Protein AF-0000000075537619 (afdb_homodimer)

Structure (mmCIF, N/CA/C/O backbone):
data_AF-0000000075537619-model_v1
#
loop_
_entity.id
_entity.type
_entity.pdbx_description
1 polymer 'E3 ubiquitin-protein ligase Midline-1 isoform X2'
#
loop_
_atom_site.group_PDB
_atom_site.id
_atom_site.type_symbol
_atom_site.label_atom_id
_atom_site.label_alt_id
_atom_site.label_comp_id
_atom_site.label_asym_id
_atom_site.label_entity_id
_atom_site.label_seq_id
_atom_site.pdbx_PDB_ins_code
_atom_site.Cartn_x
_atom_site.Cartn_y
_atom_site.Cartn_z
_atom_site.occupancy
_atom_site.B_iso_or_equiv
_atom_site.auth_seq_id
_atom_site.auth_comp_id
_atom_site.auth_asym_id
_atom_site.auth_atom_id
_atom_site.pdbx_PDB_model_num
ATOM 1 N N . MET A 1 1 ? -66.062 -15.859 58.875 1 20.42 1 MET A N 1
ATOM 2 C CA . MET A 1 1 ? -66.688 -14.586 59.188 1 20.42 1 MET A CA 1
ATOM 3 C C . MET A 1 1 ? -65.688 -13.547 59.594 1 20.42 1 MET A C 1
ATOM 5 O O . MET A 1 1 ? -66 -12.359 59.688 1 20.42 1 MET A O 1
ATOM 9 N N . ALA A 1 2 ? -64.562 -14.195 60.281 1 19.77 2 ALA A N 1
ATOM 10 C CA . ALA A 1 2 ? -63.969 -13.406 61.344 1 19.77 2 ALA A CA 1
ATOM 11 C C . ALA A 1 2 ? -63.312 -12.148 60.812 1 19.77 2 ALA A C 1
ATOM 13 O O . ALA A 1 2 ? -63.031 -12.062 59.594 1 19.77 2 ALA A O 1
ATOM 14 N N . GLU A 1 3 ? -62.625 -11.375 61.656 1 18.58 3 GLU A N 1
ATOM 15 C CA . GLU A 1 3 ? -62.469 -10.039 62.219 1 18.58 3 GLU A CA 1
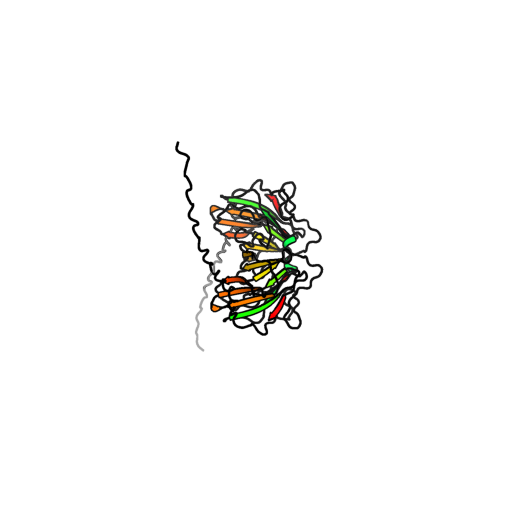ATOM 16 C C . GLU A 1 3 ? -61.281 -9.312 61.594 1 18.58 3 GLU A C 1
ATOM 18 O O . GLU A 1 3 ? -60.969 -8.18 61.969 1 18.58 3 GLU A O 1
ATOM 23 N N . ARG A 1 4 ? -60.344 -10.078 60.906 1 21.11 4 ARG A N 1
ATOM 24 C CA . ARG A 1 4 ? -59 -9.5 61.125 1 21.11 4 ARG A CA 1
ATOM 25 C C . ARG A 1 4 ? -58.969 -8.039 60.688 1 21.11 4 ARG A C 1
ATOM 27 O O . ARG A 1 4 ? -59.188 -7.723 59.531 1 21.11 4 ARG A O 1
ATOM 34 N N . ARG A 1 5 ? -59.125 -7.215 61.625 1 20.28 5 ARG A N 1
ATOM 35 C CA . ARG A 1 5 ? -59.344 -5.789 61.844 1 20.28 5 ARG A CA 1
ATOM 36 C C . ARG A 1 5 ? -58.281 -4.957 61.125 1 20.28 5 ARG A C 1
ATOM 38 O O . ARG A 1 5 ? -58.625 -3.988 60.438 1 20.28 5 ARG A O 1
ATOM 45 N N . GLY A 1 6 ? -56.969 -5.113 61.562 1 21.59 6 GLY A N 1
ATOM 46 C CA . GLY A 1 6 ? -56.312 -3.928 62.062 1 21.59 6 GLY A CA 1
ATOM 47 C C . GLY A 1 6 ? -55.875 -2.955 61 1 21.59 6 GLY A C 1
ATOM 48 O O . GLY A 1 6 ? -55.781 -3.322 59.812 1 21.59 6 GLY A O 1
ATOM 49 N N . GLY A 1 7 ? -55.844 -1.617 61.281 1 22.39 7 GLY A N 1
ATOM 50 C CA . GLY A 1 7 ? -55.781 -0.226 60.875 1 22.39 7 GLY A CA 1
ATOM 51 C C . GLY A 1 7 ? -54.438 0.154 60.312 1 22.39 7 GLY A C 1
ATOM 52 O O . GLY A 1 7 ? -53.562 0.669 61 1 22.39 7 GLY A O 1
ATOM 53 N N . GLY A 1 8 ? -53.75 -0.766 59.594 1 21.69 8 GLY A N 1
ATOM 54 C CA . GLY A 1 8 ? -52.312 -0.483 59.406 1 21.69 8 GLY A CA 1
ATOM 55 C C . GLY A 1 8 ? -52.062 0.848 58.719 1 21.69 8 GLY A C 1
ATOM 56 O O . GLY A 1 8 ? -52.531 1.083 57.625 1 21.69 8 GLY A O 1
ATOM 57 N N . ALA A 1 9 ? -52.188 1.938 59.625 1 23.61 9 ALA A N 1
ATOM 58 C CA . ALA A 1 9 ? -51.938 3.318 59.219 1 23.61 9 ALA A CA 1
ATOM 59 C C . ALA A 1 9 ? -50.625 3.428 58.406 1 23.61 9 ALA A C 1
ATOM 61 O O . ALA A 1 9 ? -49.594 2.977 58.875 1 23.61 9 ALA A O 1
ATOM 62 N N . ARG A 1 10 ? -50.688 3.416 57.156 1 23.12 10 ARG A N 1
ATOM 63 C CA . ARG A 1 10 ? -49.562 3.533 56.219 1 23.12 10 ARG A CA 1
ATOM 64 C C . ARG A 1 10 ? -48.844 4.859 56.375 1 23.12 10 ARG A C 1
ATOM 66 O O . ARG A 1 10 ? -49.438 5.926 56.312 1 23.12 10 ARG A O 1
ATOM 73 N N . PRO A 1 11 ? -47.875 4.883 57.406 1 22.59 11 PRO A N 1
ATOM 74 C CA . PRO A 1 11 ? -47.156 6.137 57.625 1 22.59 11 PRO A CA 1
ATOM 75 C C . PRO A 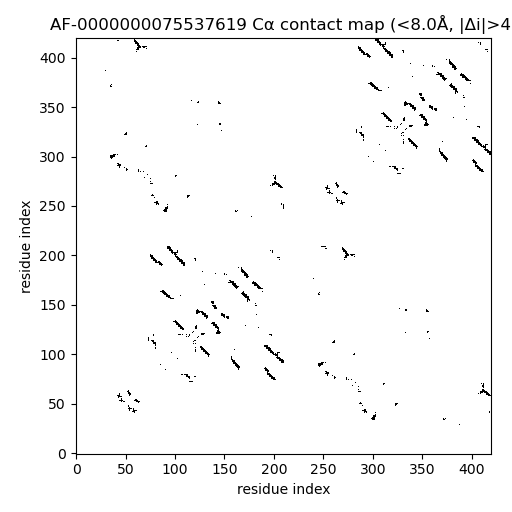1 11 ? -46.719 6.789 56.312 1 22.59 11 PRO A C 1
ATOM 77 O O . PRO A 1 11 ? -46.531 6.094 55.312 1 22.59 11 PRO A O 1
ATOM 80 N N . GLU A 1 12 ? -47.25 7.969 56 1 23.2 12 GLU A N 1
ATOM 81 C CA . GLU A 1 12 ? -47.031 8.898 54.906 1 23.2 12 GLU A CA 1
ATOM 82 C C . GLU A 1 12 ? -45.531 9.25 54.781 1 23.2 12 GLU A C 1
ATOM 84 O O . GLU A 1 12 ? -44.969 9.852 55.688 1 23.2 12 GLU A O 1
ATOM 89 N N . GLY A 1 13 ? -44.656 8.164 54.625 1 23.39 13 GLY A N 1
ATOM 90 C CA . GLY A 1 13 ? -43.25 8.5 54.5 1 23.39 13 GLY A CA 1
ATOM 91 C C . GLY A 1 13 ? -43 9.656 53.562 1 23.39 13 GLY A C 1
ATOM 92 O O . GLY A 1 13 ? -43.406 9.609 52.375 1 23.39 13 GLY A O 1
ATOM 93 N N . GLN A 1 14 ? -43.125 10.898 54.062 1 22.25 14 GLN A N 1
ATOM 94 C CA . GLN A 1 14 ? -42.75 12.125 53.344 1 22.25 14 GLN A CA 1
ATOM 95 C C . GLN A 1 14 ? -41.406 11.984 52.656 1 22.25 14 GLN A C 1
ATOM 97 O O . GLN A 1 14 ? -40.375 11.836 53.312 1 22.25 14 GLN A O 1
ATOM 102 N N . GLY A 1 15 ? -41.312 11.148 51.656 1 24.58 15 GLY A N 1
ATOM 103 C CA . GLY A 1 15 ? -40.094 11.078 50.875 1 24.58 15 GLY A CA 1
ATOM 104 C C . GLY A 1 15 ? -39.562 12.438 50.438 1 24.58 15 GLY A C 1
ATOM 105 O O . GLY A 1 15 ? -40.281 13.164 49.719 1 24.58 15 GLY A O 1
ATOM 106 N N . THR A 1 16 ? -38.938 13.227 51.406 1 26.14 16 THR A N 1
ATOM 107 C CA . THR A 1 16 ? -38.219 14.43 50.969 1 26.14 16 THR A CA 1
ATOM 108 C C . THR A 1 16 ? -37.438 14.188 49.688 1 26.14 16 THR A C 1
ATOM 110 O O . THR A 1 16 ? -36.75 13.172 49.562 1 26.14 16 THR A O 1
ATOM 113 N N . MET A 1 17 ? -38 14.57 48.562 1 23.16 17 MET A N 1
ATOM 114 C CA . MET A 1 17 ? -37.375 14.68 47.25 1 23.16 17 MET A CA 1
ATOM 115 C C . MET A 1 17 ? -36.125 15.531 47.344 1 23.16 17 MET A C 1
ATOM 117 O O . MET A 1 17 ? -36.188 16.734 47.562 1 23.16 17 MET A O 1
ATOM 121 N N . ALA A 1 18 ? -35.062 15.109 48 1 25.41 18 ALA A N 1
ATOM 122 C CA . ALA A 1 18 ? -33.844 15.867 47.844 1 25.41 18 ALA A CA 1
ATOM 123 C C . ALA A 1 18 ? -33.594 16.219 46.375 1 25.41 18 ALA A C 1
ATOM 125 O O . ALA A 1 18 ? -33.75 15.359 45.5 1 25.41 18 ALA A O 1
ATOM 126 N N . GLU A 1 19 ? -33.875 17.391 46.031 1 24.98 19 GLU A N 1
ATOM 127 C CA . GLU A 1 19 ? -33.438 17.969 44.75 1 24.98 19 GLU A CA 1
ATOM 128 C C . GLU A 1 19 ? -32 17.547 44.438 1 24.98 19 GLU A C 1
ATOM 130 O O . GLU A 1 19 ? -31.078 17.875 45.156 1 24.98 19 GLU A O 1
ATOM 135 N N . ARG A 1 20 ? -31.812 16.359 43.969 1 28.88 20 ARG A N 1
ATOM 136 C CA . ARG A 1 20 ? -30.5 16.109 43.375 1 28.88 20 ARG A CA 1
ATOM 137 C C . ARG A 1 20 ? -30.016 17.297 42.562 1 28.88 20 ARG A C 1
ATOM 139 O O . ARG A 1 20 ? -30.609 17.641 41.531 1 28.88 20 ARG A O 1
ATOM 146 N N . ARG A 1 21 ? -29.516 18.266 43.312 1 27.52 21 ARG A N 1
ATOM 147 C CA . ARG A 1 21 ? -28.766 19.266 42.562 1 27.52 21 ARG A CA 1
ATOM 148 C C . ARG A 1 21 ? -27.891 18.594 41.5 1 27.52 21 ARG A C 1
ATOM 150 O O . ARG A 1 21 ? -27.047 17.766 41.812 1 27.52 21 ARG A O 1
ATOM 157 N N . GLY A 1 22 ? -28.469 18.312 40.375 1 27.91 22 GLY A N 1
ATOM 158 C CA . GLY A 1 22 ? -27.719 17.922 39.188 1 27.91 22 GLY A CA 1
ATOM 159 C C . GLY A 1 22 ? -26.359 18.609 39.094 1 27.91 22 GLY A C 1
ATOM 160 O O . GLY A 1 22 ? -26.297 19.828 38.938 1 27.91 22 GLY A O 1
ATOM 161 N N . GLY A 1 23 ? -25.406 18.266 39.938 1 31.02 23 GLY A N 1
ATOM 162 C CA . GLY A 1 23 ? -24.078 18.766 39.625 1 31.02 23 GLY A CA 1
ATOM 163 C C . GLY A 1 23 ? -23.797 18.844 38.156 1 31.02 23 GLY A C 1
ATOM 164 O O . GLY A 1 23 ? -23.922 17.844 37.438 1 31.02 23 GLY A O 1
ATOM 165 N N . GLY A 1 24 ? -24.125 19.953 37.531 1 29.59 24 GLY A N 1
ATOM 166 C CA . GLY A 1 24 ? -23.672 20.234 36.156 1 29.59 24 GLY A CA 1
ATOM 167 C C . GLY A 1 24 ? -22.297 19.688 35.875 1 29.59 24 GLY A C 1
ATOM 168 O O . GLY A 1 24 ? -21.344 19.953 36.625 1 29.59 24 GLY A O 1
ATOM 169 N N . ALA A 1 25 ? -22.203 18.547 35.438 1 36.22 25 ALA A N 1
ATOM 170 C CA . ALA A 1 25 ? -20.922 18.141 34.875 1 36.22 25 ALA A CA 1
ATOM 171 C C . ALA A 1 25 ? -20.203 19.328 34.219 1 36.22 25 ALA A C 1
ATOM 173 O O . ALA A 1 25 ? -20.781 20.047 33.406 1 36.22 25 ALA A O 1
ATOM 174 N N . ARG A 1 26 ? -19.297 19.875 34.969 1 35.84 26 ARG A N 1
ATOM 175 C CA . ARG A 1 26 ? -18.406 20.844 34.344 1 35.84 26 ARG A CA 1
ATOM 176 C C . ARG A 1 26 ? -18.109 20.469 32.906 1 35.84 26 ARG A C 1
ATOM 178 O O . ARG A 1 26 ? -17.969 19.281 32.562 1 35.84 26 ARG A O 1
ATOM 185 N N . PRO A 1 27 ? -18.531 21.266 32 1 34.94 27 PRO A N 1
ATOM 186 C CA . PRO A 1 27 ? -18.078 20.938 30.641 1 34.94 27 PRO A CA 1
ATOM 187 C C . PRO A 1 27 ? -16.672 20.344 30.609 1 34.94 27 PRO A C 1
ATOM 189 O O . PRO A 1 27 ? -15.844 20.656 31.469 1 34.94 27 PRO A O 1
ATOM 192 N N . GLU A 1 28 ? -16.453 19.125 30.266 1 38.34 28 GLU A N 1
ATOM 193 C CA . GLU A 1 28 ? -15.102 18.641 29.969 1 38.34 28 GLU A CA 1
ATOM 194 C C . GLU A 1 28 ? -14.164 19.797 29.656 1 38.34 28 GLU A C 1
ATOM 196 O O . GLU A 1 28 ? -14.406 20.562 28.719 1 38.34 28 GLU A O 1
ATOM 201 N N . GLU A 1 29 ? -13.719 20.625 30.609 1 37.25 29 GLU A N 1
ATOM 202 C CA . GLU A 1 29 ? -12.695 21.656 30.422 1 37.25 29 GLU A CA 1
ATOM 203 C C . GLU A 1 29 ? -11.883 21.391 29.156 1 37.25 29 GLU A C 1
ATOM 205 O O . GLU A 1 29 ? -11.625 20.234 28.797 1 37.25 29 GLU A O 1
ATOM 210 N N . GLU A 1 30 ? -12 22.188 28.109 1 42.16 30 GLU A N 1
ATOM 211 C CA . GLU A 1 30 ? -11.047 22.219 27 1 42.16 30 GLU A CA 1
ATOM 212 C C . GLU A 1 30 ? -9.656 21.766 27.469 1 42.16 30 GLU A C 1
ATOM 214 O O . GLU A 1 30 ? -9 22.453 28.234 1 42.16 30 GLU A O 1
ATOM 219 N N . GLU A 1 31 ? -9.383 20.703 28.078 1 50.25 31 GLU A N 1
ATOM 220 C CA . GLU A 1 31 ? -8.055 20.281 28.484 1 50.25 31 GLU A CA 1
ATOM 221 C C . GLU A 1 31 ? -6.977 20.922 27.609 1 50.25 31 GLU A C 1
ATOM 223 O O . GLU A 1 31 ? -7.027 20.828 26.391 1 50.25 31 GLU A O 1
ATOM 228 N N . GLY A 1 32 ? -6.59 22.109 28 1 60.88 32 GLY A N 1
ATOM 229 C CA . GLY A 1 32 ? -5.465 22.828 27.422 1 60.88 32 GLY A CA 1
ATOM 230 C C . GLY A 1 32 ? -4.406 21.922 26.828 1 60.88 32 GLY A C 1
ATOM 231 O O . GLY A 1 32 ? -3.734 21.188 27.562 1 60.88 32 GLY A O 1
ATOM 232 N N . HIS A 1 33 ? -4.617 21.453 25.641 1 73.31 33 HIS A N 1
ATOM 233 C CA . HIS A 1 33 ? -3.594 20.641 24.984 1 73.31 33 HIS A CA 1
ATOM 234 C C . HIS A 1 33 ? -2.268 21.391 24.906 1 73.31 33 HIS A C 1
ATOM 236 O O . HIS A 1 33 ? -2.23 22.562 24.5 1 73.31 33 HIS A O 1
ATOM 242 N N . ASP A 1 34 ? -1.423 21.062 25.828 1 84.94 34 ASP A N 1
ATOM 243 C CA . ASP A 1 34 ? -0.059 21.547 25.625 1 84.94 34 ASP A CA 1
ATOM 244 C C . ASP A 1 34 ? 0.623 20.781 24.484 1 84.94 34 ASP A C 1
ATOM 246 O O . ASP A 1 34 ? 1.026 19.625 24.656 1 84.94 34 ASP A O 1
ATOM 250 N N . PHE A 1 35 ? 0.723 21.453 23.312 1 90.25 35 PHE A N 1
ATOM 251 C CA . PHE A 1 35 ? 1.248 20.781 22.141 1 90.25 35 PHE A CA 1
ATOM 252 C C . PHE A 1 35 ? 2.746 21.031 22 1 90.25 35 PHE A C 1
ATOM 254 O O . PHE A 1 35 ? 3.387 20.484 21.094 1 90.25 35 PHE A O 1
ATOM 261 N N . GLY A 1 36 ? 3.283 21.75 22.875 1 91.44 36 GLY A N 1
ATOM 262 C CA . GLY A 1 36 ? 4.688 22.094 22.703 1 91.44 36 GLY A CA 1
ATOM 263 C C . GLY A 1 36 ? 4.906 23.266 21.766 1 91.44 36 GLY A C 1
ATOM 264 O O . GLY A 1 36 ? 4.133 24.234 21.781 1 91.44 36 GLY A O 1
ATOM 265 N N . GLN A 1 37 ? 6.023 23.281 21.031 1 90.31 37 GLN A N 1
ATOM 266 C CA . GLN A 1 37 ? 6.418 24.391 20.172 1 90.31 37 GLN A CA 1
ATOM 267 C C . GLN A 1 37 ? 5.91 24.188 18.75 1 90.31 37 GLN A C 1
ATOM 269 O O . GLN A 1 37 ? 6.066 23.109 18.172 1 90.31 37 GLN A O 1
ATOM 274 N N . GLU A 1 38 ? 5.285 25.219 18.297 1 93.19 38 GLU A N 1
ATOM 275 C CA . GLU A 1 38 ? 4.934 25.203 16.875 1 93.19 38 GLU A CA 1
ATOM 276 C C . GLU A 1 38 ? 6.18 25.094 16 1 93.19 38 GLU A C 1
ATOM 278 O O . GLU A 1 38 ? 7.188 25.75 16.266 1 93.19 38 GLU A O 1
ATOM 283 N N . ALA A 1 39 ? 6.133 24.25 14.984 1 92.69 39 ALA A N 1
ATOM 284 C CA . ALA A 1 39 ? 7.215 24.203 14 1 92.69 39 ALA A CA 1
ATOM 285 C C . ALA A 1 39 ? 7.168 25.406 13.07 1 92.69 39 ALA A C 1
ATOM 287 O O . ALA A 1 39 ? 6.906 25.281 11.875 1 92.69 39 ALA A O 1
ATOM 288 N N . THR A 1 40 ? 7.504 26.484 13.68 1 88.12 40 THR A N 1
ATOM 289 C CA . THR A 1 40 ? 7.441 27.734 12.938 1 88.12 40 THR A CA 1
ATOM 290 C C . THR A 1 40 ? 8.375 27.688 11.727 1 88.12 40 THR A C 1
ATOM 292 O O . THR A 1 40 ? 9.508 27.219 11.828 1 88.12 40 THR A O 1
ATOM 295 N N . GLY A 1 41 ? 7.91 28.109 10.609 1 89.19 41 GLY A N 1
ATOM 296 C CA . GLY A 1 41 ? 8.734 28.203 9.414 1 89.19 41 GLY A CA 1
ATOM 297 C C . GLY A 1 41 ? 8.852 26.891 8.664 1 89.19 41 GLY A C 1
ATOM 298 O O . GLY A 1 41 ? 9.688 26.75 7.77 1 89.19 41 GLY A O 1
ATOM 299 N N . LEU A 1 42 ? 8.102 26 9.094 1 93.44 42 LEU A N 1
ATOM 300 C CA . LEU A 1 42 ? 8.109 24.719 8.383 1 93.44 42 LEU A CA 1
ATOM 301 C C . LEU A 1 42 ? 7.754 24.922 6.914 1 93.44 42 LEU A C 1
ATOM 303 O O . LEU A 1 42 ? 6.766 25.578 6.594 1 93.44 42 LEU A O 1
ATOM 307 N N . SER A 1 43 ? 8.609 24.422 6.047 1 91.75 43 SER A N 1
ATOM 308 C CA . SER A 1 43 ? 8.383 24.5 4.605 1 91.75 43 SER A CA 1
ATOM 309 C C . SER A 1 43 ? 8.938 23.25 3.902 1 91.75 43 SER A C 1
ATOM 311 O O . SER A 1 43 ? 9.703 22.484 4.488 1 91.75 43 SER A O 1
ATOM 313 N N . LEU A 1 44 ? 8.484 23.125 2.719 1 89.88 44 LEU A N 1
ATOM 314 C CA . LEU A 1 44 ? 8.922 22 1.891 1 89.88 44 LEU A CA 1
ATOM 315 C C . LEU A 1 44 ? 9.977 22.453 0.884 1 89.88 44 LEU A C 1
ATOM 317 O O . LEU A 1 44 ? 10.102 23.656 0.604 1 89.88 44 LEU A O 1
ATOM 321 N N . ASN A 1 45 ? 10.773 21.406 0.54 1 82.25 45 ASN A N 1
ATOM 322 C CA . ASN A 1 45 ? 11.75 21.703 -0.506 1 82.25 45 ASN A CA 1
ATOM 323 C C . ASN A 1 45 ? 11.07 21.984 -1.844 1 82.25 45 ASN A C 1
ATOM 325 O O . ASN A 1 45 ? 10.281 21.156 -2.328 1 82.25 45 ASN A O 1
ATOM 329 N N . THR A 1 46 ? 11.281 23.109 -2.348 1 76.56 46 THR A N 1
ATOM 330 C CA . THR A 1 46 ? 10.672 23.5 -3.609 1 76.56 46 THR A CA 1
ATOM 331 C C . THR A 1 46 ? 11.391 22.859 -4.789 1 76.56 46 THR A C 1
ATOM 333 O O . THR A 1 46 ? 10.883 22.859 -5.91 1 76.56 46 THR A O 1
ATOM 336 N N . GLU A 1 47 ? 12.547 22.297 -4.547 1 65.19 47 GLU A N 1
ATOM 337 C CA . GLU A 1 47 ? 13.242 21.688 -5.672 1 65.19 47 GLU A CA 1
ATOM 338 C C . GLU A 1 47 ? 12.539 20.406 -6.117 1 65.19 47 GLU A C 1
ATOM 340 O O . GLU A 1 47 ? 11.867 19.75 -5.316 1 65.19 47 GLU A O 1
ATOM 345 N N . GLU A 1 48 ? 12.305 20.219 -7.379 1 54.06 48 GLU A N 1
ATOM 346 C CA . GLU A 1 48 ? 11.594 19.141 -8.055 1 54.06 48 GLU A CA 1
ATOM 347 C C . GLU A 1 48 ? 11.742 17.828 -7.305 1 54.06 48 GLU A C 1
ATOM 349 O O . GLU A 1 48 ? 12.852 17.312 -7.148 1 54.06 48 GLU A O 1
ATOM 354 N N . SER A 1 49 ? 11.023 17.75 -6.316 1 53.44 49 SER A N 1
ATOM 355 C CA . SER A 1 49 ? 10.992 16.453 -5.633 1 53.44 49 SER A CA 1
ATOM 356 C C . SER A 1 49 ? 10.828 15.312 -6.625 1 53.44 49 SER A C 1
ATOM 358 O O . SER A 1 49 ? 10.297 15.508 -7.723 1 53.44 49 SER A O 1
ATOM 360 N N . ALA A 1 50 ? 11.492 14.227 -6.523 1 50.5 50 ALA A N 1
ATOM 361 C CA . ALA A 1 50 ? 11.633 13.008 -7.324 1 50.5 50 ALA A CA 1
ATOM 362 C C . ALA A 1 50 ? 10.289 12.578 -7.902 1 50.5 50 ALA A C 1
ATOM 364 O O . ALA A 1 50 ? 10.234 11.984 -8.984 1 50.5 50 ALA A O 1
ATOM 365 N N . GLY A 1 51 ? 9.234 12.852 -7.371 1 56.62 51 GLY A N 1
ATOM 366 C CA . GLY A 1 51 ? 8.016 12.188 -7.812 1 56.62 51 GLY A CA 1
ATOM 367 C C . GLY A 1 51 ? 7.059 13.109 -8.539 1 56.62 51 GLY A C 1
ATOM 368 O O . GLY A 1 51 ? 5.898 12.766 -8.766 1 56.62 51 GLY A O 1
ATOM 369 N N . SER A 1 52 ? 7.664 14.188 -9.164 1 68.81 52 SER A N 1
ATOM 370 C CA . SER A 1 52 ? 6.879 15.164 -9.914 1 68.81 52 SER A CA 1
ATOM 371 C C . SER A 1 52 ? 5.902 15.898 -9.008 1 68.81 52 SER A C 1
ATOM 373 O O . SER A 1 52 ? 4.789 16.234 -9.422 1 68.81 52 SER A O 1
ATOM 375 N N . LEU A 1 53 ? 6.16 16.016 -7.746 1 81.5 53 LEU A N 1
ATOM 376 C CA . LEU A 1 53 ? 5.309 16.812 -6.883 1 81.5 53 LEU A CA 1
ATOM 377 C C . LEU A 1 53 ? 5.5 18.312 -7.172 1 81.5 53 LEU A C 1
ATOM 379 O O . LEU A 1 53 ? 6.582 18.734 -7.586 1 81.5 53 LEU A O 1
ATOM 383 N N . SER A 1 54 ? 4.414 19.031 -7.176 1 86.5 54 SER A N 1
ATOM 384 C CA . SER A 1 54 ? 4.457 20.484 -7.266 1 86.5 54 SER A CA 1
ATOM 385 C C . SER A 1 54 ? 4.379 21.125 -5.887 1 86.5 54 SER A C 1
ATOM 387 O O . SER A 1 54 ? 3.484 20.812 -5.098 1 86.5 54 SER A O 1
ATOM 389 N N . VAL A 1 55 ? 5.402 21.906 -5.578 1 89.25 55 VAL A N 1
ATOM 390 C CA . VAL A 1 55 ? 5.426 22.656 -4.328 1 89.25 55 VAL A CA 1
ATOM 391 C C . VAL A 1 55 ? 5.234 24.141 -4.613 1 89.25 55 VAL A C 1
ATOM 393 O O . VAL A 1 55 ? 5.832 24.672 -5.547 1 89.25 55 VAL A O 1
ATOM 396 N N . SER A 1 56 ? 4.332 24.703 -3.848 1 90.88 56 SER A N 1
ATOM 397 C CA . SER A 1 56 ? 4.062 26.125 -4.039 1 90.88 56 SER A CA 1
ATOM 398 C C . SER A 1 56 ? 5.324 26.953 -3.83 1 90.88 56 SER A C 1
ATOM 400 O O . SER A 1 56 ? 6.297 26.484 -3.244 1 90.88 56 SER A O 1
ATOM 402 N N . ARG A 1 57 ? 5.277 28.188 -4.254 1 86.56 57 ARG A N 1
ATOM 403 C CA . ARG A 1 57 ? 6.422 29.094 -4.188 1 86.56 57 ARG A CA 1
ATOM 404 C C . ARG A 1 57 ? 6.855 29.328 -2.742 1 86.56 57 ARG A C 1
ATOM 406 O O . ARG A 1 57 ? 8.055 29.406 -2.453 1 86.56 57 ARG A O 1
ATOM 413 N N . ASP A 1 58 ? 5.906 29.391 -1.854 1 89.75 58 ASP A N 1
ATOM 414 C CA . ASP A 1 58 ? 6.242 29.672 -0.459 1 89.75 58 ASP A CA 1
ATOM 415 C C . ASP A 1 58 ? 6.621 28.375 0.272 1 89.75 58 ASP A C 1
ATOM 417 O O . ASP A 1 58 ? 6.934 28.406 1.464 1 89.75 58 ASP A O 1
ATOM 421 N N . GLY A 1 59 ? 6.539 27.234 -0.414 1 91.5 59 GLY A N 1
ATOM 422 C CA . GLY A 1 59 ? 6.984 25.953 0.13 1 91.5 59 GLY A CA 1
ATOM 423 C C . GLY A 1 59 ? 5.984 25.328 1.083 1 91.5 59 GLY A C 1
ATOM 424 O O . GLY A 1 59 ? 6.328 24.438 1.854 1 91.5 59 GLY A O 1
ATOM 425 N N . ARG A 1 60 ? 4.746 25.766 0.959 1 93.31 60 ARG A N 1
ATOM 426 C CA . ARG A 1 60 ? 3.84 25.344 2.021 1 93.31 60 ARG A CA 1
ATOM 427 C C . ARG A 1 60 ? 2.756 24.422 1.477 1 93.31 60 ARG A C 1
ATOM 429 O O . ARG A 1 60 ? 2.059 23.75 2.244 1 93.31 60 ARG A O 1
ATOM 436 N N . THR A 1 61 ? 2.598 24.438 0.252 1 93.38 61 THR A N 1
ATOM 437 C CA . THR A 1 61 ? 1.548 23.609 -0.343 1 93.38 61 THR A CA 1
ATOM 438 C C . THR A 1 61 ? 2.143 22.578 -1.299 1 93.38 61 THR A C 1
ATOM 440 O O . THR A 1 61 ? 2.988 22.922 -2.131 1 93.38 61 THR A O 1
ATOM 443 N N . VAL A 1 62 ? 1.74 21.359 -1.136 1 92.19 62 VAL A N 1
ATOM 444 C CA . VAL A 1 62 ? 2.182 20.297 -2.033 1 92.19 62 VAL A CA 1
ATOM 445 C C . VAL A 1 62 ? 0.983 19.719 -2.783 1 92.19 62 VAL A C 1
ATOM 447 O O . VAL A 1 62 ? -0.098 19.562 -2.211 1 92.19 62 VAL A O 1
ATOM 450 N N . SER A 1 63 ? 1.127 19.531 -4.066 1 89.31 63 SER A N 1
ATOM 451 C CA . SER A 1 63 ? 0.135 18.906 -4.938 1 89.31 63 SER A CA 1
ATOM 452 C C . SER A 1 63 ? 0.801 18.109 -6.055 1 89.31 63 SER A C 1
ATOM 454 O O . SER A 1 63 ? 2.027 18.125 -6.184 1 89.31 63 SER A O 1
ATOM 456 N N . ARG A 1 64 ? -0.02 17.297 -6.73 1 83.31 64 ARG A N 1
ATOM 457 C CA . ARG A 1 64 ? 0.45 16.562 -7.902 1 83.31 64 ARG A CA 1
ATOM 458 C C . ARG A 1 64 ? -0.491 16.75 -9.086 1 83.31 64 ARG A C 1
ATOM 460 O O . ARG A 1 64 ? -1.437 15.977 -9.266 1 83.31 64 ARG A O 1
ATOM 467 N N . PRO A 1 65 ? -0.125 17.812 -9.758 1 76.38 65 PRO A N 1
ATOM 468 C CA . PRO A 1 65 ? -0.992 18.109 -10.898 1 76.38 65 PRO A CA 1
ATOM 469 C C . PRO A 1 65 ? -0.745 17.172 -12.086 1 76.38 65 PRO A C 1
ATOM 471 O O . PRO A 1 65 ? 0.331 17.219 -12.688 1 76.38 65 PRO A O 1
ATOM 474 N N . LEU A 1 66 ? -1.572 16.078 -12.172 1 73.75 66 LEU A N 1
ATOM 475 C CA . LEU A 1 66 ? -1.477 15.227 -13.352 1 73.75 66 LEU A CA 1
ATOM 476 C C . LEU A 1 66 ? -2.773 15.266 -14.156 1 73.75 66 LEU A C 1
ATOM 478 O O . LEU A 1 66 ? -3.818 15.664 -13.633 1 73.75 66 LEU A O 1
ATOM 482 N N . THR A 1 67 ? -2.533 15 -15.398 1 65.5 67 THR A N 1
ATOM 483 C CA . THR A 1 67 ? -3.684 15.039 -16.297 1 65.5 67 THR A CA 1
ATOM 484 C C . THR A 1 67 ? -4.543 13.789 -16.141 1 65.5 67 THR A C 1
ATOM 486 O O . THR A 1 67 ? -4.035 12.672 -16.203 1 65.5 67 THR A O 1
ATOM 489 N N . ASN A 1 68 ? -5.906 14.008 -15.93 1 65.44 68 ASN A N 1
ATOM 490 C CA . ASN A 1 68 ? -6.969 13.008 -15.859 1 65.44 68 ASN A CA 1
ATOM 491 C C . ASN A 1 68 ? -6.594 11.852 -14.93 1 65.44 68 ASN A C 1
ATOM 493 O O . ASN A 1 68 ? -6.605 10.695 -15.336 1 65.44 68 ASN A O 1
ATOM 497 N N . PRO A 1 69 ? -6.172 12.25 -13.711 1 67.25 69 PRO A N 1
ATOM 498 C CA . PRO A 1 69 ? -5.844 11.148 -12.805 1 67.25 69 PRO A CA 1
ATOM 499 C C . PRO A 1 69 ? -7.078 10.383 -12.344 1 67.25 69 PRO A C 1
ATOM 501 O O . PRO A 1 69 ? -8.195 10.906 -12.391 1 67.25 69 PRO A O 1
ATOM 504 N N . PRO A 1 70 ? -6.801 9.109 -12.086 1 68.56 70 PRO A N 1
ATOM 505 C CA . PRO A 1 70 ? -7.902 8.391 -11.438 1 68.56 70 PRO A CA 1
ATOM 506 C C . PRO A 1 70 ? -8.281 8.992 -10.086 1 68.56 70 PRO A C 1
ATOM 508 O O . PRO A 1 70 ? -7.441 9.617 -9.43 1 68.56 70 PRO A O 1
ATOM 511 N N . ASP A 1 71 ? -9.578 8.852 -9.766 1 65.31 71 ASP A N 1
ATOM 512 C CA . ASP A 1 71 ? -10.078 9.391 -8.508 1 65.31 71 ASP A CA 1
ATOM 513 C C . ASP A 1 71 ? -9.406 8.727 -7.312 1 65.31 71 ASP A C 1
ATOM 515 O O . ASP A 1 71 ? -9.031 9.398 -6.348 1 65.31 71 ASP A O 1
ATOM 519 N N . THR A 1 72 ? -9.367 7.332 -7.359 1 64.06 72 THR A N 1
ATOM 520 C CA . THR A 1 72 ? -8.758 6.586 -6.262 1 64.06 72 THR A CA 1
ATOM 521 C C . THR A 1 72 ? -7.855 5.48 -6.801 1 64.06 72 THR A C 1
ATOM 523 O O . THR A 1 72 ? -8.117 4.914 -7.863 1 64.06 72 THR A O 1
ATOM 526 N N . PRO A 1 73 ? -6.75 5.395 -6.121 1 61.81 73 PRO A N 1
ATOM 527 C CA . PRO A 1 73 ? -5.914 4.293 -6.598 1 61.81 73 PRO A CA 1
ATOM 528 C C . PRO A 1 73 ? -6.59 2.93 -6.445 1 61.81 73 PRO A C 1
ATOM 530 O O . PRO A 1 73 ? -6.23 1.977 -7.141 1 61.81 73 PRO A O 1
ATOM 533 N N . TYR A 1 74 ? -7.582 2.822 -5.633 1 63.5 74 TYR A N 1
ATOM 534 C CA . TYR A 1 74 ? -7.996 1.498 -5.184 1 63.5 74 TYR A CA 1
ATOM 535 C C . TYR A 1 74 ? -9.117 0.946 -6.059 1 63.5 74 TYR A C 1
ATOM 537 O O . TYR A 1 74 ? -9.43 -0.243 -5.996 1 63.5 74 TYR A O 1
ATOM 545 N N . ARG A 1 75 ? -9.57 1.766 -6.855 1 67.44 75 ARG A N 1
ATOM 546 C CA . ARG A 1 75 ? -10.695 1.293 -7.652 1 67.44 75 ARG A CA 1
ATOM 547 C C . ARG A 1 75 ? -10.227 0.33 -8.742 1 67.44 75 ARG A C 1
ATOM 549 O O . ARG A 1 75 ? -11.016 -0.476 -9.242 1 67.44 75 ARG A O 1
ATOM 556 N N . TRP A 1 76 ? -8.945 0.326 -8.961 1 75.75 76 TRP A N 1
ATOM 557 C CA . TRP A 1 76 ? -8.461 -0.447 -10.102 1 75.75 76 TRP A CA 1
ATOM 558 C C . TRP A 1 76 ? -7.75 -1.712 -9.633 1 75.75 76 TRP A C 1
ATOM 560 O O . TRP A 1 76 ? -7.211 -2.465 -10.453 1 75.75 76 TRP A O 1
ATOM 570 N N . TYR A 1 77 ? -7.836 -1.89 -8.344 1 79.06 77 TYR A N 1
ATOM 571 C CA . TYR A 1 77 ? -7.176 -3.051 -7.758 1 79.06 77 TYR A CA 1
ATOM 572 C C . TYR A 1 77 ? -8.195 -4.07 -7.27 1 79.06 77 TYR A C 1
ATOM 574 O O . TYR A 1 77 ? -9.227 -3.703 -6.695 1 79.06 77 TYR A O 1
ATOM 582 N N . GLY A 1 78 ? -8.031 -5.328 -7.586 1 82.69 78 GLY A N 1
ATOM 583 C CA . GLY A 1 78 ? -8.852 -6.422 -7.094 1 82.69 78 GLY A CA 1
ATOM 584 C C . GLY A 1 78 ? -8.039 -7.605 -6.609 1 82.69 78 GLY A C 1
ATOM 585 O O . GLY A 1 78 ? -6.957 -7.875 -7.125 1 82.69 78 GLY A O 1
ATOM 586 N N . GLN A 1 79 ? -8.586 -8.227 -5.582 1 88.88 79 GLN A N 1
ATOM 587 C CA . GLN A 1 79 ? -7.918 -9.422 -5.074 1 88.88 79 GLN A CA 1
ATOM 588 C C . GLN A 1 79 ? -8.93 -10.5 -4.703 1 88.88 79 GLN A C 1
ATOM 590 O O . GLN A 1 79 ? -10.102 -10.203 -4.473 1 88.88 79 GLN A O 1
ATOM 595 N N . THR A 1 80 ? -8.5 -11.742 -4.77 1 89.31 80 THR A N 1
ATOM 596 C CA . THR A 1 80 ? -9.336 -12.891 -4.441 1 89.31 80 THR A CA 1
ATOM 597 C C . THR A 1 80 ? -8.484 -14.047 -3.916 1 89.31 80 THR A C 1
ATOM 599 O O . THR A 1 80 ? -7.273 -14.086 -4.141 1 89.31 80 THR A O 1
ATOM 602 N N . ALA A 1 81 ? -9.18 -14.867 -3.182 1 92.25 81 ALA A N 1
ATOM 603 C CA . ALA A 1 81 ? -8.547 -16.078 -2.676 1 92.25 81 ALA A CA 1
ATOM 604 C C . ALA A 1 81 ? -9.336 -17.328 -3.088 1 92.25 81 ALA A C 1
ATOM 606 O O . ALA A 1 81 ? -10.531 -17.25 -3.365 1 92.25 81 ALA A O 1
ATOM 607 N N . SER A 1 82 ? -8.617 -18.391 -3.197 1 93.06 82 SER A N 1
ATOM 608 C CA . SER A 1 82 ? -9.281 -19.656 -3.521 1 93.06 82 SER A CA 1
ATOM 609 C C . SER A 1 82 ? -10.234 -20.078 -2.408 1 93.06 82 SER A C 1
ATOM 611 O O . SER A 1 82 ? -9.945 -19.875 -1.228 1 93.06 82 SER A O 1
ATOM 613 N N . PRO A 1 83 ? -11.375 -20.594 -2.811 1 91.75 83 PRO A N 1
ATOM 614 C CA . PRO A 1 83 ? -12.219 -21.203 -1.777 1 91.75 83 PRO A CA 1
ATOM 615 C C . PRO A 1 83 ? -11.539 -22.375 -1.066 1 91.75 83 PRO A C 1
ATOM 617 O O . PRO A 1 83 ? -11.742 -22.562 0.133 1 91.75 83 PRO A O 1
ATOM 620 N N . ARG A 1 84 ? -10.758 -23.094 -1.779 1 94.06 84 ARG A N 1
ATOM 621 C CA . ARG A 1 84 ? -9.992 -24.172 -1.163 1 94.06 84 ARG A CA 1
ATOM 622 C C . ARG A 1 84 ? -8.93 -23.625 -0.216 1 94.06 84 ARG A C 1
ATOM 624 O O . ARG A 1 84 ? -8.25 -22.641 -0.534 1 94.06 84 ARG A O 1
ATOM 631 N N . SER A 1 85 ? -8.758 -24.25 0.92 1 95.94 85 SER A N 1
ATOM 632 C CA . SER A 1 85 ? -7.746 -23.844 1.895 1 95.94 85 SER A CA 1
ATOM 633 C C . SER A 1 85 ? -6.766 -24.969 2.176 1 95.94 85 SER A C 1
ATOM 635 O O . SER A 1 85 ? -7.023 -26.125 1.826 1 95.94 85 SER A O 1
ATOM 637 N N . PHE A 1 86 ? -5.664 -24.641 2.707 1 97.5 86 PHE A N 1
ATOM 638 C CA . PHE A 1 86 ? -4.594 -25.578 3.049 1 97.5 86 PHE A CA 1
ATOM 639 C C . PHE A 1 86 ? -4.219 -25.453 4.52 1 97.5 86 PHE A C 1
ATOM 641 O O . PHE A 1 86 ? -3.326 -24.688 4.879 1 97.5 86 PHE A O 1
ATOM 648 N N . PRO A 1 87 ? -4.855 -26.25 5.398 1 97.5 87 PRO A N 1
ATOM 649 C CA . PRO A 1 87 ? -4.613 -26.141 6.84 1 97.5 87 PRO A CA 1
ATOM 650 C C . PRO A 1 87 ? -3.375 -26.906 7.289 1 97.5 87 PRO A C 1
ATOM 652 O O . PRO A 1 87 ? -2.932 -26.766 8.43 1 97.5 87 PRO A O 1
ATOM 655 N N . SER A 1 88 ? -2.873 -27.781 6.414 1 97.19 88 SER A N 1
ATOM 656 C CA . SER A 1 88 ? -1.7 -28.594 6.715 1 97.19 88 SER A CA 1
ATOM 657 C C . SER A 1 88 ? -1.095 -29.188 5.445 1 97.19 88 SER A C 1
ATOM 659 O O . SER A 1 88 ? -1.664 -29.047 4.359 1 97.19 88 SER A O 1
ATOM 661 N N . GLY A 1 89 ? 0.175 -29.719 5.598 1 96.75 89 GLY A N 1
ATOM 662 C CA . GLY A 1 89 ? 0.785 -30.453 4.508 1 96.75 89 GLY A CA 1
ATOM 663 C C . GLY A 1 89 ? 1.604 -29.594 3.574 1 96.75 89 GLY A C 1
ATOM 664 O O . GLY A 1 89 ? 1.838 -28.422 3.857 1 96.75 89 GLY A O 1
ATOM 665 N N . ARG A 1 90 ? 2.115 -30.297 2.566 1 97.75 90 ARG A N 1
ATOM 666 C CA . ARG A 1 90 ? 2.896 -29.656 1.512 1 97.75 90 ARG A CA 1
ATOM 667 C C . ARG A 1 90 ? 2.113 -29.609 0.203 1 97.75 90 ARG A C 1
ATOM 669 O O . ARG A 1 90 ? 1.639 -30.641 -0.281 1 97.75 90 ARG A O 1
ATOM 676 N N . HIS A 1 91 ? 1.925 -28.375 -0.269 1 97.69 91 HIS A N 1
ATOM 677 C CA . HIS A 1 91 ? 1.141 -28.141 -1.477 1 97.69 91 HIS A CA 1
ATOM 678 C C . HIS A 1 91 ? 1.814 -27.125 -2.387 1 97.69 91 HIS A C 1
ATOM 680 O O . HIS A 1 91 ? 2.605 -26.297 -1.923 1 97.69 91 HIS A O 1
ATOM 686 N N . TYR A 1 92 ? 1.539 -27.297 -3.662 1 98 92 TYR A N 1
ATOM 687 C CA . TYR A 1 92 ? 1.974 -26.234 -4.566 1 98 92 TYR A CA 1
ATOM 688 C C . TYR A 1 92 ? 0.94 -25.984 -5.656 1 98 92 TYR A C 1
ATOM 690 O O . TYR A 1 92 ? 0.112 -26.859 -5.941 1 98 92 TYR A O 1
ATOM 698 N N . TRP A 1 93 ? 0.9 -24.859 -6.199 1 97.88 93 TRP A N 1
ATOM 699 C CA . TRP A 1 93 ? 0.123 -24.5 -7.379 1 97.88 93 TRP A CA 1
ATOM 700 C C . TRP A 1 93 ? 0.922 -23.578 -8.297 1 97.88 93 TRP A C 1
ATOM 702 O O . TRP A 1 93 ? 1.748 -22.797 -7.836 1 97.88 93 TRP A O 1
ATOM 712 N N . ASP A 1 94 ? 0.734 -23.781 -9.586 1 97.88 94 ASP A N 1
ATOM 713 C CA . ASP A 1 94 ? 1.437 -23 -10.609 1 97.88 94 ASP A CA 1
ATOM 714 C C . ASP A 1 94 ? 0.515 -21.969 -11.242 1 97.88 94 ASP A C 1
ATOM 716 O O . ASP A 1 94 ? -0.656 -22.25 -11.508 1 97.88 94 ASP A O 1
ATOM 720 N N . VAL A 1 95 ? 1.117 -20.859 -11.422 1 98.19 95 VAL A N 1
ATOM 721 C CA . VAL A 1 95 ? 0.339 -19.797 -12.055 1 98.19 95 VAL A CA 1
ATOM 722 C C . VAL A 1 95 ? 1.155 -19.141 -13.172 1 98.19 95 VAL A C 1
ATOM 724 O O . VAL A 1 95 ? 2.381 -19.281 -13.211 1 98.19 95 VAL A O 1
ATOM 727 N N . GLU A 1 96 ? 0.446 -18.516 -14.047 1 97.5 96 GLU A N 1
ATOM 728 C CA . GLU A 1 96 ? 1.058 -17.672 -15.078 1 97.5 96 GLU A CA 1
ATOM 729 C C . GLU A 1 96 ? 0.45 -16.266 -15.078 1 97.5 96 GLU A C 1
ATOM 731 O O . GLU A 1 96 ? -0.768 -16.125 -15.188 1 97.5 96 GLU A O 1
ATOM 736 N N . GLY A 1 97 ? 1.27 -15.281 -14.93 1 96.31 97 GLY A N 1
ATOM 737 C CA . GLY A 1 97 ? 0.817 -13.898 -15 1 96.31 97 GLY A CA 1
ATOM 738 C C . GLY A 1 97 ? 0.941 -13.297 -16.391 1 96.31 97 GLY A C 1
ATOM 739 O O . GLY A 1 97 ? 1.749 -13.758 -17.188 1 96.31 97 GLY A O 1
ATOM 740 N N . SER A 1 98 ? 0.161 -12.312 -16.609 1 93.69 98 SER A N 1
ATOM 741 C CA . SER A 1 98 ? 0.216 -11.586 -17.875 1 93.69 98 SER A CA 1
ATOM 742 C C . SER A 1 98 ? 1.547 -10.852 -18.031 1 93.69 98 SER A C 1
ATOM 744 O O . SER A 1 98 ? 2.232 -10.578 -17.047 1 93.69 98 SER A O 1
ATOM 746 N N . GLU A 1 99 ? 1.821 -10.555 -19.297 1 88.44 99 GLU A N 1
ATOM 747 C CA . GLU A 1 99 ? 3.043 -9.82 -19.609 1 88.44 99 GLU A CA 1
ATOM 748 C C . GLU A 1 99 ? 2.932 -8.359 -19.172 1 88.44 99 GLU A C 1
ATOM 750 O O . GLU A 1 99 ? 3.896 -7.781 -18.656 1 88.44 99 GLU A O 1
ATOM 755 N N . SER A 1 100 ? 1.744 -7.879 -19.312 1 82.19 100 SER A N 1
ATOM 756 C CA . SER A 1 100 ? 1.512 -6.469 -19.016 1 82.19 100 SER A CA 1
ATOM 757 C C . SER A 1 100 ? 0.793 -6.301 -17.672 1 82.19 100 SER A C 1
ATOM 759 O O . SER A 1 100 ? 0.155 -7.234 -17.188 1 82.19 100 SER A O 1
ATOM 761 N N . GLY A 1 101 ? 1.038 -5.129 -17.125 1 79.06 101 GLY A N 1
ATOM 762 C CA . GLY A 1 101 ? 0.284 -4.754 -15.938 1 79.06 101 GLY A CA 1
ATOM 763 C C . GLY A 1 101 ? 0.951 -5.188 -14.648 1 79.06 101 GLY A C 1
ATOM 764 O O . GLY A 1 101 ? 2.109 -5.605 -14.648 1 79.06 101 GLY A O 1
ATOM 765 N N . TYR A 1 102 ? 0.218 -4.98 -13.539 1 85.88 102 TYR A N 1
ATOM 766 C CA . TYR A 1 102 ? 0.661 -5.273 -12.18 1 85.88 102 TYR A CA 1
ATOM 767 C C . TYR A 1 102 ? -0.194 -6.363 -11.547 1 85.88 102 TYR A C 1
ATOM 769 O O . TYR A 1 102 ? -1.425 -6.277 -11.547 1 85.88 102 TYR A O 1
ATOM 777 N N . TRP A 1 103 ? 0.495 -7.398 -11.156 1 92.06 103 TRP A N 1
ATOM 778 C CA . TRP A 1 103 ? -0.236 -8.461 -10.469 1 92.06 103 TRP A CA 1
ATOM 779 C C . TRP A 1 103 ? 0.582 -9.023 -9.32 1 92.06 103 TRP A C 1
ATOM 781 O O . TRP A 1 103 ? 1.797 -8.828 -9.25 1 92.06 103 TRP A O 1
ATOM 791 N N . ARG A 1 104 ? -0.138 -9.633 -8.391 1 93.88 104 ARG A N 1
ATOM 792 C CA . ARG A 1 104 ? 0.439 -10.289 -7.223 1 93.88 104 ARG A CA 1
ATOM 793 C C . ARG A 1 104 ? -0.129 -11.695 -7.047 1 93.88 104 ARG A C 1
ATOM 795 O O . ARG A 1 104 ? -1.315 -11.93 -7.293 1 93.88 104 ARG A O 1
ATOM 802 N N . VAL A 1 105 ? 0.762 -12.578 -6.645 1 97.38 105 VAL A N 1
ATOM 803 C CA . VAL A 1 105 ? 0.343 -13.945 -6.352 1 97.38 105 VAL A CA 1
ATOM 804 C C . VAL A 1 105 ? 0.925 -14.383 -5.008 1 97.38 105 VAL A C 1
ATOM 806 O O . VAL A 1 105 ? 1.963 -13.875 -4.578 1 97.38 105 VAL A O 1
ATOM 809 N N . GLY A 1 106 ? 0.209 -15.258 -4.344 1 97.94 106 GLY A N 1
ATOM 810 C CA . GLY A 1 106 ? 0.703 -15.766 -3.076 1 97.94 106 GLY A CA 1
ATOM 811 C C . GLY A 1 106 ? -0.353 -16.516 -2.279 1 97.94 106 GLY A C 1
ATOM 812 O O . GLY A 1 106 ? -1.081 -17.344 -2.828 1 97.94 106 GLY A O 1
ATOM 813 N N . ALA A 1 107 ? -0.327 -16.266 -1.005 1 97.62 107 ALA A N 1
ATOM 814 C CA . ALA A 1 107 ? -1.255 -16.938 -0.099 1 97.62 107 ALA A CA 1
ATOM 815 C C . ALA A 1 107 ? -1.795 -15.969 0.951 1 97.62 107 ALA A C 1
ATOM 817 O O . ALA A 1 107 ? -1.191 -14.922 1.211 1 97.62 107 ALA A O 1
ATOM 818 N N . SER A 1 108 ? -2.926 -16.328 1.474 1 95.81 108 SER A N 1
ATOM 819 C CA . SER A 1 108 ? -3.58 -15.477 2.461 1 95.81 108 SER A CA 1
ATOM 820 C C . SER A 1 108 ? -4.355 -16.297 3.479 1 95.81 108 SER A C 1
ATOM 822 O O . SER A 1 108 ? -4.789 -17.422 3.18 1 95.81 108 SER A O 1
ATOM 824 N N . TYR A 1 109 ? -4.508 -15.711 4.641 1 94.69 109 TYR A N 1
ATOM 825 C CA . TYR A 1 109 ? -5.566 -16.172 5.531 1 94.69 109 TYR A CA 1
ATOM 826 C C . TYR A 1 109 ? -6.941 -15.844 4.969 1 94.69 109 TYR A C 1
ATOM 828 O O . TYR A 1 109 ? -7.051 -15.156 3.947 1 94.69 109 TYR A O 1
ATOM 836 N N . PRO A 1 110 ? -7.953 -16.406 5.531 1 89.44 110 PRO A N 1
ATOM 837 C CA . PRO A 1 110 ? -9.297 -16.188 4.984 1 89.44 110 PRO A CA 1
ATOM 838 C C . PRO A 1 110 ? -9.711 -14.719 5.008 1 89.44 110 PRO A C 1
ATOM 840 O O . PRO A 1 110 ? -9.172 -13.93 5.785 1 89.44 110 PRO A O 1
ATOM 843 N N . ASN A 1 111 ? -10.633 -14.281 4.109 1 76.31 111 ASN A N 1
ATOM 844 C CA . ASN A 1 111 ? -11.375 -13.023 4.066 1 76.31 111 ASN A CA 1
ATOM 845 C C . ASN A 1 111 ? -10.484 -11.859 3.621 1 76.31 111 ASN A C 1
ATOM 847 O O . ASN A 1 111 ? -10.469 -10.805 4.258 1 76.31 111 ASN A O 1
ATOM 851 N N . ILE A 1 112 ? -9.727 -12.109 2.59 1 68.19 112 ILE A N 1
ATOM 852 C CA . ILE A 1 112 ? -8.906 -11.031 2.055 1 68.19 112 ILE A CA 1
ATOM 853 C C . ILE A 1 112 ? -9.695 -10.25 1.006 1 68.19 112 ILE A C 1
ATOM 855 O O . ILE A 1 112 ? -9.164 -9.336 0.367 1 68.19 112 ILE A O 1
ATOM 859 N N . GLU A 1 113 ? -10.977 -10.492 0.682 1 58.5 113 GLU A N 1
ATOM 860 C CA . GLU A 1 113 ? -11.656 -10.047 -0.527 1 58.5 113 GLU A CA 1
ATOM 861 C C . GLU A 1 113 ? -11.734 -8.523 -0.589 1 58.5 113 GLU A C 1
ATOM 863 O O . GLU A 1 113 ? -11.82 -7.941 -1.674 1 58.5 113 GLU A O 1
ATOM 868 N N . THR A 1 114 ? -11.703 -7.91 0.528 1 58.84 114 THR A N 1
ATOM 869 C CA . THR A 1 114 ? -11.961 -6.504 0.236 1 58.84 114 THR A CA 1
ATOM 870 C C . THR A 1 114 ? -10.68 -5.684 0.35 1 58.84 114 THR A C 1
ATOM 872 O O . THR A 1 114 ? -9.977 -5.758 1.36 1 58.84 114 THR A O 1
ATOM 875 N N . ALA A 1 115 ? -10.102 -5.402 -0.927 1 57.31 115 ALA A N 1
ATOM 876 C CA . ALA A 1 115 ? -8.922 -4.547 -1.027 1 57.31 115 ALA A CA 1
ATOM 877 C C . ALA A 1 115 ? -9.219 -3.139 -0.522 1 57.31 115 ALA A C 1
ATOM 879 O O . ALA A 1 115 ? -8.492 -2.193 -0.833 1 57.31 115 ALA A O 1
ATOM 880 N N . GLU A 1 116 ? -10.242 -3.07 0.282 1 57.22 116 GLU A N 1
ATOM 881 C CA . GLU A 1 116 ? -10.531 -1.725 0.767 1 57.22 116 GLU A CA 1
ATOM 882 C C . GLU A 1 116 ? -9.414 -1.216 1.678 1 57.22 116 GLU A C 1
ATOM 884 O O . GLU A 1 116 ? -8.703 -2.008 2.299 1 57.22 116 GLU A O 1
ATOM 889 N N . ASN A 1 117 ? -9.078 -0.038 1.604 1 58.88 117 ASN A N 1
ATOM 890 C CA . ASN A 1 117 ? -8.18 0.686 2.496 1 58.88 117 ASN A CA 1
ATOM 891 C C . ASN A 1 117 ? -6.742 0.194 2.365 1 58.88 117 ASN A C 1
ATOM 893 O O . ASN A 1 117 ? -6.039 0.048 3.363 1 58.88 117 ASN A O 1
ATOM 897 N N . GLU A 1 118 ? -6.355 -0.204 1.253 1 62.5 118 GLU A N 1
ATOM 898 C CA . GLU A 1 118 ? -4.988 -0.58 0.901 1 62.5 118 GLU A CA 1
ATOM 899 C C . GLU A 1 118 ? -4.594 -1.903 1.55 1 62.5 118 GLU A C 1
ATOM 901 O O . GLU A 1 118 ? -3.41 -2.168 1.763 1 62.5 118 GLU A O 1
ATOM 906 N N . ASP A 1 119 ? -5.578 -2.619 2.02 1 74.19 119 ASP A N 1
ATOM 907 C CA . ASP A 1 119 ? -5.273 -3.957 2.516 1 74.19 119 ASP A CA 1
ATOM 908 C C . ASP A 1 119 ? -5.023 -4.926 1.363 1 74.19 119 ASP A C 1
ATOM 910 O O . ASP A 1 119 ? -5.668 -5.973 1.273 1 74.19 119 ASP A O 1
ATOM 914 N N . TRP A 1 120 ? -4.02 -4.504 0.642 1 79.69 120 TRP A N 1
ATOM 915 C CA . TRP A 1 120 ? -3.676 -5.266 -0.555 1 79.69 120 TRP A CA 1
ATOM 916 C C . TRP A 1 120 ? -2.879 -6.516 -0.194 1 79.69 120 TRP A C 1
ATOM 918 O O . TRP A 1 120 ? -2.232 -6.566 0.855 1 79.69 120 TRP A O 1
ATOM 928 N N . LEU A 1 121 ? -2.988 -7.438 -1.083 1 89.25 121 LEU A N 1
ATOM 929 C CA . LEU A 1 121 ? -2.234 -8.672 -0.927 1 89.25 121 LEU A CA 1
ATOM 930 C C . LEU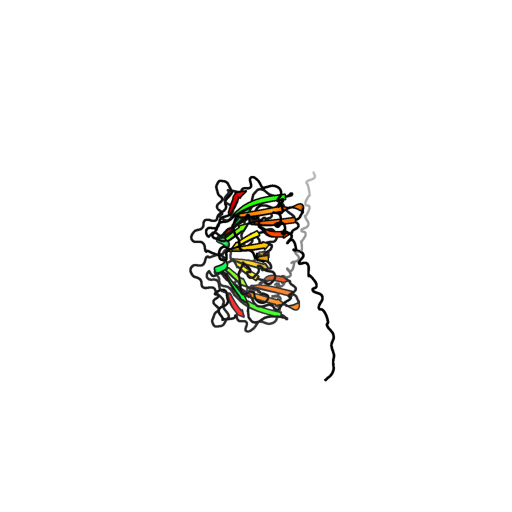 A 1 121 ? -0.755 -8.383 -0.689 1 89.25 121 LEU A C 1
ATOM 932 O O . LEU A 1 121 ? -0.1 -7.758 -1.525 1 89.25 121 LEU A O 1
ATOM 936 N N . GLY A 1 122 ? -0.248 -8.719 0.504 1 89.25 122 GLY A N 1
ATOM 937 C CA . GLY A 1 122 ? 1.141 -8.477 0.864 1 89.25 122 GLY A CA 1
ATOM 938 C C . GLY A 1 122 ? 1.325 -7.266 1.756 1 89.25 122 GLY A C 1
ATOM 939 O O . GLY A 1 122 ? 2.398 -7.066 2.328 1 89.25 122 GLY A O 1
ATOM 940 N N . ASN A 1 123 ? 0.335 -6.52 1.919 1 82.31 123 ASN A N 1
ATOM 941 C CA . ASN A 1 123 ? 0.47 -5.277 2.672 1 82.31 123 ASN A CA 1
ATOM 942 C C . ASN A 1 123 ? 0.072 -5.461 4.133 1 82.31 123 ASN A C 1
ATOM 944 O O . ASN A 1 123 ? 0.065 -4.5 4.902 1 82.31 123 ASN A O 1
ATOM 948 N N . ASN A 1 124 ? -0.264 -6.695 4.496 1 79.81 124 ASN A N 1
ATOM 949 C CA . ASN A 1 124 ? -0.701 -6.969 5.859 1 79.81 124 ASN A CA 1
ATOM 950 C C . ASN A 1 124 ? -0.057 -8.242 6.41 1 79.81 124 ASN A C 1
ATOM 952 O O . ASN A 1 124 ? 0.674 -8.93 5.695 1 79.81 124 ASN A O 1
ATOM 956 N N . TYR A 1 125 ? -0.364 -8.531 7.66 1 82.81 125 TYR A N 1
ATOM 957 C CA . TYR A 1 125 ? 0.265 -9.656 8.336 1 82.81 125 TYR A CA 1
ATOM 958 C C . TYR A 1 125 ? -0.448 -10.961 8 1 82.81 125 TYR A C 1
ATOM 960 O O . TYR A 1 125 ? -0.085 -12.023 8.508 1 82.81 125 TYR A O 1
ATOM 968 N N . ARG A 1 126 ? -1.428 -10.859 7.152 1 89.19 126 ARG A N 1
ATOM 969 C CA . ARG A 1 126 ? -2.27 -12.023 6.902 1 89.19 126 ARG A CA 1
ATOM 970 C C . ARG A 1 126 ? -2.039 -12.578 5.5 1 89.19 126 ARG A C 1
ATOM 972 O O . ARG A 1 126 ? -2.613 -13.602 5.129 1 89.19 126 ARG A O 1
ATOM 979 N N . THR A 1 127 ? -1.23 -11.82 4.773 1 92.69 127 THR A N 1
ATOM 980 C CA . THR A 1 127 ? -1.033 -12.211 3.383 1 92.69 127 THR A CA 1
ATOM 981 C C . THR A 1 127 ? 0.448 -12.18 3.014 1 92.69 127 THR A C 1
ATOM 983 O O . THR A 1 127 ? 1.216 -11.398 3.586 1 92.69 127 THR A O 1
ATOM 986 N N . TRP A 1 128 ? 0.933 -13.047 2.088 1 96.31 128 TRP A N 1
ATOM 987 C CA . TRP A 1 128 ? 2.27 -13.164 1.517 1 96.31 128 TRP A CA 1
ATOM 988 C C . TRP A 1 128 ? 2.217 -13.133 -0.007 1 96.31 128 TRP A C 1
ATOM 990 O O . TRP A 1 128 ? 1.476 -13.898 -0.625 1 96.31 128 TRP A O 1
ATOM 1000 N N . ALA A 1 129 ? 3.074 -12.266 -0.56 1 96.56 129 ALA A N 1
ATOM 1001 C CA . ALA A 1 129 ? 2.848 -12.086 -1.991 1 96.56 129 ALA A CA 1
ATOM 1002 C C . ALA A 1 129 ? 4.168 -11.93 -2.74 1 96.56 129 ALA A C 1
ATOM 1004 O O . ALA A 1 129 ? 5.133 -11.391 -2.203 1 96.56 129 ALA A O 1
ATOM 1005 N N . LEU A 1 130 ? 4.219 -12.508 -3.91 1 97 130 LEU A N 1
ATOM 1006 C CA . LEU A 1 130 ? 5.152 -12.117 -4.961 1 97 130 LEU A CA 1
ATOM 1007 C C . LEU A 1 130 ? 4.512 -11.109 -5.91 1 97 130 LEU A C 1
ATOM 1009 O O . LEU A 1 130 ? 3.4 -11.328 -6.398 1 97 130 LEU A O 1
ATOM 1013 N N . CYS A 1 131 ? 5.211 -10.023 -6.137 1 92.5 131 CYS A N 1
ATOM 1014 C CA . CYS A 1 131 ? 4.684 -8.922 -6.938 1 92.5 131 CYS A CA 1
ATOM 1015 C C . CYS A 1 131 ? 5.457 -8.781 -8.242 1 92.5 131 CYS A C 1
ATOM 1017 O O . CYS A 1 131 ? 6.688 -8.719 -8.234 1 92.5 131 CYS A O 1
ATOM 1019 N N . ARG A 1 132 ? 4.699 -8.664 -9.281 1 91.44 132 ARG A N 1
ATOM 1020 C CA . ARG A 1 132 ? 5.289 -8.406 -10.594 1 91.44 132 ARG A CA 1
ATOM 1021 C C . ARG A 1 132 ? 5.156 -6.93 -10.961 1 91.44 132 ARG A C 1
ATOM 1023 O O . ARG A 1 132 ? 4.059 -6.375 -10.938 1 91.44 132 ARG A O 1
ATOM 1030 N N . TRP A 1 133 ? 6.324 -6.449 -11.305 1 82.38 133 TRP A N 1
ATOM 1031 C CA . TRP A 1 133 ? 6.383 -5.094 -11.836 1 82.38 133 TRP A CA 1
ATOM 1032 C C . TRP A 1 133 ? 6.754 -5.109 -13.32 1 82.38 133 TRP A C 1
ATOM 1034 O O . TRP A 1 133 ? 7.93 -5.23 -13.672 1 82.38 133 TRP A O 1
ATOM 1044 N N . ALA A 1 134 ? 5.785 -4.852 -14.164 1 82.38 134 ALA A N 1
ATOM 1045 C CA . ALA A 1 134 ? 6.004 -4.977 -15.602 1 82.38 134 ALA A CA 1
ATOM 1046 C C . ALA A 1 134 ? 6.906 -3.859 -16.125 1 82.38 134 ALA A C 1
ATOM 1048 O O . ALA A 1 134 ? 7.68 -4.062 -17.062 1 82.38 134 ALA A O 1
ATOM 1049 N N . HIS A 1 135 ? 6.805 -2.738 -15.516 1 75.31 135 HIS A N 1
ATOM 1050 C CA . HIS A 1 135 ? 7.492 -1.569 -16.047 1 75.31 135 HIS A CA 1
ATOM 1051 C C . HIS A 1 135 ? 9.008 -1.737 -15.977 1 75.31 135 HIS A C 1
ATOM 1053 O O . HIS A 1 135 ? 9.742 -1.198 -16.812 1 75.31 135 HIS A O 1
ATOM 1059 N N . ASN A 1 136 ? 9.508 -2.453 -15.039 1 77.06 136 ASN A N 1
ATOM 1060 C CA . ASN A 1 136 ? 10.945 -2.678 -14.969 1 77.06 136 ASN A CA 1
ATOM 1061 C C . ASN A 1 136 ? 11.281 -4.168 -14.977 1 77.06 136 ASN A C 1
ATOM 1063 O O . ASN A 1 136 ? 12.398 -4.555 -14.648 1 77.06 136 ASN A O 1
ATOM 1067 N N . ASN A 1 137 ? 10.273 -4.973 -15.336 1 86 137 ASN A N 1
ATOM 1068 C CA . ASN A 1 137 ? 10.422 -6.422 -15.438 1 86 137 ASN A CA 1
ATOM 1069 C C . ASN A 1 137 ? 11.094 -7.004 -14.195 1 86 137 ASN A C 1
ATOM 1071 O O . ASN A 1 137 ? 12.102 -7.711 -14.305 1 86 137 ASN A O 1
ATOM 1075 N N . SER A 1 138 ? 10.484 -6.785 -13.078 1 89.06 138 SER A N 1
ATOM 1076 C CA . SER A 1 138 ? 11.07 -7.266 -11.828 1 89.06 138 SER A CA 1
ATOM 1077 C C . SER A 1 138 ? 10.016 -7.91 -10.93 1 89.06 138 SER A C 1
ATOM 1079 O O . SER A 1 138 ? 8.812 -7.723 -11.141 1 89.06 138 SER A O 1
ATOM 1081 N N . TYR A 1 139 ? 10.562 -8.711 -10.031 1 92.06 139 TYR A N 1
ATOM 1082 C CA . TYR A 1 139 ? 9.75 -9.266 -8.953 1 92.06 139 TYR A CA 1
ATOM 1083 C C . TYR A 1 139 ? 10.164 -8.695 -7.605 1 92.06 139 TYR A C 1
ATOM 1085 O O . TYR A 1 139 ? 11.336 -8.391 -7.387 1 92.06 139 TYR A O 1
ATOM 1093 N N . THR A 1 140 ? 9.18 -8.523 -6.805 1 91.81 140 THR A N 1
ATOM 1094 C CA . THR A 1 140 ? 9.43 -8.266 -5.391 1 91.81 140 THR A CA 1
ATOM 1095 C C . THR A 1 140 ? 8.586 -9.195 -4.52 1 91.81 140 THR A C 1
ATOM 1097 O O . THR A 1 140 ? 7.551 -9.695 -4.957 1 91.81 140 THR A O 1
ATOM 1100 N N . ALA A 1 141 ? 9.117 -9.531 -3.365 1 94.25 141 ALA A N 1
ATOM 1101 C CA . ALA A 1 141 ? 8.359 -10.258 -2.346 1 94.25 141 ALA A CA 1
ATOM 1102 C C . ALA A 1 141 ? 7.848 -9.305 -1.264 1 94.25 141 ALA A C 1
ATOM 1104 O O . ALA A 1 141 ? 8.562 -8.398 -0.842 1 94.25 141 ALA A O 1
ATOM 1105 N N . ARG A 1 142 ? 6.586 -9.547 -0.903 1 90.94 142 ARG A N 1
ATOM 1106 C CA . ARG A 1 142 ? 5.988 -8.594 0.025 1 90.94 142 ARG A CA 1
ATOM 1107 C C . ARG A 1 142 ? 5.219 -9.305 1.13 1 90.94 142 ARG A C 1
ATOM 1109 O O . ARG A 1 142 ? 4.484 -10.258 0.864 1 90.94 142 ARG A O 1
ATOM 1116 N N . HIS A 1 143 ? 5.406 -8.812 2.332 1 89.62 143 HIS A N 1
ATOM 1117 C CA . HIS A 1 143 ? 4.668 -9.242 3.514 1 89.62 143 HIS A CA 1
ATOM 1118 C C . HIS A 1 143 ? 4.645 -8.141 4.574 1 89.62 143 HIS A C 1
ATOM 1120 O O . HIS A 1 143 ? 5.676 -7.523 4.855 1 89.62 143 HIS A O 1
ATOM 1126 N N . ALA A 1 144 ? 3.443 -7.891 5.062 1 80.38 144 ALA A N 1
ATOM 1127 C CA . ALA A 1 144 ? 3.268 -6.91 6.129 1 80.38 144 ALA A CA 1
ATOM 1128 C C . ALA A 1 144 ? 3.785 -5.535 5.707 1 80.38 144 ALA A C 1
ATOM 1130 O O . ALA A 1 144 ? 4.418 -4.832 6.5 1 80.38 144 ALA A O 1
ATOM 1131 N N . GLY A 1 145 ? 3.674 -5.367 4.461 1 75.88 145 GLY A N 1
ATOM 1132 C CA . GLY A 1 145 ? 4.062 -4.062 3.945 1 75.88 145 GLY A CA 1
ATOM 1133 C C . GLY A 1 145 ? 5.547 -3.947 3.664 1 75.88 145 GLY A C 1
ATOM 1134 O O . GLY A 1 145 ? 6.012 -2.926 3.15 1 75.88 145 GLY A O 1
ATOM 1135 N N . LYS A 1 146 ? 6.27 -4.934 4.031 1 78.62 146 LYS A N 1
ATOM 1136 C CA . LYS A 1 146 ? 7.703 -4.926 3.766 1 78.62 146 LYS A CA 1
ATOM 1137 C C . LYS A 1 146 ? 8.016 -5.566 2.416 1 78.62 146 LYS A C 1
ATOM 1139 O O . LYS A 1 146 ? 7.543 -6.668 2.121 1 78.62 146 LYS A O 1
ATOM 1144 N N 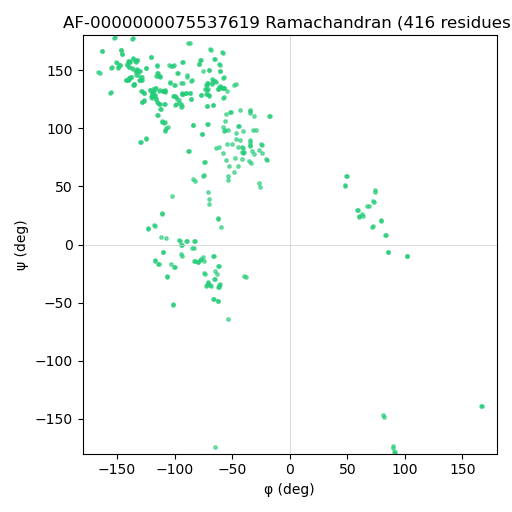. GLU A 1 147 ? 8.805 -4.852 1.631 1 82.94 147 GLU A N 1
ATOM 1145 C CA . GLU A 1 147 ? 9.133 -5.324 0.289 1 82.94 147 GLU A CA 1
ATOM 1146 C C . GLU A 1 147 ? 10.586 -5.777 0.202 1 82.94 147 GLU A C 1
ATOM 1148 O O . GLU A 1 147 ? 11.477 -5.137 0.765 1 82.94 147 GLU A O 1
ATOM 1153 N N . THR A 1 148 ? 10.781 -6.891 -0.353 1 86.38 148 THR A N 1
ATOM 1154 C CA . THR A 1 148 ? 12.109 -7.398 -0.667 1 86.38 148 THR A CA 1
ATOM 1155 C C . THR A 1 148 ? 12.32 -7.457 -2.178 1 86.38 148 THR A C 1
ATOM 1157 O O . THR A 1 148 ? 11.602 -8.164 -2.885 1 86.38 148 THR A O 1
ATOM 1160 N N . LYS A 1 149 ? 13.273 -6.676 -2.592 1 85.56 149 LYS A N 1
ATOM 1161 C CA . LYS A 1 149 ? 13.594 -6.699 -4.016 1 85.56 149 LYS A CA 1
ATOM 1162 C C . LYS A 1 149 ? 14.328 -7.98 -4.395 1 85.56 149 LYS A C 1
ATOM 1164 O O . LYS A 1 149 ? 15.227 -8.43 -3.672 1 85.56 149 LYS A O 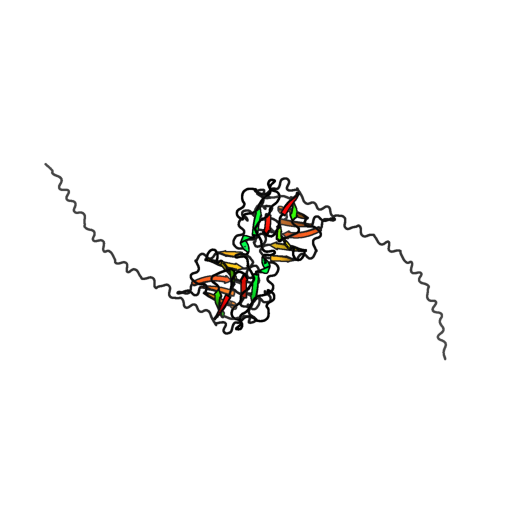1
ATOM 1169 N N . LEU A 1 150 ? 13.828 -8.516 -5.5 1 90.88 150 LEU A N 1
ATOM 1170 C CA . LEU A 1 150 ? 14.484 -9.727 -5.977 1 90.88 150 LEU A CA 1
ATOM 1171 C C . LEU A 1 150 ? 15.453 -9.406 -7.113 1 90.88 150 LEU A C 1
ATOM 1173 O O . LEU A 1 150 ? 15.133 -8.617 -8 1 90.88 150 LEU A O 1
ATOM 1177 N N . SER A 1 151 ? 16.625 -9.812 -7.02 1 83.19 151 SER A N 1
ATOM 1178 C CA . SER A 1 151 ? 17.75 -9.391 -7.859 1 83.19 151 SER A CA 1
ATOM 1179 C C . SER A 1 151 ? 17.672 -10.008 -9.25 1 83.19 151 SER A C 1
ATOM 1181 O O . SER A 1 151 ? 18.172 -9.445 -10.219 1 83.19 151 SER A O 1
ATOM 1183 N N . HIS A 1 152 ? 17.031 -11.102 -9.391 1 82.38 152 HIS A N 1
ATOM 1184 C CA . HIS A 1 152 ? 17.047 -11.805 -10.672 1 82.38 152 HIS A CA 1
ATOM 1185 C C . HIS A 1 152 ? 15.945 -11.289 -11.594 1 82.38 152 HIS A C 1
ATOM 1187 O O . HIS A 1 152 ? 14.789 -11.172 -11.18 1 82.38 152 HIS A O 1
ATOM 1193 N N . ALA A 1 153 ? 16.359 -10.977 -12.805 1 84.5 153 ALA A N 1
ATOM 1194 C CA . ALA A 1 153 ? 15.375 -10.594 -13.805 1 84.5 153 ALA A CA 1
ATOM 1195 C C . ALA A 1 153 ? 14.523 -11.797 -14.219 1 84.5 153 ALA A C 1
ATOM 1197 O O . ALA A 1 153 ? 15.055 -12.867 -14.523 1 84.5 153 ALA A O 1
ATOM 1198 N N . PRO A 1 154 ? 13.281 -11.555 -14.156 1 89.62 154 PRO A N 1
ATOM 1199 C CA . PRO A 1 154 ? 12.398 -12.648 -14.555 1 89.62 154 PRO A CA 1
ATOM 1200 C C . PRO A 1 154 ? 12.648 -13.125 -15.984 1 89.62 154 PRO A C 1
ATOM 1202 O O . PRO A 1 154 ? 12.859 -12.305 -16.875 1 89.62 154 PRO A O 1
ATOM 1205 N N . SER A 1 155 ? 12.711 -14.438 -16.172 1 90.88 155 SER A N 1
ATOM 1206 C CA . SER A 1 155 ? 12.828 -15.023 -17.516 1 90.88 155 SER A CA 1
ATOM 1207 C C . SER A 1 155 ? 11.477 -15.516 -18.016 1 90.88 155 SER A C 1
ATOM 1209 O O . SER A 1 155 ? 11.305 -15.766 -19.203 1 90.88 155 SER A O 1
ATOM 1211 N N . CYS A 1 156 ? 10.602 -15.711 -17.141 1 92.62 156 CYS A N 1
ATOM 1212 C CA . CYS A 1 156 ? 9.227 -16.062 -17.484 1 92.62 156 CYS A CA 1
ATOM 1213 C C . CYS A 1 156 ? 8.258 -15.594 -16.406 1 92.62 156 CYS A C 1
ATOM 1215 O O . CYS A 1 156 ? 8.672 -14.977 -15.422 1 92.62 156 CYS A O 1
ATOM 1217 N N . ARG A 1 157 ? 6.984 -15.828 -16.656 1 95.81 157 ARG A N 1
ATOM 1218 C CA . ARG A 1 157 ? 5.957 -15.352 -15.734 1 95.81 157 ARG A CA 1
ATOM 1219 C C . ARG A 1 157 ? 5.188 -16.516 -15.117 1 95.81 157 ARG A C 1
ATOM 1221 O O . ARG A 1 157 ? 4.055 -16.344 -14.672 1 95.81 157 ARG A O 1
ATOM 1228 N N . ARG A 1 158 ? 5.812 -17.641 -15.273 1 97.31 158 ARG A N 1
ATOM 1229 C CA . ARG A 1 158 ? 5.246 -18.828 -14.633 1 97.31 158 ARG A CA 1
ATOM 1230 C C . ARG A 1 158 ? 5.867 -19.062 -13.266 1 97.31 158 ARG A C 1
ATOM 1232 O O . ARG A 1 158 ? 7.086 -19.203 -13.141 1 97.31 158 ARG A O 1
ATOM 1239 N N . ILE A 1 159 ? 5.035 -19.031 -12.273 1 97.69 159 ILE A N 1
ATOM 1240 C CA . ILE A 1 159 ? 5.488 -19.094 -10.883 1 97.69 159 ILE A CA 1
ATOM 1241 C C . ILE A 1 159 ? 4.863 -20.297 -10.188 1 97.69 159 ILE A C 1
ATOM 1243 O O . ILE A 1 159 ? 3.674 -20.562 -10.352 1 97.69 159 ILE A O 1
ATOM 1247 N N . ARG A 1 160 ? 5.652 -21.016 -9.508 1 97.81 160 ARG A N 1
ATOM 1248 C CA . ARG A 1 160 ? 5.152 -22 -8.562 1 97.81 160 ARG A CA 1
ATOM 1249 C C . ARG A 1 160 ? 5.145 -21.453 -7.141 1 97.81 160 ARG A C 1
ATOM 1251 O O . ARG A 1 160 ? 6.152 -20.906 -6.676 1 97.81 160 ARG A O 1
ATOM 1258 N N . ILE A 1 161 ? 4.043 -21.5 -6.508 1 98.5 161 ILE A N 1
ATOM 1259 C CA . ILE A 1 161 ? 3.93 -21.219 -5.082 1 98.5 161 ILE A CA 1
ATOM 1260 C C . ILE A 1 161 ? 3.871 -22.531 -4.301 1 98.5 161 ILE A C 1
ATOM 1262 O O . ILE A 1 161 ? 2.992 -23.359 -4.535 1 98.5 161 ILE A O 1
ATOM 1266 N N . SER A 1 162 ? 4.828 -22.688 -3.432 1 98.44 162 SER A N 1
ATOM 1267 C CA . SER A 1 162 ? 4.949 -23.938 -2.676 1 98.44 162 SER A CA 1
ATOM 1268 C C . SER A 1 162 ? 4.766 -23.688 -1.181 1 98.44 162 SER A C 1
ATOM 1270 O O . SER A 1 162 ? 5.445 -22.844 -0.595 1 98.44 162 SER A O 1
ATOM 1272 N N . LEU A 1 163 ? 3.861 -24.484 -0.604 1 98.12 163 LEU A N 1
ATOM 1273 C CA . LEU A 1 163 ? 3.539 -24.359 0.814 1 98.12 163 LEU A CA 1
ATOM 1274 C C . LEU A 1 163 ? 3.992 -25.609 1.578 1 98.12 163 LEU A C 1
ATOM 1276 O O . LEU A 1 163 ? 3.676 -26.734 1.187 1 98.12 163 LEU A O 1
ATOM 1280 N N . ASP A 1 164 ? 4.828 -25.391 2.51 1 97.88 164 ASP A N 1
ATOM 1281 C CA . ASP A 1 164 ? 5.035 -26.344 3.598 1 97.88 164 ASP A CA 1
ATOM 1282 C C . ASP A 1 164 ? 4.457 -25.812 4.906 1 97.88 164 ASP A C 1
ATOM 1284 O O . ASP A 1 164 ? 5.117 -25.047 5.621 1 97.88 164 ASP A O 1
ATOM 1288 N N . TYR A 1 165 ? 3.279 -26.234 5.215 1 98 165 TYR A N 1
ATOM 1289 C CA . TYR A 1 165 ? 2.523 -25.625 6.305 1 98 165 TYR A CA 1
ATOM 1290 C C . TYR A 1 165 ? 3.203 -25.875 7.645 1 98 165 TYR A C 1
ATOM 1292 O O . TYR A 1 165 ? 3.389 -24.938 8.43 1 98 165 TYR A O 1
ATOM 1300 N N . GLU A 1 166 ? 3.625 -27.078 7.938 1 97.31 166 GLU A N 1
ATOM 1301 C CA . GLU A 1 166 ? 4.219 -27.422 9.227 1 97.31 166 GLU A CA 1
ATOM 1302 C C . GLU A 1 166 ? 5.582 -26.75 9.398 1 97.31 166 GLU A C 1
ATOM 1304 O O . GLU A 1 166 ? 5.922 -26.297 10.492 1 97.31 166 GLU A O 1
ATOM 1309 N N . ALA A 1 167 ? 6.293 -26.641 8.328 1 96.88 167 ALA A N 1
ATOM 1310 C CA . ALA A 1 167 ? 7.613 -26.016 8.398 1 96.88 167 ALA A CA 1
ATOM 1311 C C . ALA A 1 167 ? 7.5 -24.5 8.422 1 96.88 167 ALA A C 1
ATOM 1313 O O . ALA A 1 167 ? 8.477 -23.797 8.711 1 96.88 167 ALA A O 1
ATOM 1314 N N . GLY A 1 168 ? 6.293 -24.016 8.055 1 97.81 168 GLY A N 1
ATOM 1315 C CA . GLY A 1 168 ? 6.086 -22.578 8.047 1 97.81 168 GLY A CA 1
ATOM 1316 C C . GLY A 1 168 ? 6.793 -21.875 6.902 1 97.81 168 GLY A C 1
ATOM 1317 O O . GLY A 1 168 ? 7.395 -20.828 7.09 1 97.81 168 GLY A O 1
ATOM 1318 N N . CYS A 1 169 ? 6.805 -22.578 5.785 1 97.81 169 CYS A N 1
ATOM 1319 C CA . CYS A 1 169 ? 7.508 -22.031 4.633 1 97.81 169 CYS A CA 1
ATOM 1320 C C . CYS A 1 169 ? 6.555 -21.828 3.457 1 97.81 169 CYS A C 1
ATOM 1322 O O . CYS A 1 169 ? 5.801 -22.75 3.109 1 97.81 169 CYS A O 1
ATOM 1324 N N . LEU A 1 170 ? 6.512 -20.656 2.92 1 98.31 170 LEU A N 1
ATOM 1325 C CA . LEU A 1 170 ? 5.883 -20.328 1.643 1 98.31 170 LEU A CA 1
ATOM 1326 C C . LEU A 1 170 ? 6.918 -19.875 0.625 1 98.31 170 LEU A C 1
ATOM 1328 O O . LEU A 1 170 ? 7.484 -18.781 0.758 1 98.31 170 LEU A O 1
ATOM 1332 N N . SER A 1 171 ? 7.125 -20.703 -0.398 1 98 171 SER A N 1
ATOM 1333 C CA . SER A 1 171 ? 8.211 -20.438 -1.339 1 98 171 SER A CA 1
ATOM 1334 C C . SER A 1 171 ? 7.672 -20.141 -2.734 1 98 171 SER A C 1
ATOM 1336 O O . SER A 1 171 ? 6.641 -20.688 -3.135 1 98 171 SER A O 1
ATOM 1338 N N . PHE A 1 172 ? 8.406 -19.297 -3.402 1 97.88 172 PHE A N 1
ATOM 1339 C CA . PHE A 1 172 ? 8.094 -18.922 -4.777 1 97.88 172 PHE A CA 1
ATOM 1340 C C . PHE A 1 172 ? 9.219 -19.328 -5.719 1 97.88 172 PHE A C 1
ATOM 1342 O O . PHE A 1 172 ? 10.398 -19.078 -5.434 1 97.88 172 PHE A O 1
ATOM 1349 N N . TYR A 1 173 ? 8.82 -19.969 -6.82 1 96.81 173 TYR A N 1
ATOM 1350 C CA . TYR A 1 173 ? 9.781 -20.406 -7.832 1 96.81 173 TYR A CA 1
ATOM 1351 C C . TYR A 1 173 ? 9.375 -19.922 -9.219 1 96.81 173 TYR A C 1
ATOM 1353 O O . TYR A 1 173 ? 8.188 -19.906 -9.555 1 96.81 173 TYR A O 1
ATOM 1361 N N . GLU A 1 174 ? 10.336 -19.562 -9.914 1 96.38 174 GLU A N 1
ATOM 1362 C CA . GLU A 1 174 ? 10.141 -19.328 -11.344 1 96.38 174 GLU A CA 1
ATOM 1363 C C . GLU A 1 174 ? 10.273 -20.625 -12.141 1 96.38 174 GLU A C 1
ATOM 1365 O O . GLU A 1 174 ? 11.273 -21.344 -12.023 1 96.38 174 GLU A O 1
ATOM 1370 N N . LEU A 1 175 ? 9.266 -20.891 -12.883 1 96.19 175 LEU A N 1
ATOM 1371 C CA . LEU A 1 175 ? 9.273 -22.141 -13.648 1 96.19 175 LEU A CA 1
ATOM 1372 C C . LEU A 1 175 ? 10.031 -21.969 -14.961 1 96.19 175 LEU A C 1
ATOM 1374 O O . LEU A 1 175 ? 9.469 -22.188 -16.031 1 96.19 175 LEU A O 1
ATOM 1378 N N . SER A 1 176 ? 11.148 -21.578 -14.742 1 93.25 176 SER A N 1
ATOM 1379 C CA . SER A 1 176 ? 12.102 -21.562 -15.844 1 93.25 176 SER A CA 1
ATOM 1380 C C . SER A 1 176 ? 12.828 -22.906 -15.953 1 93.25 176 SER A C 1
ATOM 1382 O O . SER A 1 176 ? 12.562 -23.828 -15.172 1 93.25 176 SER A O 1
ATOM 1384 N N . GLU A 1 177 ? 13.641 -23.031 -17.062 1 89.62 177 GLU A N 1
ATOM 1385 C CA . GLU A 1 177 ? 14.531 -24.188 -17.188 1 89.62 177 GLU A CA 1
ATOM 1386 C C . GLU A 1 177 ? 15.992 -23.781 -17 1 89.62 177 GLU A C 1
ATOM 1388 O O . GLU A 1 177 ? 16.594 -23.156 -17.875 1 89.62 177 GLU A O 1
ATOM 1393 N N . PRO A 1 178 ? 16.516 -24.109 -15.906 1 91.81 178 PRO A N 1
ATOM 1394 C CA . PRO A 1 178 ? 16.016 -24.844 -14.742 1 91.81 178 PRO A CA 1
ATOM 1395 C C . PRO A 1 178 ? 15.109 -23.984 -13.859 1 91.81 178 PRO A C 1
ATOM 1397 O O . PRO A 1 178 ? 15.117 -22.766 -13.953 1 91.81 178 PRO A O 1
ATOM 1400 N N . ILE A 1 179 ? 14.297 -24.703 -13.07 1 94.38 179 ILE A N 1
ATOM 1401 C CA . ILE A 1 179 ? 13.453 -24.016 -12.094 1 94.38 179 ILE A CA 1
ATOM 1402 C C . ILE A 1 179 ? 14.32 -23.172 -11.164 1 94.38 179 ILE A C 1
ATOM 1404 O O . ILE A 1 179 ? 15.367 -23.641 -10.695 1 94.38 179 ILE A O 1
ATOM 1408 N N . ARG A 1 180 ? 13.922 -21.922 -10.898 1 94.12 180 ARG A N 1
ATOM 1409 C CA . ARG A 1 180 ? 14.695 -21 -10.086 1 94.12 180 ARG A CA 1
ATOM 1410 C C . ARG A 1 180 ? 13.914 -20.578 -8.844 1 94.12 180 ARG A C 1
ATOM 1412 O O . ARG A 1 180 ? 12.75 -20.172 -8.945 1 94.12 180 ARG A O 1
ATOM 1419 N N . HIS A 1 181 ? 14.586 -20.719 -7.691 1 95.81 181 HIS A N 1
ATOM 1420 C CA . HIS A 1 181 ? 14.016 -20.219 -6.449 1 95.81 181 HIS A CA 1
ATOM 1421 C C . HIS A 1 181 ? 14.047 -18.688 -6.398 1 95.81 181 HIS A C 1
ATOM 1423 O O . HIS A 1 181 ? 15.086 -18.078 -6.68 1 95.81 181 HIS A O 1
ATOM 1429 N N . LEU A 1 182 ? 12.93 -18.125 -6.09 1 95.81 182 LEU A N 1
ATOM 1430 C CA . LEU A 1 182 ? 12.844 -16.672 -6.035 1 95.81 182 LEU A CA 1
ATOM 1431 C C . LEU A 1 182 ? 12.898 -16.172 -4.594 1 95.81 182 LEU A C 1
ATOM 1433 O O . LEU A 1 182 ? 13.727 -15.336 -4.258 1 95.81 182 LEU A O 1
ATOM 1437 N N . HIS A 1 183 ? 12.055 -16.703 -3.725 1 96.5 183 HIS A N 1
ATOM 1438 C CA . HIS A 1 183 ? 11.938 -16.234 -2.35 1 96.5 183 HIS A CA 1
ATOM 1439 C C . HIS A 1 183 ? 11.18 -17.234 -1.483 1 96.5 183 HIS A C 1
ATOM 1441 O O . HIS A 1 183 ? 10.266 -17.906 -1.965 1 96.5 183 HIS A O 1
ATOM 1447 N N . THR A 1 184 ? 11.555 -17.281 -0.224 1 97.69 184 THR A N 1
ATOM 1448 C CA . THR A 1 184 ? 10.812 -18.062 0.764 1 97.69 184 THR A CA 1
ATOM 1449 C C . THR A 1 184 ? 10.461 -17.203 1.975 1 97.69 184 THR A C 1
ATOM 1451 O O . THR A 1 184 ? 11.328 -16.562 2.561 1 97.69 184 THR A O 1
ATOM 1454 N N . PHE A 1 185 ? 9.156 -17.125 2.264 1 97.69 185 PHE A N 1
ATOM 1455 C CA . PHE A 1 185 ? 8.734 -16.578 3.549 1 97.69 185 PHE A CA 1
ATOM 1456 C C . PHE A 1 185 ? 8.734 -17.656 4.621 1 97.69 185 PHE A C 1
ATOM 1458 O O . PHE A 1 185 ? 8.344 -18.797 4.359 1 97.69 185 PHE A O 1
ATOM 1465 N N . THR A 1 186 ? 9.148 -17.281 5.766 1 97.12 186 THR A N 1
ATOM 1466 C CA . THR A 1 186 ? 9.023 -18.156 6.934 1 97.12 186 THR A CA 1
ATOM 1467 C C . THR A 1 186 ? 8.094 -17.531 7.969 1 97.12 186 THR A C 1
ATOM 1469 O O . THR A 1 186 ? 8.219 -16.344 8.297 1 97.12 186 THR A O 1
ATOM 1472 N N . ALA A 1 187 ? 7.125 -18.281 8.32 1 95.44 187 ALA A N 1
ATOM 1473 C CA . ALA A 1 187 ? 6.156 -17.812 9.312 1 95.44 187 ALA A CA 1
ATOM 1474 C C . ALA A 1 187 ? 5.504 -19 10.031 1 95.44 187 ALA A C 1
ATOM 1476 O O . ALA A 1 187 ? 5.441 -20.109 9.492 1 95.44 187 ALA A O 1
ATOM 1477 N N . LYS A 1 188 ? 5.102 -18.688 11.25 1 96 188 LYS A N 1
ATOM 1478 C CA . LYS A 1 188 ? 4.199 -19.625 11.914 1 96 188 LYS A CA 1
ATOM 1479 C C . LYS A 1 188 ? 2.752 -19.375 11.5 1 96 188 LYS A C 1
ATOM 1481 O O . LYS A 1 188 ? 2.098 -18.469 12.023 1 96 188 LYS A O 1
ATOM 1486 N N . PHE A 1 189 ? 2.271 -20.219 10.633 1 96.75 189 PHE A N 1
ATOM 1487 C CA . PHE A 1 189 ? 0.904 -20.031 10.156 1 96.75 189 PHE A CA 1
ATOM 1488 C C . PHE A 1 189 ? -0.097 -20.406 11.242 1 96.75 189 PHE A C 1
ATOM 1490 O O . PHE A 1 189 ? 0.077 -21.422 11.93 1 96.75 189 PHE A O 1
ATOM 1497 N N . THR A 1 190 ? -1.098 -19.609 11.383 1 96.44 190 THR A N 1
ATOM 1498 C CA . THR A 1 190 ? -2.051 -19.812 12.469 1 96.44 190 THR A CA 1
ATOM 1499 C C . THR A 1 190 ? -3.439 -20.125 11.914 1 96.44 190 THR A C 1
ATOM 1501 O O . THR A 1 190 ? -4.332 -20.531 12.664 1 96.44 190 THR A O 1
ATOM 1504 N N . GLU A 1 191 ? -3.674 -19.938 10.719 1 97 191 GLU A N 1
ATOM 1505 C CA . GLU A 1 191 ? -4.918 -20.25 10.016 1 97 191 GLU A CA 1
ATOM 1506 C C . GLU A 1 191 ? -4.648 -20.953 8.695 1 97 191 GLU A C 1
ATOM 1508 O O . GLU A 1 191 ? -3.549 -20.844 8.141 1 97 191 GLU A O 1
ATOM 1513 N N . PRO A 1 192 ? -5.684 -21.672 8.242 1 97.5 192 PRO A N 1
ATOM 1514 C CA . PRO A 1 192 ? -5.488 -22.266 6.914 1 97.5 192 PRO A CA 1
ATOM 1515 C C . PRO A 1 192 ? -5.18 -21.219 5.848 1 97.5 192 PRO A C 1
ATOM 1517 O O . PRO A 1 192 ? -5.746 -20.109 5.871 1 97.5 192 PRO A O 1
ATOM 1520 N N . LEU A 1 193 ? -4.305 -21.625 4.934 1 97.31 193 LEU A N 1
ATOM 1521 C CA . LEU A 1 193 ? -3.941 -20.688 3.875 1 97.31 193 LEU A CA 1
ATOM 1522 C C . LEU A 1 193 ? -4.754 -20.953 2.613 1 97.31 193 LEU A C 1
ATOM 1524 O O . LEU A 1 193 ? -5.156 -22.094 2.355 1 97.31 193 LEU A O 1
ATOM 1528 N N . HIS A 1 194 ? -5.012 -19.906 1.914 1 96.75 194 HIS A N 1
ATOM 1529 C CA . HIS A 1 194 ? -5.637 -19.938 0.597 1 96.75 194 HIS A CA 1
ATOM 1530 C C . HIS A 1 194 ? -4.688 -19.406 -0.474 1 96.75 194 HIS A C 1
ATOM 1532 O O . HIS A 1 194 ? -3.836 -18.562 -0.193 1 96.75 194 HIS A O 1
ATOM 1538 N N . ALA A 1 195 ? -4.797 -20.016 -1.662 1 96.62 195 ALA A N 1
ATOM 1539 C CA . ALA A 1 195 ? -4.141 -19.328 -2.773 1 96.62 195 ALA A CA 1
ATOM 1540 C C . ALA A 1 195 ? -4.754 -17.953 -3.004 1 96.62 195 ALA A C 1
ATOM 1542 O O . ALA A 1 195 ? -5.98 -17.797 -3.01 1 96.62 195 ALA A O 1
ATOM 1543 N N . ALA A 1 196 ? -3.924 -16.984 -3.164 1 95.19 196 ALA A N 1
ATOM 1544 C CA . ALA A 1 196 ? -4.418 -15.617 -3.285 1 95.19 196 ALA A CA 1
ATOM 1545 C C . ALA A 1 196 ? -3.848 -14.938 -4.527 1 95.19 196 ALA A C 1
ATOM 1547 O O . ALA A 1 196 ? -2.689 -15.156 -4.887 1 95.19 196 ALA A O 1
ATOM 1548 N N . PHE A 1 197 ? -4.66 -14.117 -5.141 1 94.12 197 PHE A N 1
ATOM 1549 C CA . PHE A 1 197 ? -4.316 -13.438 -6.387 1 94.12 197 PHE A CA 1
ATOM 1550 C C . PHE A 1 197 ? -4.82 -12 -6.375 1 94.12 197 PHE A C 1
ATOM 1552 O O . PHE A 1 197 ? -5.914 -11.719 -5.883 1 94.12 197 PHE A O 1
ATOM 1559 N N . ALA A 1 198 ? -4.031 -11.156 -6.93 1 90.94 198 ALA A N 1
ATOM 1560 C CA . ALA A 1 198 ? -4.426 -9.758 -7.078 1 90.94 198 ALA A CA 1
ATOM 1561 C C . ALA A 1 198 ? -3.98 -9.203 -8.43 1 90.94 198 ALA A C 1
ATOM 1563 O O . ALA A 1 198 ? -2.9 -9.539 -8.922 1 90.94 198 ALA A O 1
ATOM 1564 N N . VAL A 1 199 ? -4.871 -8.375 -8.977 1 89.31 199 VAL A N 1
ATOM 1565 C CA . VAL A 1 199 ? -4.562 -7.816 -10.289 1 89.31 199 VAL A CA 1
ATOM 1566 C C . VAL A 1 199 ? -4.938 -6.336 -10.32 1 89.31 199 VAL A C 1
ATOM 1568 O O . VAL A 1 199 ? -5.918 -5.926 -9.695 1 89.31 199 VAL A O 1
ATOM 1571 N N . TRP A 1 200 ? -4.098 -5.641 -11.031 1 82.5 200 TRP A N 1
ATOM 1572 C CA . TRP A 1 200 ? -4.426 -4.27 -11.406 1 82.5 200 TRP A CA 1
ATOM 1573 C C . TRP A 1 200 ? -5.188 -4.23 -12.727 1 82.5 200 TRP A C 1
ATOM 1575 O O . TRP A 1 200 ? -4.934 -5.039 -13.617 1 82.5 200 TRP A O 1
ATOM 1585 N N . ALA A 1 201 ? -6.109 -3.293 -12.867 1 77.12 201 ALA A N 1
ATOM 1586 C CA . ALA A 1 201 ? -7.074 -3.244 -13.969 1 77.12 201 ALA A CA 1
ATOM 1587 C C . ALA A 1 201 ? -6.371 -2.98 -15.297 1 77.12 201 ALA A C 1
ATOM 1589 O O . ALA A 1 201 ? -6.957 -3.182 -16.359 1 77.12 201 ALA A O 1
ATOM 1590 N N . SER A 1 202 ? -5.129 -2.639 -15.344 1 75.88 202 SER A N 1
ATOM 1591 C CA . SER A 1 202 ? -4.504 -2.34 -16.625 1 75.88 202 SER A CA 1
ATOM 1592 C C . SER A 1 202 ? -3.938 -3.602 -17.281 1 75.88 202 SER A C 1
ATOM 1594 O O . SER A 1 202 ? -2.725 -3.822 -17.25 1 75.88 202 SER A O 1
ATOM 1596 N N . ASN A 1 203 ? -4.801 -4.441 -17.953 1 77.88 203 ASN A N 1
ATOM 1597 C CA . ASN A 1 203 ? -4.43 -5.586 -18.781 1 77.88 203 ASN A CA 1
ATOM 1598 C C . ASN A 1 203 ? -3.666 -6.633 -17.969 1 77.88 203 ASN A C 1
ATOM 1600 O O . ASN A 1 203 ? -2.791 -7.316 -18.516 1 77.88 203 ASN A O 1
ATOM 1604 N N . ALA A 1 204 ? -3.869 -6.656 -16.688 1 87.62 204 ALA A N 1
ATOM 1605 C CA . ALA A 1 204 ? -3.238 -7.688 -15.867 1 87.62 204 ALA A CA 1
ATOM 1606 C C . ALA A 1 204 ? -4.172 -8.875 -15.664 1 87.62 204 ALA A C 1
ATOM 1608 O O . ALA A 1 204 ? -5.387 -8.703 -15.531 1 87.62 204 ALA A O 1
ATOM 1609 N N . SER A 1 205 ? -3.615 -10.047 -15.734 1 92.62 205 SER A N 1
ATOM 1610 C CA . SER A 1 205 ? -4.344 -11.281 -15.43 1 92.62 205 SER A CA 1
ATOM 1611 C C . SER A 1 205 ? -3.416 -12.344 -14.852 1 92.62 205 SER A C 1
ATOM 1613 O O . SER A 1 205 ? -2.203 -12.297 -15.055 1 92.62 205 SER A O 1
ATOM 1615 N N . VAL A 1 206 ? -3.979 -13.203 -14.07 1 96.38 206 VAL A N 1
ATOM 1616 C CA . VAL A 1 206 ? -3.281 -14.359 -13.523 1 96.38 206 VAL A CA 1
ATOM 1617 C C . VAL A 1 206 ? -4.098 -15.625 -13.789 1 96.38 206 VAL A C 1
ATOM 1619 O O . VAL A 1 206 ? -5.309 -15.648 -13.57 1 96.38 206 VAL A O 1
ATOM 1622 N N . THR A 1 207 ? -3.416 -16.641 -14.297 1 96.69 207 THR A N 1
ATOM 1623 C CA . THR A 1 207 ? -4.062 -17.922 -14.602 1 96.69 207 THR A CA 1
ATOM 1624 C C . THR A 1 207 ? -3.434 -19.047 -13.797 1 96.69 207 THR A C 1
ATOM 1626 O O . THR A 1 207 ? -2.211 -19.188 -13.766 1 96.69 207 THR A O 1
ATOM 1629 N N . ILE A 1 208 ? -4.27 -19.781 -13.125 1 96.94 208 ILE A N 1
ATOM 1630 C CA . ILE A 1 208 ? -3.816 -21 -12.484 1 96.94 208 ILE A CA 1
ATOM 1631 C C . ILE A 1 208 ? -3.537 -22.062 -13.539 1 96.94 208 ILE A C 1
ATOM 1633 O O . ILE A 1 208 ? -4.434 -22.453 -14.305 1 96.94 208 ILE A O 1
ATOM 1637 N N . ILE A 1 209 ? -2.367 -22.516 -13.625 1 96.19 209 ILE A N 1
ATOM 1638 C CA . ILE A 1 209 ? -2.043 -23.438 -14.711 1 96.19 209 ILE A CA 1
ATOM 1639 C C . ILE A 1 209 ? -1.89 -24.859 -14.172 1 96.19 209 ILE A C 1
ATOM 1641 O O . ILE A 1 209 ? -1.95 -25.828 -14.93 1 96.19 209 ILE A O 1
ATOM 1645 N N . SER A 1 210 ? -1.524 -24.953 -12.953 1 90.69 210 SER A N 1
ATOM 1646 C CA . SER A 1 210 ? -1.555 -26.266 -12.305 1 90.69 210 SER A CA 1
ATOM 1647 C C . SER A 1 210 ? -1.734 -26.125 -10.797 1 90.69 210 SER A C 1
ATOM 1649 O O . SER A 1 210 ? -1.464 -25.078 -10.227 1 90.69 210 SER A O 1
ATOM 1651 N N . MET B 1 1 ? 94.938 -12.188 -19.781 1 19.05 1 MET B N 1
ATOM 1652 C CA . MET B 1 1 ? 94.438 -13.109 -18.75 1 19.05 1 MET B CA 1
ATOM 1653 C C . MET B 1 1 ? 93.062 -13.594 -19.062 1 19.05 1 MET B C 1
ATOM 1655 O O . MET B 1 1 ? 92.375 -13.07 -19.969 1 19.05 1 MET B O 1
ATOM 1659 N N . ALA B 1 2 ? 92.125 -13.43 -18.109 1 21.55 2 ALA B N 1
ATOM 1660 C CA . ALA B 1 2 ? 91.25 -14.273 -17.297 1 21.55 2 ALA B CA 1
ATOM 1661 C C . ALA B 1 2 ? 89.812 -14.266 -17.828 1 21.55 2 ALA B C 1
ATOM 1663 O O . ALA B 1 2 ? 89 -13.414 -17.469 1 21.55 2 ALA B O 1
ATOM 1664 N N . GLU B 1 3 ? 89.625 -14.328 -19.156 1 24.97 3 GLU B N 1
ATOM 1665 C CA . GLU B 1 3 ? 88.312 -14.148 -19.703 1 24.97 3 GLU B CA 1
ATOM 1666 C C . GLU B 1 3 ? 87.312 -15.117 -19.062 1 24.97 3 GLU B C 1
ATOM 1668 O O . GLU B 1 3 ? 87.625 -16.281 -18.797 1 24.97 3 GLU B O 1
ATOM 1673 N N . ARG B 1 4 ? 86.125 -14.602 -18.625 1 25.06 4 ARG B N 1
ATOM 1674 C CA . ARG B 1 4 ? 84.938 -14.711 -17.828 1 25.06 4 ARG B CA 1
ATOM 1675 C C . ARG B 1 4 ? 84.062 -15.883 -18.312 1 25.06 4 ARG B C 1
ATOM 1677 O O . ARG B 1 4 ? 83.562 -15.883 -19.438 1 25.06 4 ARG B O 1
ATOM 1684 N N . ARG B 1 5 ? 84.375 -17.141 -17.859 1 22.86 5 ARG B N 1
ATOM 1685 C CA . ARG B 1 5 ? 83.875 -18.5 -18.109 1 22.86 5 ARG B CA 1
ATOM 1686 C C . ARG B 1 5 ? 82.438 -18.625 -17.75 1 22.86 5 ARG B C 1
ATOM 1688 O O . ARG B 1 5 ? 81.875 -19.734 -17.688 1 22.86 5 ARG B O 1
ATOM 1695 N N . GLY B 1 6 ? 81.625 -17.422 -17.547 1 22.19 6 GLY B N 1
ATOM 1696 C CA . GLY B 1 6 ? 80.5 -17.531 -16.609 1 22.19 6 GLY B CA 1
ATOM 1697 C C . GLY B 1 6 ? 79.375 -18.375 -17.141 1 22.19 6 GLY B C 1
ATOM 1698 O O . GLY B 1 6 ? 78.438 -17.844 -17.781 1 22.19 6 GLY B O 1
ATOM 1699 N N . GLY B 1 7 ? 79.562 -19.547 -17.734 1 22.81 7 GLY B N 1
ATOM 1700 C CA . GLY B 1 7 ? 78.438 -20.141 -18.469 1 22.81 7 GLY B CA 1
ATOM 1701 C C . GLY B 1 7 ? 77.312 -20.641 -17.578 1 22.81 7 GLY B C 1
ATOM 1702 O O . GLY B 1 7 ? 77.312 -21.797 -17.172 1 22.81 7 GLY B O 1
ATOM 1703 N N . GLY B 1 8 ? 76.938 -19.891 -16.453 1 22.31 8 GLY B N 1
ATOM 1704 C CA . GLY B 1 8 ? 76.125 -20.609 -15.508 1 22.31 8 GLY B CA 1
ATOM 1705 C C . GLY B 1 8 ? 74.812 -21.141 -16.141 1 22.31 8 GLY B C 1
ATOM 1706 O O . GLY B 1 8 ? 74.125 -20.422 -16.875 1 22.31 8 GLY B O 1
ATOM 1707 N N . ALA B 1 9 ? 74.75 -22.406 -16.484 1 22.66 9 ALA B N 1
ATOM 1708 C CA . ALA B 1 9 ? 73.75 -23.281 -17.031 1 22.66 9 ALA B CA 1
ATOM 1709 C C . ALA B 1 9 ? 72.5 -23.25 -16.172 1 22.66 9 ALA B C 1
ATOM 1711 O O . ALA B 1 9 ? 72.5 -23.578 -14.984 1 22.66 9 ALA B O 1
ATOM 1712 N N . ARG B 1 10 ? 71.562 -22.312 -16.391 1 27.03 10 ARG B N 1
ATOM 1713 C CA . ARG B 1 10 ? 70.312 -22.219 -15.68 1 27.03 10 ARG B CA 1
ATOM 1714 C C . ARG B 1 10 ? 69.562 -23.516 -15.797 1 27.03 10 ARG B C 1
ATOM 1716 O O . ARG B 1 10 ? 69.375 -24.062 -16.891 1 27.03 10 ARG B O 1
ATOM 1723 N N . PRO B 1 11 ? 69.5 -24.328 -14.742 1 22.91 11 PRO B N 1
ATOM 1724 C CA . PRO B 1 11 ? 68.812 -25.594 -14.727 1 22.91 11 PRO B CA 1
ATOM 1725 C C . PRO B 1 11 ? 67.312 -25.438 -15.156 1 22.91 11 PRO B C 1
ATOM 1727 O O . PRO B 1 11 ? 66.75 -24.391 -14.945 1 22.91 11 PRO B O 1
ATOM 1730 N N . GLU B 1 12 ? 66.875 -25.969 -16.312 1 24.25 12 GLU B N 1
ATOM 1731 C CA . GLU B 1 12 ? 65.625 -26.094 -16.953 1 24.25 12 GLU B CA 1
ATOM 1732 C C . GLU B 1 12 ? 64.562 -26.766 -16.031 1 24.25 12 GLU B C 1
ATOM 1734 O O . GLU B 1 12 ? 64.75 -27.938 -15.68 1 24.25 12 GLU B O 1
ATOM 1739 N N . GLY B 1 13 ? 64.312 -26.109 -14.844 1 24.08 13 GLY B N 1
ATOM 1740 C CA . GLY B 1 13 ? 63.312 -26.734 -13.961 1 24.08 13 GLY B CA 1
ATOM 1741 C C . GLY B 1 13 ? 62.031 -27.156 -14.688 1 24.08 13 GLY B C 1
ATOM 1742 O O . GLY B 1 13 ? 61.469 -26.375 -15.438 1 24.08 13 GLY B O 1
ATOM 1743 N N . GLN B 1 14 ? 61.938 -28.359 -15.195 1 23.39 14 GLN B N 1
ATOM 1744 C CA . GLN B 1 14 ? 60.812 -29.047 -15.797 1 23.39 14 GLN B CA 1
ATOM 1745 C C . GLN B 1 14 ? 59.562 -28.938 -14.922 1 23.39 14 GLN B C 1
ATOM 1747 O O . GLN B 1 14 ? 59.531 -29.516 -13.828 1 23.39 14 GLN B O 1
ATOM 1752 N N . GLY B 1 15 ? 59.062 -27.734 -14.703 1 25.08 15 GLY B N 1
ATOM 1753 C CA . GLY B 1 15 ? 57.812 -27.641 -13.945 1 25.08 15 GLY B CA 1
ATOM 1754 C C . GLY B 1 15 ? 56.719 -28.562 -14.469 1 25.08 15 GLY B C 1
ATOM 1755 O O . GLY B 1 15 ? 56.406 -28.531 -15.656 1 25.08 15 GLY B O 1
ATOM 1756 N N . THR B 1 16 ? 56.656 -29.859 -14.031 1 27.17 16 THR B N 1
ATOM 1757 C CA . THR B 1 16 ? 55.531 -30.766 -14.25 1 27.17 16 THR B CA 1
ATOM 1758 C C . THR B 1 16 ? 54.188 -30.047 -14.016 1 27.17 16 THR B C 1
ATOM 1760 O O . THR B 1 16 ? 54 -29.422 -12.977 1 27.17 16 THR B O 1
ATOM 1763 N N . MET B 1 17 ? 53.656 -29.469 -15.078 1 23.77 17 MET B N 1
ATOM 1764 C CA . MET B 1 17 ? 52.281 -28.953 -15.102 1 23.77 17 MET B CA 1
ATOM 1765 C C . MET B 1 17 ? 51.281 -30.047 -14.711 1 23.77 17 MET B C 1
ATOM 1767 O O . MET B 1 17 ? 51.125 -31.031 -15.422 1 23.77 17 MET B O 1
ATOM 1771 N N . ALA B 1 18 ? 51.188 -30.453 -13.453 1 26.3 18 ALA B N 1
ATOM 1772 C CA . ALA B 1 18 ? 50.062 -31.297 -13.055 1 26.3 18 ALA B CA 1
ATOM 1773 C C . ALA B 1 18 ? 48.75 -30.781 -13.633 1 26.3 18 ALA B C 1
ATOM 1775 O O . ALA B 1 18 ? 48.5 -29.578 -13.594 1 26.3 18 ALA B O 1
ATOM 1776 N N . GLU B 1 19 ? 48.312 -31.391 -14.633 1 25.09 19 GLU B N 1
ATOM 1777 C CA . GLU B 1 19 ? 46.969 -31.234 -15.148 1 25.09 19 GLU B CA 1
ATOM 1778 C C . GLU B 1 19 ? 45.938 -31.172 -14.016 1 25.09 19 GLU B C 1
ATOM 1780 O O . GLU B 1 19 ? 45.781 -32.125 -13.266 1 25.09 19 GLU B O 1
ATOM 1785 N N . ARG B 1 20 ? 45.875 -30.078 -13.305 1 29.42 20 ARG B N 1
ATOM 1786 C CA . ARG B 1 20 ? 44.719 -29.969 -12.43 1 29.42 20 ARG B CA 1
ATOM 1787 C C . ARG B 1 20 ? 43.469 -30.484 -13.117 1 29.42 20 ARG B C 1
ATOM 1789 O O . ARG B 1 20 ? 43.031 -29.938 -14.125 1 29.42 20 ARG B O 1
ATOM 1796 N N . ARG B 1 21 ? 43.312 -31.781 -13.055 1 27.56 21 ARG B N 1
ATOM 1797 C CA . ARG B 1 21 ? 42 -32.312 -13.391 1 27.56 21 ARG B CA 1
ATOM 1798 C C . ARG B 1 21 ? 40.906 -31.438 -12.805 1 27.56 21 ARG B C 1
ATOM 1800 O O . ARG B 1 21 ? 40.812 -31.266 -11.586 1 27.56 21 ARG B O 1
ATOM 1807 N N . GLY B 1 22 ? 40.625 -30.359 -13.461 1 28.09 22 GLY B N 1
ATOM 1808 C CA . GLY B 1 22 ? 39.438 -29.562 -13.172 1 28.09 22 GLY B CA 1
ATOM 1809 C C . GLY B 1 22 ? 38.25 -30.406 -12.758 1 28.09 22 GLY B C 1
ATOM 1810 O O . GLY B 1 22 ? 37.75 -31.219 -13.539 1 28.09 22 GLY B O 1
ATOM 1811 N N . GLY B 1 23 ? 38.25 -30.984 -11.555 1 30.89 23 GLY B N 1
ATOM 1812 C CA . GLY B 1 23 ? 37 -31.547 -11.102 1 30.89 23 GLY B CA 1
ATOM 1813 C C . GLY B 1 23 ? 35.781 -30.766 -11.562 1 30.89 23 GLY B C 1
ATOM 1814 O O . GLY B 1 23 ? 35.656 -29.578 -11.273 1 30.89 23 GLY B O 1
ATOM 1815 N N . GLY B 1 24 ? 35.312 -31.047 -12.75 1 29.14 24 GLY B N 1
ATOM 1816 C CA . GLY B 1 24 ? 34.031 -30.531 -13.18 1 29.14 24 GLY B CA 1
ATOM 1817 C C . GLY B 1 24 ? 33.031 -30.422 -12.055 1 29.14 24 GLY B C 1
ATOM 1818 O O . GLY B 1 24 ? 32.75 -31.391 -11.344 1 29.14 24 GLY B O 1
ATOM 1819 N N . ALA B 1 25 ? 33.031 -29.406 -11.352 1 36 25 ALA B N 1
ATOM 1820 C CA . ALA B 1 25 ? 31.859 -29.172 -10.516 1 36 25 ALA B CA 1
ATOM 1821 C C . ALA B 1 25 ? 30.609 -29.766 -11.156 1 36 25 ALA B C 1
ATOM 1823 O O . ALA B 1 25 ? 30.312 -29.5 -12.32 1 36 25 ALA B O 1
ATOM 1824 N N . ARG B 1 26 ? 30.266 -30.938 -10.695 1 35.88 26 ARG B N 1
ATOM 1825 C CA . ARG B 1 26 ? 28.969 -31.484 -11.086 1 35.88 26 ARG B CA 1
ATOM 1826 C C . ARG B 1 26 ? 27.938 -30.359 -11.227 1 35.88 26 ARG B C 1
ATOM 1828 O O . ARG B 1 26 ? 27.969 -29.391 -10.469 1 35.88 26 ARG B O 1
ATOM 1835 N N . PRO B 1 27 ? 27.453 -30.156 -12.406 1 34.78 27 PRO B N 1
ATOM 1836 C CA . PRO B 1 27 ? 26.328 -29.219 -12.461 1 34.78 27 PRO B CA 1
ATOM 1837 C C . PRO B 1 27 ? 25.469 -29.234 -11.203 1 34.78 27 PRO B C 1
ATOM 1839 O O . PRO B 1 27 ? 25.359 -30.281 -10.547 1 34.78 27 PRO B O 1
ATOM 1842 N N . GLU B 1 28 ? 25.438 -28.25 -10.391 1 38.25 28 GLU B N 1
ATOM 1843 C CA . GLU B 1 28 ? 24.422 -28.188 -9.344 1 38.25 28 GLU B CA 1
ATOM 1844 C C . GLU B 1 28 ? 23.219 -29.078 -9.664 1 38.25 28 GLU B C 1
ATOM 1846 O O . GLU B 1 28 ? 22.594 -28.922 -10.711 1 38.25 28 GLU B O 1
ATOM 1851 N N . GLU B 1 29 ? 23.328 -30.422 -9.562 1 37.03 29 GLU B N 1
ATOM 1852 C CA . GLU B 1 29 ? 22.203 -31.344 -9.688 1 37.03 29 GLU B CA 1
ATOM 1853 C C . GLU B 1 29 ? 20.875 -30.625 -9.523 1 37.03 29 GLU B C 1
ATOM 1855 O O . GLU B 1 29 ? 20.766 -29.672 -8.75 1 37.03 29 GLU B O 1
ATOM 1860 N N . GLU B 1 30 ? 20.062 -30.469 -10.578 1 41.97 30 GLU B N 1
ATOM 1861 C CA . GLU B 1 30 ? 18.672 -30.094 -10.453 1 41.97 30 GLU B CA 1
ATOM 1862 C C . GLU B 1 30 ? 18.094 -30.5 -9.102 1 41.97 30 GLU B C 1
ATOM 1864 O O . GLU B 1 30 ? 17.891 -31.688 -8.844 1 41.97 30 GLU B O 1
ATOM 1869 N N . GLU B 1 31 ? 18.625 -30.266 -8 1 50.22 31 GLU B N 1
ATOM 1870 C CA . GLU B 1 31 ? 18.062 -30.672 -6.711 1 50.22 31 GLU B CA 1
ATOM 1871 C C . GLU B 1 31 ? 16.547 -30.844 -6.805 1 50.22 31 GLU B C 1
ATOM 1873 O O . GLU B 1 31 ? 15.844 -29.938 -7.262 1 50.22 31 GLU B O 1
ATOM 1878 N N . GLY B 1 32 ? 16.141 -32 -7.203 1 60.28 32 GLY B N 1
ATOM 1879 C CA . GLY B 1 32 ? 14.766 -32.469 -7.195 1 60.28 32 GLY B CA 1
ATOM 1880 C C . GLY B 1 32 ? 13.906 -31.75 -6.172 1 60.28 32 GLY B C 1
ATOM 1881 O O . GLY B 1 32 ? 14.109 -31.906 -4.965 1 60.28 32 GLY B O 1
ATOM 1882 N N . HIS B 1 33 ? 13.484 -30.562 -6.484 1 72.75 33 HIS B N 1
ATOM 1883 C CA . HIS B 1 33 ? 12.578 -29.875 -5.578 1 72.75 33 HIS B CA 1
ATOM 1884 C C . HIS B 1 33 ? 11.359 -30.734 -5.246 1 72.75 33 HIS B C 1
ATOM 1886 O O . HIS B 1 33 ? 10.719 -31.281 -6.148 1 72.75 33 HIS B O 1
ATOM 1892 N N . ASP B 1 34 ? 11.438 -31.344 -4.145 1 84.88 34 ASP B N 1
ATOM 1893 C CA . ASP B 1 34 ? 10.195 -31.938 -3.668 1 84.88 34 ASP B CA 1
ATOM 1894 C C . ASP B 1 34 ? 9.211 -30.859 -3.211 1 84.88 34 ASP B C 1
ATOM 1896 O O . ASP B 1 34 ? 9.375 -30.266 -2.135 1 84.88 34 ASP B O 1
ATOM 1900 N N . PHE B 1 35 ? 8.219 -30.625 -4.074 1 89.75 35 PHE B N 1
ATOM 1901 C CA . PHE B 1 35 ? 7.285 -29.531 -3.799 1 89.75 35 PHE B CA 1
ATOM 1902 C C . PHE B 1 35 ? 6.055 -30.047 -3.057 1 89.75 35 PHE B C 1
ATOM 1904 O O . PHE B 1 35 ? 5.188 -29.266 -2.666 1 89.75 35 PHE B O 1
ATOM 1911 N N . GLY B 1 36 ? 6.031 -31.281 -2.816 1 91.31 36 GLY B N 1
ATOM 1912 C CA . GLY B 1 36 ? 4.832 -31.828 -2.207 1 91.31 36 GLY B CA 1
ATOM 1913 C C . GLY B 1 36 ? 3.727 -32.094 -3.211 1 91.31 36 GLY B C 1
ATOM 1914 O O . GLY B 1 36 ? 3.994 -32.562 -4.324 1 91.31 36 GLY B O 1
ATOM 1915 N N . GLN B 1 37 ? 2.459 -31.938 -2.816 1 90.56 37 GLN B N 1
ATOM 1916 C CA . GLN B 1 37 ? 1.3 -32.281 -3.637 1 90.56 37 GLN B CA 1
ATOM 1917 C C . GLN B 1 37 ? 0.811 -31.062 -4.418 1 90.56 37 GLN B C 1
ATOM 1919 O O . GLN B 1 37 ? 0.65 -29.969 -3.855 1 90.56 37 GLN B O 1
ATOM 1924 N N . GLU B 1 38 ? 0.66 -31.297 -5.668 1 93.25 38 GLU B N 1
ATOM 1925 C CA . GLU B 1 38 ? 0.012 -30.266 -6.469 1 93.25 38 GLU B CA 1
ATOM 1926 C C . GLU B 1 38 ? -1.396 -29.969 -5.957 1 93.25 38 GLU B C 1
ATOM 1928 O O . GLU B 1 38 ? -2.146 -30.891 -5.625 1 93.25 38 GLU B O 1
ATOM 1933 N N . ALA B 1 39 ? -1.756 -28.703 -5.848 1 92.94 39 ALA B N 1
ATOM 1934 C CA . ALA B 1 39 ? -3.135 -28.344 -5.527 1 92.94 39 ALA B CA 1
ATOM 1935 C C . ALA B 1 39 ? -4.055 -28.578 -6.723 1 92.94 39 ALA B C 1
ATOM 1937 O O . ALA B 1 39 ? -4.594 -27.641 -7.297 1 92.94 39 ALA B O 1
ATOM 1938 N N . THR B 1 40 ? -4.227 -29.828 -6.949 1 88.31 40 THR B N 1
ATOM 1939 C CA . THR B 1 40 ? -5.031 -30.188 -8.109 1 88.31 40 THR B CA 1
ATOM 1940 C C . THR B 1 40 ? -6.449 -29.641 -7.98 1 88.31 40 THR B C 1
ATOM 1942 O O . THR B 1 40 ? -7.051 -29.703 -6.902 1 88.31 40 THR B O 1
ATOM 1945 N N . GLY B 1 41 ? -6.961 -29.078 -9.008 1 89.25 41 GLY B N 1
ATOM 1946 C CA . GLY B 1 41 ? -8.336 -28.594 -9.031 1 89.25 41 GLY B CA 1
ATOM 1947 C C . GLY B 1 41 ? -8.5 -27.219 -8.414 1 89.25 41 GLY B C 1
ATOM 1948 O O . GLY B 1 41 ? -9.625 -26.781 -8.164 1 89.25 41 GLY B O 1
ATOM 1949 N N . LEU B 1 42 ? -7.43 -26.672 -8.148 1 93.5 42 LEU B N 1
ATOM 1950 C CA . LEU B 1 42 ? -7.508 -25.312 -7.605 1 93.5 42 LEU B CA 1
ATOM 1951 C C . LEU B 1 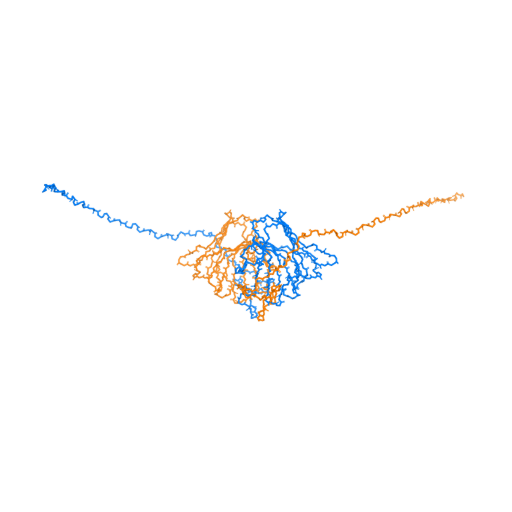42 ? -8.242 -24.391 -8.57 1 93.5 42 LEU B C 1
ATOM 1953 O O . LEU B 1 42 ? -7.945 -24.359 -9.766 1 93.5 42 LEU B O 1
ATOM 1957 N N . SER B 1 43 ? -9.258 -23.719 -8.07 1 91.88 43 SER B N 1
ATOM 1958 C CA . SER B 1 43 ? -10.039 -22.766 -8.852 1 91.88 43 SER B CA 1
ATOM 1959 C C . SER B 1 43 ? -10.508 -21.594 -7.992 1 91.88 43 SER B C 1
ATOM 1961 O O . SER B 1 43 ? -10.461 -21.656 -6.762 1 91.88 43 SER B O 1
ATOM 1963 N N . LEU B 1 44 ? -10.891 -20.609 -8.68 1 90.06 44 LEU B N 1
ATOM 1964 C CA . LEU B 1 44 ? -11.398 -19.422 -8.016 1 90.06 44 LEU B CA 1
ATOM 1965 C C . LEU B 1 44 ? -12.922 -19.391 -8.047 1 90.06 44 LEU B C 1
ATOM 1967 O O . LEU B 1 44 ? -13.547 -20.078 -8.859 1 90.06 44 LEU B O 1
ATOM 1971 N N . ASN B 1 45 ? -13.406 -18.656 -7.008 1 82.31 45 ASN B N 1
ATOM 1972 C CA . ASN B 1 45 ? -14.852 -18.469 -7.012 1 82.31 45 ASN B CA 1
ATOM 1973 C C . ASN B 1 45 ? -15.305 -17.609 -8.18 1 82.31 45 ASN B C 1
ATOM 1975 O O . ASN B 1 45 ? -14.82 -16.484 -8.352 1 82.31 45 ASN B O 1
ATOM 1979 N N . THR B 1 46 ? -16.109 -18.125 -8.984 1 76.62 46 THR B N 1
ATOM 1980 C CA . THR B 1 46 ? -16.594 -17.406 -10.156 1 76.62 46 THR B CA 1
ATOM 1981 C C . THR B 1 46 ? -17.672 -16.406 -9.773 1 76.62 46 THR B C 1
ATOM 1983 O O . THR B 1 46 ? -18.016 -15.516 -10.562 1 76.62 46 THR B O 1
ATOM 1986 N N . GLU B 1 47 ? -18.188 -16.5 -8.578 1 65.75 47 GLU B N 1
ATOM 1987 C CA . GLU B 1 47 ? -19.219 -15.531 -8.195 1 65.75 47 GLU B CA 1
ATOM 1988 C C . GLU B 1 47 ? -18.609 -14.141 -8 1 65.75 47 GLU B C 1
ATOM 1990 O O . GLU B 1 47 ? -17.438 -14.008 -7.68 1 65.75 47 GLU B O 1
ATOM 1995 N N . GLU B 1 48 ? -19.203 -13.117 -8.531 1 54.41 48 GLU B N 1
ATOM 1996 C CA . GLU B 1 48 ? -18.797 -11.719 -8.555 1 54.41 48 GLU B CA 1
ATOM 1997 C C . GLU B 1 48 ? -18.031 -11.344 -7.293 1 54.41 48 GLU B C 1
ATOM 1999 O O . GLU B 1 48 ? -18.562 -11.43 -6.184 1 54.41 48 GLU B O 1
ATOM 2004 N N . SER B 1 49 ? -16.844 -11.703 -7.336 1 54 49 SER B N 1
ATOM 2005 C CA . SER B 1 49 ? -16 -11.258 -6.234 1 54 49 SER B CA 1
ATOM 2006 C C . SER B 1 49 ? -16.172 -9.766 -5.977 1 54 49 SER B C 1
ATOM 2008 O O . SER B 1 49 ? -16.562 -9.016 -6.879 1 54 49 SER B O 1
ATOM 2010 N N . ALA B 1 50 ? -16.266 -9.289 -4.797 1 50.56 50 ALA B N 1
ATOM 2011 C CA . ALA B 1 50 ? -16.5 -7.961 -4.234 1 50.56 50 ALA B CA 1
ATOM 2012 C C . ALA B 1 50 ? -15.789 -6.883 -5.043 1 50.56 50 ALA B C 1
ATOM 2014 O O . ALA B 1 50 ? -16.266 -5.746 -5.133 1 50.56 50 ALA B O 1
ATOM 2015 N N . GLY B 1 51 ? -14.781 -7.105 -5.676 1 56.56 51 GLY B N 1
ATOM 2016 C CA . GLY B 1 51 ? -14.008 -5.992 -6.195 1 56.56 51 GLY B CA 1
ATOM 2017 C C . GLY B 1 51 ? -14.055 -5.879 -7.707 1 56.56 51 GLY B C 1
ATOM 2018 O O . GLY B 1 51 ? -13.266 -5.148 -8.305 1 56.56 51 GLY B O 1
ATOM 2019 N N . SER B 1 52 ? -15.211 -6.41 -8.273 1 69 52 SER B N 1
ATOM 2020 C CA . SER B 1 52 ? -15.414 -6.359 -9.711 1 69 52 SER B CA 1
ATOM 2021 C C . SER B 1 52 ? -14.367 -7.176 -10.453 1 69 52 SER B C 1
ATOM 2023 O O . SER B 1 52 ? -13.938 -6.801 -11.547 1 69 52 SER B O 1
ATOM 2025 N N . LEU B 1 53 ? -13.773 -8.148 -9.859 1 81.56 53 LEU B N 1
ATOM 2026 C CA . LEU B 1 53 ? -12.859 -9.023 -10.578 1 81.56 53 LEU B CA 1
ATOM 2027 C C . LEU B 1 53 ? -13.617 -9.93 -11.539 1 81.56 53 LEU B C 1
ATOM 2029 O O . LEU B 1 53 ? -14.773 -10.273 -11.297 1 81.56 53 LEU B O 1
ATOM 2033 N N . SER B 1 54 ? -13.078 -10.109 -12.711 1 86.75 54 SER B N 1
ATOM 2034 C CA . SER B 1 54 ? -13.594 -11.078 -13.664 1 86.75 54 SER B CA 1
ATOM 2035 C C . SER B 1 54 ? -12.852 -12.406 -13.562 1 86.75 54 SER B C 1
ATOM 2037 O O . SER B 1 54 ? -11.617 -12.438 -13.602 1 86.75 54 SER B O 1
ATOM 2039 N N . VAL B 1 55 ? -13.617 -13.445 -13.281 1 89.44 55 VAL B N 1
ATOM 2040 C CA . VAL B 1 55 ? -13.062 -14.797 -13.242 1 89.44 55 VAL B CA 1
ATOM 2041 C C . VAL B 1 55 ? -13.555 -15.594 -14.453 1 89.44 55 VAL B C 1
ATOM 2043 O O . VAL B 1 55 ? -14.734 -15.531 -14.805 1 89.44 55 VAL B O 1
ATOM 2046 N N . SER B 1 56 ? -12.578 -16.219 -15.094 1 91.06 56 SER B N 1
ATOM 2047 C CA . SER B 1 56 ? -12.938 -17.016 -16.266 1 91.06 56 SER B CA 1
ATOM 2048 C C . SER B 1 56 ? -13.945 -18.094 -15.914 1 91.06 56 SER B C 1
ATOM 2050 O O . SER B 1 56 ? -14.125 -18.438 -14.742 1 91.06 56 SER B O 1
ATOM 2052 N N . ARG B 1 57 ? -14.562 -18.656 -16.922 1 86.81 57 ARG B N 1
ATOM 2053 C CA . ARG B 1 57 ? -15.602 -19.672 -16.734 1 86.81 57 ARG B CA 1
ATOM 2054 C C . ARG B 1 57 ? -15.062 -20.906 -16.016 1 86.81 57 ARG B C 1
ATOM 2056 O O . ARG B 1 57 ? -15.75 -21.5 -15.195 1 86.81 57 ARG B O 1
ATOM 2063 N N . ASP B 1 58 ? -13.844 -21.266 -16.312 1 89.94 58 ASP B N 1
ATOM 2064 C CA . ASP B 1 58 ? -13.273 -22.453 -15.703 1 89.94 58 ASP B CA 1
ATOM 2065 C C . ASP B 1 58 ? -12.695 -22.156 -14.32 1 89.94 58 ASP B C 1
ATOM 2067 O O . ASP B 1 58 ? -12.164 -23.031 -13.648 1 89.94 58 ASP B O 1
ATOM 2071 N N . GLY B 1 59 ? -12.742 -20.875 -13.914 1 91.69 59 GLY B N 1
ATOM 2072 C CA . GLY B 1 59 ? -12.336 -20.469 -12.578 1 91.69 59 GLY B CA 1
ATOM 2073 C C . GLY B 1 59 ? -10.828 -20.359 -12.422 1 91.69 59 GLY B C 1
ATOM 2074 O O . GLY B 1 59 ? -10.32 -20.344 -11.297 1 91.69 59 GLY B O 1
ATOM 2075 N N . ARG B 1 60 ? -10.148 -20.234 -13.539 1 93.44 60 ARG B N 1
ATOM 2076 C CA . ARG B 1 60 ? -8.695 -20.359 -13.406 1 93.44 60 ARG B CA 1
ATOM 2077 C C . ARG B 1 60 ? -7.996 -19.047 -13.719 1 93.44 60 ARG B C 1
ATOM 2079 O O . ARG B 1 60 ? -6.812 -18.875 -13.414 1 93.44 60 ARG B O 1
ATOM 2086 N N . THR B 1 61 ? -8.664 -18.203 -14.32 1 93.44 61 THR B N 1
ATOM 2087 C CA . THR B 1 61 ? -8.055 -16.938 -14.703 1 93.44 61 THR B CA 1
ATOM 2088 C C . THR B 1 61 ? -8.781 -15.758 -14.047 1 93.44 61 THR B C 1
ATOM 2090 O O . THR B 1 61 ? -10.008 -15.695 -14.062 1 93.44 61 THR B O 1
ATOM 2093 N N . VAL B 1 62 ? -8.023 -14.898 -13.438 1 92.19 62 VAL B N 1
ATOM 2094 C CA . VAL B 1 62 ? -8.594 -13.695 -12.836 1 92.19 62 VAL B CA 1
ATOM 2095 C C . VAL B 1 62 ? -8.047 -12.453 -13.547 1 92.19 62 VAL B C 1
ATOM 2097 O O . VAL B 1 62 ? -6.867 -12.406 -13.891 1 92.19 62 VAL B O 1
ATOM 2100 N N . SER B 1 63 ? -8.898 -11.531 -13.859 1 89.38 63 SER B N 1
ATOM 2101 C CA . SER B 1 63 ? -8.562 -10.242 -14.453 1 89.38 63 SER B CA 1
ATOM 2102 C C . SER B 1 63 ? -9.508 -9.148 -13.977 1 89.38 63 SER B C 1
ATOM 2104 O O . SER B 1 63 ? -10.469 -9.422 -13.25 1 89.38 63 SER B O 1
ATOM 2106 N N . ARG B 1 64 ? -9.125 -7.902 -14.258 1 83.25 64 ARG B N 1
ATOM 2107 C CA . ARG B 1 64 ? -9.984 -6.762 -13.961 1 83.25 64 ARG B CA 1
ATOM 2108 C C . ARG B 1 64 ? -10.117 -5.852 -15.18 1 83.25 64 ARG B C 1
ATOM 2110 O O . ARG B 1 64 ? -9.32 -4.926 -15.359 1 83.25 64 ARG B O 1
ATOM 2117 N N . PRO B 1 65 ? -11.109 -6.25 -15.93 1 76.31 65 PRO B N 1
ATOM 2118 C CA . PRO B 1 65 ? -11.297 -5.461 -17.141 1 76.31 65 PRO B CA 1
ATOM 2119 C C . PRO B 1 65 ? -11.953 -4.109 -16.875 1 76.31 65 PRO B C 1
ATOM 2121 O O . PRO B 1 65 ? -13.102 -4.051 -16.453 1 76.31 65 PRO B O 1
ATOM 2124 N N . LEU B 1 66 ? -11.086 -3.039 -16.719 1 73.88 66 LEU B N 1
ATOM 2125 C CA . LEU B 1 66 ? -11.648 -1.699 -16.609 1 73.88 66 LEU B CA 1
ATOM 2126 C C . LEU B 1 66 ? -11.242 -0.833 -17.797 1 73.88 66 LEU B C 1
ATOM 2128 O O . LEU B 1 66 ? -10.289 -1.156 -18.5 1 73.88 66 LEU B O 1
ATOM 2132 N N . THR B 1 67 ? -12.117 0.113 -17.984 1 65.75 67 THR B N 1
ATOM 2133 C CA . THR B 1 67 ? -11.867 0.996 -19.125 1 65.75 67 THR B CA 1
ATOM 2134 C C . THR B 1 67 ? -10.773 2.008 -18.797 1 65.75 67 THR B C 1
ATOM 2136 O O . THR B 1 67 ? -10.836 2.686 -17.766 1 65.75 67 THR B O 1
ATOM 2139 N N . ASN B 1 68 ? -9.742 2.105 -19.703 1 65.5 68 ASN B N 1
ATOM 2140 C CA . ASN B 1 68 ? -8.641 3.059 -19.688 1 65.5 68 ASN B CA 1
ATOM 2141 C C . ASN B 1 68 ? -7.98 3.15 -18.328 1 65.5 68 ASN B C 1
ATOM 2143 O O . ASN B 1 68 ? -7.895 4.23 -17.734 1 65.5 68 ASN B O 1
ATOM 2147 N N . PRO B 1 69 ? -7.641 1.946 -17.812 1 67.12 69 PRO B N 1
ATOM 2148 C CA . PRO B 1 69 ? -6.984 2.027 -16.5 1 67.12 69 PRO B CA 1
ATOM 2149 C C . PRO B 1 69 ? -5.574 2.607 -16.578 1 67.12 69 PRO B C 1
ATOM 2151 O O . PRO B 1 69 ? -4.957 2.592 -17.656 1 67.12 69 PRO B O 1
ATOM 2154 N N . PRO B 1 70 ? -5.246 3.254 -15.477 1 68.12 70 PRO B N 1
ATOM 2155 C CA . PRO B 1 70 ? -3.834 3.65 -15.43 1 68.12 70 PRO B CA 1
ATOM 2156 C C . PRO B 1 70 ? -2.885 2.457 -15.484 1 68.12 70 PRO B C 1
ATOM 2158 O O . PRO B 1 70 ? -3.254 1.351 -15.078 1 68.12 70 PRO B O 1
ATOM 2161 N N . ASP B 1 71 ? -1.719 2.725 -16.078 1 65.25 71 ASP B N 1
ATOM 2162 C CA . ASP B 1 71 ? -0.722 1.669 -16.219 1 65.25 71 ASP B CA 1
ATOM 2163 C C . ASP B 1 71 ? -0.256 1.172 -14.852 1 65.25 71 ASP B C 1
ATOM 2165 O O . ASP B 1 71 ? -0.11 -0.033 -14.641 1 65.25 71 ASP B O 1
ATOM 2169 N N . THR B 1 72 ? 0.091 2.168 -13.953 1 63.84 72 THR B N 1
ATOM 2170 C CA . THR B 1 72 ? 0.567 1.812 -12.617 1 63.84 72 THR B CA 1
ATOM 2171 C C . THR B 1 72 ? -0.096 2.686 -11.555 1 63.84 72 THR B C 1
ATOM 2173 O O . THR B 1 72 ? -0.41 3.85 -11.812 1 63.84 72 THR B O 1
ATOM 2176 N N . PRO B 1 73 ? -0.427 1.982 -10.523 1 61.91 73 PRO B N 1
ATOM 2177 C CA . PRO B 1 73 ? -1 2.838 -9.477 1 61.91 73 PRO B CA 1
ATOM 2178 C C . PRO B 1 73 ? -0.007 3.871 -8.953 1 61.91 73 PRO B C 1
ATOM 2180 O O . PRO B 1 73 ? -0.412 4.887 -8.375 1 61.91 73 PRO B O 1
ATOM 2183 N N . TYR B 1 74 ? 1.24 3.705 -9.156 1 63.69 74 TYR B N 1
ATOM 2184 C CA . TYR B 1 74 ? 2.225 4.441 -8.375 1 63.69 74 TYR B CA 1
ATOM 2185 C C . TYR B 1 74 ? 2.635 5.727 -9.086 1 63.69 74 TYR B C 1
ATOM 2187 O O . TYR B 1 74 ? 3.238 6.613 -8.477 1 63.69 74 TYR B O 1
ATOM 2195 N N . ARG B 1 75 ? 2.219 5.797 -10.234 1 67.25 75 ARG B N 1
ATOM 2196 C CA . ARG B 1 75 ? 2.668 6.977 -10.969 1 67.25 75 ARG B CA 1
ATOM 2197 C C . ARG B 1 75 ? 1.92 8.219 -10.516 1 67.25 75 ARG B C 1
ATOM 2199 O O . ARG B 1 75 ? 2.395 9.344 -10.703 1 67.25 75 ARG B O 1
ATOM 2206 N N . TRP B 1 76 ? 0.891 8.016 -9.742 1 75 76 TRP B N 1
ATOM 2207 C CA . TRP B 1 76 ? 0.043 9.164 -9.422 1 75 76 TRP B CA 1
ATOM 2208 C C . TRP B 1 76 ? 0.174 9.539 -7.945 1 75 76 TRP B C 1
ATOM 2210 O O . TRP B 1 76 ? -0.574 10.383 -7.445 1 75 76 TRP B O 1
ATOM 2220 N N . TYR B 1 77 ? 1.054 8.867 -7.395 1 78.19 77 TYR B N 1
ATOM 2221 C CA . TYR B 1 77 ? 1.28 9.109 -5.977 1 78.19 77 TYR B CA 1
ATOM 2222 C C . TYR B 1 77 ? 2.625 9.789 -5.746 1 78.19 77 TYR B C 1
ATOM 2224 O O . TYR B 1 77 ? 3.631 9.406 -6.352 1 78.19 77 TYR B O 1
ATOM 2232 N N . GLY B 1 78 ? 2.676 10.836 -4.973 1 82.81 78 GLY B N 1
ATOM 2233 C CA . GLY B 1 78 ? 3.896 11.523 -4.586 1 82.81 78 GLY B CA 1
ATOM 2234 C C . GLY B 1 78 ? 3.979 11.797 -3.096 1 82.81 78 GLY B C 1
ATOM 2235 O O . GLY B 1 78 ? 2.957 12.008 -2.439 1 82.81 78 GLY B O 1
ATOM 2236 N N . GLN B 1 79 ? 5.215 11.727 -2.607 1 88.69 79 GLN B N 1
ATOM 2237 C CA . GLN B 1 79 ? 5.414 12.031 -1.195 1 88.69 79 GLN B CA 1
ATOM 2238 C C . GLN B 1 79 ? 6.684 12.852 -0.981 1 88.69 79 GLN B C 1
ATOM 2240 O O . GLN B 1 79 ? 7.578 12.859 -1.829 1 88.69 79 GLN B O 1
ATOM 2245 N N . THR B 1 80 ? 6.691 13.648 0.082 1 89.25 80 THR B N 1
ATOM 2246 C CA . THR B 1 80 ? 7.828 14.492 0.435 1 89.25 80 THR B CA 1
ATOM 2247 C C . THR B 1 80 ? 7.895 14.703 1.944 1 89.25 80 THR B C 1
ATOM 2249 O O . THR B 1 80 ? 6.902 14.516 2.648 1 89.25 80 THR B O 1
ATOM 2252 N N . ALA B 1 81 ? 9.102 15.008 2.342 1 92.06 81 ALA B N 1
ATOM 2253 C CA . ALA B 1 81 ? 9.328 15.336 3.746 1 92.06 81 ALA B CA 1
ATOM 2254 C C . ALA B 1 81 ? 9.984 16.703 3.885 1 92.06 81 ALA B C 1
ATOM 2256 O O . ALA B 1 81 ? 10.648 17.188 2.957 1 92.06 81 ALA B O 1
ATOM 2257 N N . SER B 1 82 ? 9.727 17.328 4.996 1 93 82 SER B N 1
ATOM 2258 C CA . SER B 1 82 ? 10.359 18.625 5.246 1 93 82 SER B CA 1
ATOM 2259 C C . SER B 1 82 ? 11.875 18.484 5.375 1 93 82 SER B C 1
ATOM 2261 O O . SER B 1 82 ? 12.367 17.484 5.922 1 93 82 SER B O 1
ATOM 2263 N N . PRO B 1 83 ? 12.57 19.438 4.832 1 91.69 83 PRO B N 1
ATOM 2264 C CA . PRO B 1 83 ? 14.008 19.438 5.113 1 91.69 83 PRO B CA 1
ATOM 2265 C C . PRO B 1 83 ? 14.32 19.594 6.598 1 91.69 83 PRO B C 1
ATOM 2267 O O . PRO B 1 83 ? 15.289 19.016 7.094 1 91.69 83 PRO B O 1
ATOM 2270 N N . ARG B 1 84 ? 13.516 20.344 7.27 1 94 84 ARG B N 1
ATOM 2271 C CA . ARG B 1 84 ? 13.688 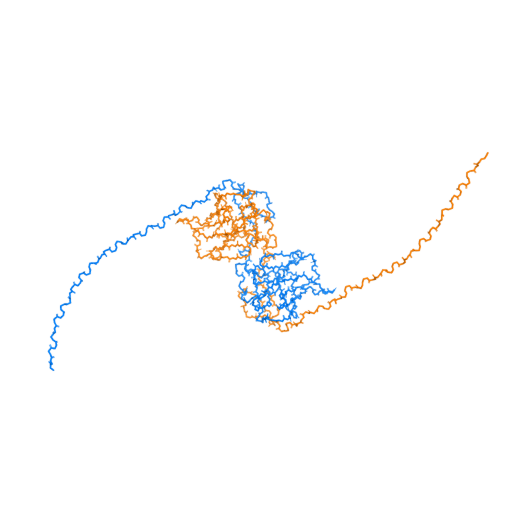20.469 8.711 1 94 84 ARG B CA 1
ATOM 2272 C C . ARG B 1 84 ? 13.375 19.156 9.43 1 94 84 ARG B C 1
ATOM 2274 O O . ARG B 1 84 ? 12.406 18.484 9.094 1 94 84 ARG B O 1
ATOM 2281 N N . SER B 1 85 ? 14.164 18.797 10.406 1 95.75 85 SER B N 1
ATOM 2282 C CA . SER B 1 85 ? 13.945 17.594 11.195 1 95.75 85 SER B CA 1
ATOM 2283 C C . SER B 1 85 ? 13.758 17.906 12.672 1 95.75 85 SER B C 1
ATOM 2285 O O . SER B 1 85 ? 14.062 19.016 13.109 1 95.75 85 SER B O 1
ATOM 2287 N N . PHE B 1 86 ? 13.219 17.016 13.383 1 97.44 86 PHE B N 1
ATOM 2288 C CA . PHE B 1 86 ? 12.945 17.125 14.812 1 97.44 86 PHE B CA 1
ATOM 2289 C C . PHE B 1 86 ? 13.578 15.977 15.578 1 97.44 86 PHE B C 1
ATOM 2291 O O . PHE B 1 86 ? 12.945 14.938 15.789 1 97.44 86 PHE B O 1
ATOM 2298 N N . PRO B 1 87 ? 14.82 16.141 16.047 1 97.44 87 PRO B N 1
ATOM 2299 C CA . PRO B 1 87 ? 15.531 15.055 16.734 1 97.44 87 PRO B CA 1
ATOM 2300 C C . PRO B 1 87 ? 15.164 14.938 18.203 1 97.44 87 PRO B C 1
ATOM 2302 O O . PRO B 1 87 ? 15.539 13.969 18.859 1 97.44 87 PRO B O 1
ATOM 2305 N N . SER B 1 88 ? 14.508 15.961 18.734 1 97.12 88 SER B N 1
ATOM 2306 C CA . SER B 1 88 ? 14.102 15.992 20.141 1 97.12 88 SER B CA 1
ATOM 2307 C C . SER B 1 88 ? 13.031 17.047 20.375 1 97.12 88 SER B C 1
ATOM 2309 O O . SER B 1 88 ? 12.703 17.828 19.469 1 97.12 88 SER B O 1
ATOM 2311 N N . GLY B 1 89 ? 12.383 16.953 21.609 1 96.88 89 GLY B N 1
ATOM 2312 C CA . GLY B 1 89 ? 11.477 18 22.016 1 96.88 89 GLY B CA 1
ATOM 2313 C C . GLY B 1 89 ? 10.039 17.75 21.609 1 96.88 89 GLY B C 1
ATOM 2314 O O . GLY B 1 89 ? 9.703 16.672 21.109 1 96.88 89 GLY B O 1
ATOM 2315 N N . ARG B 1 90 ? 9.227 18.75 21.969 1 97.81 90 ARG B N 1
ATOM 2316 C CA . ARG B 1 90 ? 7.809 18.75 21.609 1 97.81 90 ARG B CA 1
ATOM 2317 C C . ARG B 1 90 ? 7.508 19.797 20.547 1 97.81 90 ARG B C 1
ATOM 2319 O O . ARG B 1 90 ? 7.828 20.969 20.719 1 97.81 90 ARG B O 1
ATOM 2326 N N . HIS B 1 91 ? 6.992 19.297 19.438 1 97.69 91 HIS B N 1
ATOM 2327 C CA . HIS B 1 91 ? 6.715 20.156 18.297 1 97.69 91 HIS B CA 1
ATOM 2328 C C . HIS B 1 91 ? 5.355 19.828 17.672 1 97.69 91 HIS B C 1
ATOM 2330 O O . HIS B 1 91 ? 4.852 18.719 17.828 1 97.69 91 HIS B O 1
ATOM 2336 N N . TYR B 1 92 ? 4.781 20.859 17.078 1 98.06 92 TYR B N 1
ATOM 2337 C CA . TYR B 1 92 ? 3.59 20.562 16.281 1 98.06 92 TYR B CA 1
ATOM 2338 C C . TYR B 1 92 ? 3.557 21.406 15.016 1 98.06 92 TYR B C 1
ATOM 2340 O O . TYR B 1 92 ? 4.215 22.453 14.938 1 98.06 92 TYR B O 1
ATOM 2348 N N . TRP B 1 93 ? 2.912 20.969 14.031 1 97.81 93 TRP B N 1
ATOM 2349 C CA . TRP B 1 93 ? 2.607 21.719 12.812 1 97.81 93 TRP B CA 1
ATOM 2350 C C . TRP B 1 93 ? 1.186 21.438 12.344 1 97.81 93 TRP B C 1
ATOM 2352 O O . TRP B 1 93 ? 0.67 20.328 12.539 1 97.81 93 TRP B O 1
ATOM 2362 N N . ASP B 1 94 ? 0.541 22.469 11.828 1 97.88 94 ASP B N 1
ATOM 2363 C CA . ASP B 1 94 ? -0.836 22.375 11.352 1 97.88 94 ASP B CA 1
ATOM 2364 C C . ASP B 1 94 ? -0.887 22.328 9.82 1 97.88 94 ASP B C 1
ATOM 2366 O O . ASP B 1 94 ? -0.142 23.047 9.148 1 97.88 94 ASP B O 1
ATOM 2370 N N . VAL B 1 95 ? -1.749 21.5 9.414 1 98.12 95 VAL B N 1
ATOM 2371 C CA . VAL B 1 95 ? -1.905 21.391 7.965 1 98.12 95 VAL B CA 1
ATOM 2372 C C . VAL B 1 95 ? -3.389 21.422 7.602 1 98.12 95 VAL B C 1
ATOM 2374 O O . VAL B 1 95 ? -4.246 21.172 8.453 1 98.12 95 VAL B O 1
ATOM 2377 N N . GLU B 1 96 ? -3.633 21.766 6.367 1 97.5 96 GLU B N 1
ATOM 2378 C CA . GLU B 1 96 ? -4.969 21.656 5.785 1 97.5 96 GLU B CA 1
ATOM 2379 C C . GLU B 1 96 ? -4.941 20.844 4.484 1 97.5 96 GLU B C 1
ATOM 2381 O O . GLU B 1 96 ? -4.184 21.172 3.566 1 97.5 96 GLU B O 1
ATOM 2386 N N . GLY B 1 97 ? -5.723 19.812 4.422 1 96.38 97 GLY B N 1
ATOM 2387 C CA . GLY B 1 97 ? -5.844 19.031 3.207 1 96.38 97 GLY B CA 1
ATOM 2388 C C . GLY B 1 97 ? -6.992 19.469 2.322 1 96.38 97 GLY B C 1
ATOM 2389 O O . GLY B 1 97 ? -7.961 20.062 2.801 1 96.38 97 GLY B O 1
ATOM 2390 N N . SER B 1 98 ? -6.863 19.156 1.08 1 93.75 98 SER B N 1
ATOM 2391 C CA . SER B 1 98 ? -7.926 19.453 0.121 1 93.75 98 SER B CA 1
ATOM 2392 C C . SER B 1 98 ? -9.18 18.656 0.427 1 93.75 98 SER B C 1
ATOM 2394 O O . SER B 1 98 ? -9.117 17.609 1.087 1 93.75 98 SER B O 1
ATOM 2396 N N . GLU B 1 99 ? -10.273 19.172 -0.107 1 88.25 99 GLU B N 1
ATOM 2397 C CA . GLU B 1 99 ? -11.555 18.484 0.064 1 88.25 99 GLU B CA 1
ATOM 2398 C C . GLU B 1 99 ? -11.617 17.219 -0.783 1 88.25 99 GLU B C 1
ATOM 2400 O O . GLU B 1 99 ? -12.148 16.203 -0.342 1 88.25 99 GLU B O 1
ATOM 2405 N N . SER B 1 100 ? -11.023 17.344 -1.91 1 81.88 100 SER B N 1
ATOM 2406 C CA . SER B 1 100 ? -11.07 16.234 -2.855 1 81.88 100 SER B CA 1
ATOM 2407 C C . SER B 1 100 ? -9.758 15.469 -2.875 1 81.88 100 SER B C 1
ATOM 2409 O O . SER B 1 100 ? -8.719 16 -2.477 1 81.88 100 SER B O 1
ATOM 2411 N N . GLY B 1 101 ? -9.906 14.219 -3.246 1 78.75 101 GLY B N 1
ATOM 2412 C CA . GLY B 1 101 ? -8.719 13.406 -3.479 1 78.75 101 GLY B CA 1
ATOM 2413 C C . GLY B 1 101 ? -8.242 12.68 -2.238 1 78.75 101 GLY B C 1
ATOM 2414 O O . GLY B 1 101 ? -8.93 12.664 -1.217 1 78.75 101 GLY B O 1
ATOM 2415 N N . TYR B 1 102 ? -7.086 11.992 -2.369 1 85.94 102 TYR B N 1
ATOM 2416 C CA . TYR B 1 102 ? -6.449 11.188 -1.337 1 85.94 102 TYR B CA 1
ATOM 2417 C C . TYR B 1 102 ? -5.113 11.789 -0.913 1 85.94 102 TYR B C 1
ATOM 2419 O O . TYR B 1 102 ? -4.273 12.109 -1.757 1 85.94 102 TYR B O 1
ATOM 2427 N N . TRP B 1 103 ? -5.055 12.07 0.352 1 91.88 103 TRP B N 1
ATOM 2428 C CA . TRP B 1 103 ? -3.785 12.586 0.858 1 91.88 103 TRP B CA 1
ATOM 2429 C C . TRP B 1 103 ? -3.463 11.984 2.225 1 91.88 103 TRP B C 1
ATOM 2431 O O . TRP B 1 103 ? -4.344 11.445 2.895 1 91.88 103 TRP B O 1
ATOM 2441 N N . ARG B 1 104 ? -2.18 12.023 2.537 1 93.81 104 ARG B N 1
ATOM 2442 C CA . ARG B 1 104 ? -1.647 11.562 3.812 1 93.81 104 ARG B CA 1
ATOM 2443 C C . ARG B 1 104 ? -0.726 12.602 4.438 1 93.81 104 ARG B C 1
ATOM 2445 O O . ARG B 1 104 ? 0.026 13.273 3.73 1 93.81 104 ARG B O 1
ATOM 2452 N N . VAL B 1 105 ? -0.849 12.695 5.754 1 97.38 105 VAL B N 1
ATOM 2453 C CA . VAL B 1 105 ? 0.035 13.586 6.496 1 97.38 105 VAL B CA 1
ATOM 2454 C C . VAL B 1 105 ? 0.609 12.852 7.707 1 97.38 105 VAL B C 1
ATOM 2456 O O . VAL B 1 105 ? 0.002 11.906 8.211 1 97.38 105 VAL B O 1
ATOM 2459 N N . GLY B 1 106 ? 1.794 13.258 8.094 1 97.88 106 GLY B N 1
ATOM 2460 C CA . GLY B 1 106 ? 2.404 12.641 9.266 1 97.88 106 GLY B CA 1
ATOM 2461 C C . GLY B 1 106 ? 3.879 12.961 9.406 1 97.88 106 GLY B C 1
ATOM 2462 O O . GLY B 1 106 ? 4.285 14.117 9.258 1 97.88 106 GLY B O 1
ATOM 2463 N N . ALA B 1 107 ? 4.613 11.953 9.781 1 97.62 107 ALA B N 1
ATOM 2464 C CA . ALA B 1 107 ? 6.047 12.109 10 1 97.62 107 ALA B CA 1
ATOM 2465 C C . ALA B 1 107 ? 6.824 10.914 9.461 1 97.62 107 ALA B C 1
ATOM 2467 O O . ALA B 1 107 ? 6.258 9.836 9.273 1 97.62 107 ALA B O 1
ATOM 2468 N N . SER B 1 108 ? 8.07 11.172 9.195 1 95.81 108 SER B N 1
ATOM 2469 C CA . SER B 1 108 ? 8.922 10.125 8.633 1 95.81 108 SER B CA 1
ATOM 2470 C C . SER B 1 108 ? 10.367 10.281 9.102 1 95.81 108 SER B C 1
ATOM 2472 O O . SER B 1 108 ? 10.805 11.383 9.43 1 95.81 108 SER B O 1
ATOM 2474 N N . TYR B 1 109 ? 11.047 9.156 9.094 1 94.62 109 TYR B N 1
ATOM 2475 C CA . TYR B 1 109 ? 12.508 9.219 9.086 1 94.62 109 TYR B CA 1
ATOM 2476 C C . TYR B 1 109 ? 13.023 9.758 7.762 1 94.62 109 TYR B C 1
ATOM 2478 O O . TYR B 1 109 ? 12.25 9.969 6.828 1 94.62 109 TYR B O 1
ATOM 2486 N N . PRO B 1 110 ? 14.258 10.078 7.711 1 89.31 110 PRO B N 1
ATOM 2487 C CA . PRO B 1 110 ? 14.789 10.688 6.488 1 89.31 110 PRO B CA 1
ATOM 2488 C C . PRO B 1 110 ? 14.672 9.766 5.277 1 89.31 110 PRO B C 1
ATOM 2490 O O . PRO B 1 110 ? 14.562 8.547 5.43 1 89.31 110 PRO B O 1
ATOM 2493 N N . ASN B 1 111 ? 14.625 10.312 4.027 1 76.38 111 ASN B N 1
ATOM 2494 C CA . ASN B 1 111 ? 14.758 9.672 2.723 1 76.38 111 ASN B CA 1
ATOM 2495 C C . ASN B 1 111 ? 13.5 8.883 2.357 1 76.38 111 ASN B C 1
ATOM 2497 O O . ASN B 1 111 ? 13.594 7.723 1.949 1 76.38 111 ASN B O 1
ATOM 2501 N N . ILE B 1 112 ? 12.375 9.508 2.545 1 67.75 112 ILE B N 1
ATOM 2502 C CA . ILE B 1 112 ? 11.133 8.852 2.15 1 67.75 112 ILE B CA 1
ATOM 2503 C C . ILE B 1 112 ? 10.797 9.203 0.703 1 67.75 112 ILE B C 1
ATOM 2505 O O . ILE B 1 112 ? 9.75 8.805 0.187 1 67.75 112 ILE B O 1
ATOM 2509 N N . GLU B 1 113 ? 11.57 9.953 -0.088 1 58.72 113 GLU B N 1
ATOM 2510 C CA . GLU B 1 113 ? 11.148 10.625 -1.312 1 58.72 113 GLU B CA 1
ATOM 2511 C C . GLU B 1 113 ? 10.75 9.625 -2.387 1 58.72 113 GLU B C 1
ATOM 2513 O O . GLU B 1 113 ? 9.977 9.945 -3.293 1 58.72 113 GLU B O 1
ATOM 2518 N N . THR B 1 114 ? 11.242 8.461 -2.27 1 58.72 114 THR B N 1
ATOM 2519 C CA . THR B 1 114 ? 10.836 7.738 -3.471 1 58.72 114 THR B CA 1
ATOM 2520 C C . THR B 1 114 ? 9.766 6.707 -3.145 1 58.72 114 THR B C 1
ATOM 2522 O O . THR B 1 114 ? 9.945 5.871 -2.256 1 58.72 114 THR B O 1
ATOM 2525 N N . ALA B 1 115 ? 8.445 7.176 -3.484 1 57 115 ALA B N 1
ATOM 2526 C CA . ALA B 1 115 ? 7.293 6.289 -3.332 1 57 115 ALA B CA 1
ATOM 2527 C C . ALA B 1 115 ? 7.422 5.066 -4.238 1 57 115 ALA B C 1
ATOM 2529 O O . ALA B 1 115 ? 6.426 4.395 -4.527 1 57 115 ALA B O 1
ATOM 2530 N N . GLU B 1 116 ? 8.641 4.777 -4.602 1 57.03 116 GLU B N 1
ATOM 2531 C CA . GLU B 1 116 ? 8.758 3.607 -5.465 1 57.03 116 GLU B CA 1
ATOM 2532 C C . GLU B 1 116 ? 8.391 2.328 -4.719 1 57.03 116 GLU B C 1
ATOM 2534 O O . GLU B 1 116 ? 8.508 2.262 -3.494 1 57.03 116 GLU B O 1
ATOM 2539 N N . ASN B 1 117 ? 7.773 1.454 -5.32 1 58.94 117 ASN B N 1
ATOM 2540 C CA . ASN B 1 117 ? 7.484 0.103 -4.852 1 58.94 117 ASN B CA 1
ATOM 2541 C C . ASN B 1 117 ? 6.523 0.116 -3.664 1 58.94 117 ASN B C 1
ATOM 2543 O O . ASN B 1 117 ? 6.715 -0.629 -2.699 1 58.94 117 ASN B O 1
ATOM 2547 N N . GLU B 1 118 ? 5.664 0.985 -3.6 1 62.41 118 GLU B N 1
ATOM 2548 C CA . GLU B 1 118 ? 4.578 1.074 -2.629 1 62.41 118 GLU B CA 1
ATOM 2549 C C . GLU B 1 118 ? 5.098 1.476 -1.252 1 62.41 118 GLU B C 1
ATOM 2551 O O . GLU B 1 118 ? 4.473 1.173 -0.234 1 62.41 118 GLU B O 1
ATOM 2556 N N . ASP B 1 119 ? 6.305 1.979 -1.225 1 74.38 119 ASP B N 1
ATOM 2557 C CA . ASP B 1 119 ? 6.801 2.506 0.044 1 74.38 119 ASP B CA 1
ATOM 2558 C C . ASP B 1 119 ? 6.164 3.857 0.362 1 74.38 119 ASP B C 1
ATOM 2560 O O . ASP B 1 119 ? 6.871 4.836 0.611 1 74.38 119 ASP B O 1
ATOM 2564 N N . TRP B 1 120 ? 4.867 3.75 0.434 1 79.81 120 TRP B N 1
ATOM 2565 C CA . TRP B 1 120 ? 4.082 4.957 0.663 1 79.81 120 TRP B CA 1
ATOM 2566 C C . TRP B 1 120 ? 4.109 5.355 2.135 1 79.81 120 TRP B C 1
ATOM 2568 O O . TRP B 1 120 ? 4.324 4.512 3.008 1 79.81 120 TRP B O 1
ATOM 2578 N N . LEU B 1 121 ? 3.895 6.605 2.309 1 89.25 121 LEU B N 1
ATOM 2579 C CA . LEU B 1 121 ? 3.814 7.145 3.662 1 89.25 121 LEU B CA 1
ATOM 2580 C C . LEU B 1 121 ? 2.828 6.344 4.508 1 89.25 121 LEU B C 1
ATOM 2582 O O . LEU B 1 121 ? 1.646 6.254 4.168 1 89.25 121 LEU B O 1
ATOM 2586 N N . GLY B 1 122 ? 3.328 5.652 5.543 1 89.25 122 GLY B N 1
ATOM 2587 C CA . GLY B 1 122 ? 2.496 4.836 6.414 1 89.25 122 GLY B CA 1
ATOM 2588 C C . GLY B 1 122 ? 2.584 3.354 6.105 1 89.25 122 GLY B C 1
ATOM 2589 O O . GLY B 1 122 ? 2.129 2.521 6.895 1 89.25 122 GLY B O 1
ATOM 2590 N N . ASN B 1 123 ? 3.18 3.025 5.062 1 82.31 123 ASN B N 1
ATOM 2591 C CA . ASN B 1 123 ? 3.205 1.626 4.648 1 82.31 123 ASN B CA 1
ATOM 2592 C C . ASN B 1 123 ? 4.48 0.928 5.109 1 82.31 123 ASN B C 1
ATOM 2594 O O . ASN B 1 123 ? 4.711 -0.238 4.781 1 82.31 123 ASN B O 1
ATOM 2598 N N . ASN B 1 124 ? 5.305 1.648 5.863 1 79.88 124 ASN B N 1
ATOM 2599 C CA . ASN B 1 124 ? 6.57 1.093 6.324 1 79.88 124 ASN B CA 1
ATOM 2600 C C . ASN B 1 124 ? 6.832 1.434 7.789 1 79.88 124 ASN B C 1
ATOM 2602 O O . ASN B 1 124 ? 6.051 2.156 8.414 1 79.88 124 ASN B O 1
ATOM 2606 N N . TYR B 1 125 ? 7.922 0.912 8.312 1 82.75 125 TYR B N 1
ATOM 2607 C CA . TYR B 1 125 ? 8.234 1.076 9.727 1 82.75 125 TYR B CA 1
ATOM 2608 C C . TYR B 1 125 ? 8.906 2.42 9.984 1 82.75 125 TYR B C 1
ATOM 2610 O O . TYR B 1 125 ? 9.281 2.723 11.117 1 82.75 125 TYR B O 1
ATOM 2618 N N . ARG B 1 126 ? 9.031 3.188 8.945 1 89.25 126 ARG B N 1
ATOM 2619 C CA . ARG B 1 126 ? 9.82 4.414 9.062 1 89.25 126 ARG B CA 1
ATOM 2620 C C . ARG B 1 126 ? 8.922 5.645 8.992 1 89.25 126 ARG B C 1
ATOM 2622 O O . ARG B 1 126 ? 9.391 6.773 9.141 1 89.25 126 ARG B O 1
ATOM 2629 N N . THR B 1 127 ? 7.656 5.348 8.703 1 92.69 127 THR B N 1
ATOM 2630 C CA . THR B 1 127 ? 6.742 6.469 8.516 1 92.69 127 THR B CA 1
ATOM 2631 C C . THR B 1 127 ? 5.445 6.242 9.281 1 92.69 127 THR B C 1
ATOM 2633 O O . THR B 1 127 ? 5.039 5.098 9.5 1 92.69 127 THR B O 1
ATOM 2636 N N . TRP B 1 128 ? 4.758 7.309 9.766 1 96.31 128 TRP B N 1
ATOM 2637 C CA . TRP B 1 128 ? 3.473 7.359 10.453 1 96.31 128 TRP B CA 1
ATOM 2638 C C . TRP B 1 128 ? 2.525 8.344 9.773 1 96.31 128 TRP B C 1
ATOM 2640 O O . TRP B 1 128 ? 2.879 9.5 9.547 1 96.31 128 TRP B O 1
ATOM 2650 N N . ALA B 1 129 ? 1.312 7.836 9.531 1 96.56 129 ALA B N 1
ATOM 2651 C CA . ALA B 1 129 ? 0.504 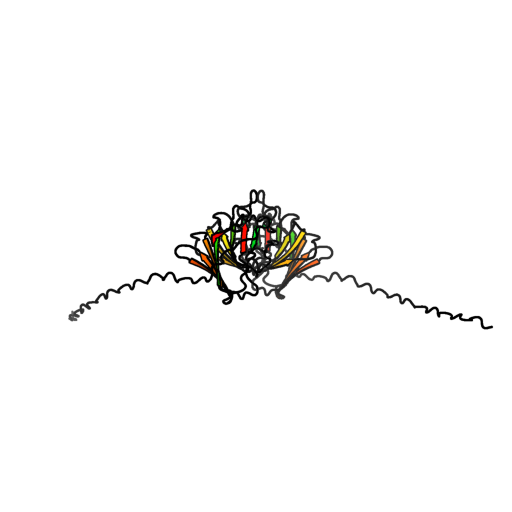8.703 8.68 1 96.56 129 ALA B CA 1
ATOM 2652 C C . ALA B 1 129 ? -0.959 8.688 9.109 1 96.56 129 ALA B C 1
ATOM 2654 O O . ALA B 1 129 ? -1.46 7.672 9.602 1 96.56 129 ALA B O 1
ATOM 2655 N N . LEU B 1 130 ? -1.573 9.844 9.047 1 97 130 LEU B N 1
ATOM 2656 C CA . LEU B 1 130 ? -3.023 9.969 8.953 1 97 130 LEU B CA 1
ATOM 2657 C C . LEU B 1 130 ? -3.469 10.07 7.496 1 97 130 LEU B C 1
ATOM 2659 O O . LEU B 1 130 ? -2.932 10.875 6.734 1 97 130 LEU B O 1
ATOM 2663 N N . CYS B 1 131 ? -4.445 9.258 7.137 1 92.62 131 CYS B N 1
ATOM 2664 C CA . CYS B 1 131 ? -4.906 9.164 5.758 1 92.62 131 CYS B CA 1
ATOM 2665 C C . CYS B 1 131 ? -6.332 9.688 5.625 1 92.62 131 CYS B C 1
ATOM 2667 O O . CYS B 1 131 ? -7.219 9.281 6.375 1 92.62 131 CYS B O 1
ATOM 2669 N N . ARG B 1 132 ? -6.48 10.508 4.633 1 91.5 132 ARG B N 1
ATOM 2670 C CA . ARG B 1 132 ? -7.812 11 4.297 1 91.5 132 ARG B CA 1
ATOM 2671 C C . ARG B 1 132 ? -8.391 10.242 3.105 1 91.5 132 ARG B C 1
ATOM 2673 O O . ARG B 1 132 ? -7.754 10.164 2.051 1 91.5 132 ARG B O 1
ATOM 2680 N N . TRP B 1 133 ? -9.586 9.781 3.395 1 82.56 133 TRP B N 1
ATOM 2681 C CA . TRP B 1 133 ? -10.367 9.156 2.332 1 82.56 133 TRP B CA 1
ATOM 2682 C C . TRP B 1 133 ? -11.57 10.016 1.964 1 82.56 133 TRP B C 1
ATOM 2684 O O . TRP B 1 133 ? -12.602 9.977 2.641 1 82.56 133 TRP B O 1
ATOM 2694 N N . ALA B 1 134 ? -11.484 10.672 0.834 1 82.5 134 ALA B N 1
ATOM 2695 C CA . ALA B 1 134 ? -12.523 11.633 0.458 1 82.5 134 ALA B CA 1
ATOM 2696 C C . ALA B 1 134 ? -13.82 10.922 0.087 1 82.5 134 ALA B C 1
ATOM 2698 O O . ALA B 1 134 ? -14.914 11.445 0.323 1 82.5 134 ALA B O 1
ATOM 2699 N N . HIS B 1 135 ? -13.695 9.789 -0.47 1 75.75 135 HIS B N 1
ATOM 2700 C CA . HIS B 1 135 ? -14.867 9.117 -1.016 1 75.75 135 HIS B CA 1
ATOM 2701 C C . HIS B 1 135 ? -15.852 8.734 0.088 1 75.75 135 HIS B C 1
ATOM 2703 O O . HIS B 1 135 ? -17.062 8.688 -0.139 1 75.75 135 HIS B O 1
ATOM 2709 N N . ASN B 1 136 ? -15.398 8.469 1.264 1 77.44 136 ASN B N 1
ATOM 2710 C CA . ASN B 1 136 ? -16.312 8.148 2.357 1 77.44 136 ASN B CA 1
ATOM 2711 C C . ASN B 1 136 ? -16.125 9.094 3.539 1 77.44 136 ASN B C 1
ATOM 2713 O O . ASN B 1 136 ? -16.594 8.82 4.645 1 77.44 136 ASN B O 1
ATOM 2717 N N . ASN B 1 137 ? -15.391 10.188 3.283 1 86.12 137 ASN B N 1
ATOM 2718 C CA . ASN B 1 137 ? -15.141 11.219 4.277 1 86.12 137 ASN B CA 1
ATOM 2719 C C . ASN B 1 137 ? -14.656 10.625 5.598 1 86.12 137 ASN B C 1
ATOM 2721 O O . ASN B 1 137 ? -15.234 10.898 6.652 1 86.12 137 ASN B O 1
ATOM 2725 N N . SER B 1 138 ? -13.555 9.922 5.52 1 89.06 138 SER B N 1
ATOM 2726 C CA . SER B 1 138 ? -13.039 9.281 6.723 1 89.06 138 SER B CA 1
ATOM 2727 C C . SER B 1 138 ? -11.531 9.461 6.844 1 89.06 138 SER B C 1
ATOM 2729 O O . SER B 1 138 ? -10.867 9.82 5.871 1 89.06 138 SER B O 1
ATOM 2731 N N . TYR B 1 139 ? -11.102 9.266 8.094 1 92.12 139 TYR B N 1
ATOM 2732 C CA . TYR B 1 139 ? -9.672 9.203 8.383 1 92.12 139 TYR B CA 1
ATOM 2733 C C . TYR B 1 139 ? -9.273 7.801 8.828 1 92.12 139 TYR B C 1
ATOM 2735 O O . TYR B 1 139 ? -10.062 7.094 9.469 1 92.12 139 TYR B O 1
ATOM 2743 N N . THR B 1 140 ? -8.117 7.453 8.43 1 91.94 140 THR B N 1
ATOM 2744 C CA . THR B 1 140 ? -7.465 6.281 9 1 91.94 140 THR B CA 1
ATOM 2745 C C . THR B 1 140 ? -6.039 6.613 9.422 1 91.94 140 THR B C 1
ATOM 2747 O O . THR B 1 140 ? -5.434 7.559 8.906 1 91.94 140 THR B O 1
ATOM 2750 N N . ALA B 1 141 ? -5.578 5.945 10.445 1 94.31 141 ALA B N 1
ATOM 2751 C CA . ALA B 1 141 ? -4.176 6.016 10.852 1 94.31 141 ALA B CA 1
ATOM 2752 C C . ALA B 1 141 ? -3.4 4.797 10.359 1 94.31 141 ALA B C 1
ATOM 2754 O O . ALA B 1 141 ? -3.908 3.674 10.391 1 94.31 141 ALA B O 1
ATOM 2755 N N . ARG B 1 142 ? -2.199 5.105 9.867 1 91.12 142 ARG B N 1
ATOM 2756 C CA . ARG B 1 142 ? -1.462 4.012 9.25 1 91.12 142 ARG B CA 1
ATOM 2757 C C . ARG B 1 142 ? 0.001 4.023 9.68 1 91.12 142 ARG B C 1
ATOM 2759 O O . ARG B 1 142 ? 0.632 5.082 9.719 1 91.12 142 ARG B O 1
ATOM 2766 N N . HIS B 1 143 ? 0.494 2.836 9.961 1 89.69 143 HIS B N 1
ATOM 2767 C CA . HIS B 1 143 ? 1.901 2.584 10.258 1 89.69 143 HIS B CA 1
ATOM 2768 C C . HIS B 1 143 ? 2.275 1.136 9.961 1 89.69 143 HIS B C 1
ATOM 2770 O O . HIS B 1 143 ? 1.539 0.215 10.328 1 89.69 143 HIS B O 1
ATOM 2776 N N . ALA B 1 144 ? 3.357 0.999 9.227 1 80.5 144 ALA B N 1
ATOM 2777 C CA . ALA B 1 144 ? 3.877 -0.33 8.914 1 80.5 144 ALA B CA 1
ATOM 2778 C C . ALA B 1 144 ? 2.836 -1.163 8.172 1 80.5 144 ALA B C 1
ATOM 2780 O O . ALA B 1 144 ? 2.686 -2.359 8.438 1 80.5 144 ALA B O 1
ATOM 2781 N N . GLY B 1 145 ? 2.07 -0.427 7.477 1 76.06 145 GLY B N 1
ATOM 2782 C CA . GLY B 1 145 ? 1.083 -1.114 6.66 1 76.06 145 GLY B CA 1
ATOM 2783 C C . GLY B 1 145 ? -0.187 -1.452 7.418 1 76.06 145 GLY B C 1
ATOM 2784 O O . GLY B 1 145 ? -1.144 -1.97 6.84 1 76.06 145 GLY B O 1
ATOM 2785 N N . LYS B 1 146 ? -0.175 -1.222 8.672 1 79 146 LYS B N 1
ATOM 2786 C CA . LYS B 1 146 ? -1.366 -1.48 9.477 1 79 146 LYS B CA 1
ATOM 2787 C C . LYS B 1 146 ? -2.266 -0.249 9.539 1 79 146 LYS B C 1
ATOM 2789 O O . LYS B 1 146 ? -1.798 0.852 9.844 1 79 146 LYS B O 1
ATOM 2794 N N . GLU B 1 147 ? -3.531 -0.476 9.266 1 83.25 147 GLU B N 1
ATOM 2795 C CA . GLU B 1 147 ? -4.484 0.629 9.227 1 83.25 147 GLU B CA 1
ATOM 2796 C C . GLU B 1 147 ? -5.445 0.567 10.414 1 83.25 147 GLU B C 1
ATOM 2798 O O . GLU B 1 147 ? -5.902 -0.512 10.789 1 83.25 147 GLU B O 1
ATOM 2803 N N . THR B 1 148 ? -5.605 1.655 11.031 1 86.38 148 THR B N 1
ATOM 2804 C CA . THR B 1 148 ? -6.605 1.818 12.078 1 86.38 148 THR B CA 1
ATOM 2805 C C . THR B 1 148 ? -7.707 2.773 11.633 1 86.38 148 THR B C 1
ATOM 2807 O O . THR B 1 148 ? -7.445 3.943 11.344 1 86.38 148 THR B O 1
ATOM 2810 N N . LYS B 1 149 ? -8.883 2.213 11.562 1 85.56 149 LYS B N 1
ATOM 2811 C CA . LYS B 1 149 ? -10.016 3.057 11.188 1 85.56 149 LYS B CA 1
ATOM 2812 C C . LYS B 1 149 ? -10.414 3.98 12.336 1 85.56 149 LYS B C 1
ATOM 2814 O O . LYS B 1 149 ? -10.469 3.557 13.492 1 85.56 149 LYS B O 1
ATOM 2819 N N . LEU B 1 150 ? -10.594 5.223 11.914 1 91 150 LEU B N 1
ATOM 2820 C CA . LEU B 1 150 ? -11.016 6.184 12.93 1 91 150 LEU B CA 1
ATOM 2821 C C . LEU B 1 150 ? -12.523 6.406 12.867 1 91 150 LEU B C 1
ATOM 2823 O O . LEU B 1 150 ? -13.094 6.531 11.781 1 91 150 LEU B O 1
ATOM 2827 N N . SER B 1 151 ? -13.18 6.266 13.906 1 83.44 151 SER B N 1
ATOM 2828 C CA . SER B 1 151 ? -14.633 6.191 14 1 83.44 151 SER B CA 1
ATOM 2829 C C . SER B 1 151 ? -15.273 7.559 13.781 1 83.44 151 SER B C 1
ATOM 2831 O O . SER B 1 151 ? -16.406 7.652 13.328 1 83.44 151 SER B O 1
ATOM 2833 N N . HIS B 1 152 ? -14.602 8.602 14.031 1 82.31 152 HIS B N 1
ATOM 2834 C CA . HIS B 1 152 ? -15.219 9.922 13.969 1 82.31 152 HIS B CA 1
ATOM 2835 C C . HIS B 1 152 ? -15.18 10.484 12.555 1 82.31 152 HIS B C 1
ATOM 2837 O O . HIS B 1 152 ? -14.141 10.461 11.898 1 82.31 152 HIS B O 1
ATOM 2843 N N . ALA B 1 153 ? -16.344 10.945 12.133 1 84.44 153 ALA B N 1
ATOM 2844 C CA . ALA B 1 153 ? -16.406 11.625 10.844 1 84.44 153 ALA B CA 1
ATOM 2845 C C . ALA B 1 153 ? -15.719 12.984 10.906 1 84.44 153 ALA B C 1
ATOM 2847 O O . ALA B 1 153 ? -15.984 13.773 11.812 1 84.44 153 ALA B O 1
ATOM 2848 N N . PRO B 1 154 ? -14.859 13.133 9.984 1 89.69 154 PRO B N 1
ATOM 2849 C CA . PRO B 1 154 ? -14.164 14.422 9.969 1 89.69 154 PRO B CA 1
ATOM 2850 C C . PRO B 1 154 ? -15.117 15.609 9.844 1 89.69 154 PRO B C 1
ATOM 2852 O O . PRO B 1 154 ? -16.078 15.555 9.07 1 89.69 154 PRO B O 1
ATOM 2855 N N . SER B 1 155 ? -14.906 16.641 10.648 1 91 155 SER B N 1
ATOM 2856 C CA . SER B 1 155 ? -15.672 17.875 10.555 1 91 155 SER B CA 1
ATOM 2857 C C . SER B 1 155 ? -14.891 18.953 9.812 1 91 155 SER B C 1
ATOM 2859 O O . SER B 1 155 ? -15.469 19.953 9.375 1 91 155 SER B O 1
ATOM 2861 N N . CYS B 1 156 ? -13.664 18.797 9.734 1 92.75 156 CYS B N 1
ATOM 2862 C CA . CYS B 1 156 ? -12.805 19.672 8.938 1 92.75 156 CYS B CA 1
ATOM 2863 C C . CYS B 1 156 ? -11.562 18.922 8.461 1 92.75 156 CYS B C 1
ATOM 2865 O O . CYS B 1 156 ? -11.414 17.719 8.727 1 92.75 156 CYS B O 1
ATOM 2867 N N . ARG B 1 157 ? -10.742 19.625 7.711 1 95.69 157 ARG B N 1
ATOM 2868 C CA . ARG B 1 157 ? -9.562 19 7.121 1 95.69 157 ARG B CA 1
ATOM 2869 C C . ARG B 1 157 ? -8.281 19.641 7.641 1 95.69 157 ARG B C 1
ATOM 2871 O O . ARG B 1 157 ? -7.242 19.578 6.984 1 95.69 157 ARG B O 1
ATOM 2878 N N . ARG B 1 158 ? -8.484 20.344 8.734 1 97.31 158 ARG B N 1
ATOM 2879 C CA . ARG B 1 158 ? -7.328 20.922 9.406 1 97.31 158 ARG B CA 1
ATOM 2880 C C . ARG B 1 158 ? -6.824 20.016 10.516 1 97.31 158 ARG B C 1
ATOM 2882 O O . ARG B 1 158 ? -7.574 19.672 11.43 1 97.31 158 ARG B O 1
ATOM 2889 N N . ILE B 1 159 ? -5.609 19.594 10.359 1 97.69 159 ILE B N 1
ATOM 2890 C CA . ILE B 1 159 ? -5.035 18.609 11.258 1 97.69 159 ILE B CA 1
ATOM 2891 C C . ILE B 1 159 ? -3.789 19.172 11.93 1 97.69 159 ILE B C 1
ATOM 2893 O O . ILE B 1 159 ? -2.969 19.828 11.281 1 97.69 159 ILE B O 1
ATOM 2897 N N . ARG B 1 160 ? -3.701 19.016 13.195 1 97.81 160 ARG B N 1
ATOM 2898 C CA . ARG B 1 160 ? -2.447 19.234 13.906 1 97.81 160 ARG B CA 1
ATOM 2899 C C . ARG B 1 160 ? -1.698 17.938 14.125 1 97.81 160 ARG B C 1
ATOM 2901 O O . ARG B 1 160 ? -2.273 16.953 14.609 1 97.81 160 ARG B O 1
ATOM 2908 N N . ILE B 1 161 ? -0.5 17.891 13.695 1 98.5 161 ILE B N 1
ATOM 2909 C CA . ILE B 1 161 ? 0.413 16.797 14.031 1 98.5 161 ILE B CA 1
ATOM 2910 C C . ILE B 1 161 ? 1.333 17.234 15.172 1 98.5 161 ILE B C 1
ATOM 2912 O O . ILE B 1 161 ? 2.051 18.219 15.055 1 98.5 161 ILE B O 1
ATOM 2916 N N . SER B 1 162 ? 1.262 16.5 16.25 1 98.44 162 SER B N 1
ATOM 2917 C CA . SER B 1 162 ? 2.02 16.844 17.453 1 98.44 162 SER B CA 1
ATOM 2918 C C . SER B 1 162 ? 3.037 15.758 17.797 1 98.44 162 SER B C 1
ATOM 2920 O O . SER B 1 162 ? 2.684 14.586 17.922 1 98.44 162 SER B O 1
ATOM 2922 N N . LEU B 1 163 ? 4.27 16.203 17.969 1 98.12 163 LEU B N 1
ATOM 2923 C CA . LEU B 1 163 ? 5.371 15.297 18.266 1 98.12 163 LEU B CA 1
ATOM 2924 C C . LEU B 1 163 ? 5.895 15.531 19.688 1 98.12 163 LEU B C 1
ATOM 2926 O O . LEU B 1 163 ? 6.195 16.672 20.047 1 98.12 163 LEU B O 1
ATOM 2930 N N . ASP B 1 164 ? 5.848 14.539 20.469 1 97.94 164 ASP B N 1
ATOM 2931 C CA . ASP B 1 164 ? 6.672 14.438 21.656 1 97.94 164 ASP B CA 1
ATOM 2932 C C . ASP B 1 164 ? 7.766 13.383 21.484 1 97.94 164 ASP B C 1
ATOM 2934 O O . ASP B 1 164 ? 7.531 12.195 21.703 1 97.94 164 ASP B O 1
ATOM 2938 N N . TYR B 1 165 ? 8.914 13.836 21.156 1 98 165 TYR B N 1
ATOM 2939 C CA . TYR B 1 165 ? 9.977 12.93 20.719 1 98 165 TYR B CA 1
ATOM 2940 C C . TYR B 1 165 ? 10.422 12.023 21.875 1 98 165 TYR B C 1
ATOM 2942 O O . TYR B 1 165 ? 10.516 10.805 21.703 1 98 165 TYR B O 1
ATOM 2950 N N . GLU B 1 166 ? 10.648 12.555 23.031 1 97.31 166 GLU B N 1
ATOM 2951 C CA . GLU B 1 166 ? 11.148 11.781 24.172 1 97.31 166 GLU B CA 1
ATOM 2952 C C . GLU B 1 166 ? 10.094 10.797 24.688 1 97.31 166 GLU B C 1
ATOM 2954 O O . GLU B 1 166 ? 10.422 9.672 25.062 1 97.31 166 GLU B O 1
ATOM 2959 N N . ALA B 1 167 ? 8.875 11.203 24.625 1 96.94 167 ALA B N 1
ATOM 2960 C CA . ALA B 1 167 ? 7.801 10.336 25.078 1 96.94 167 ALA B CA 1
ATOM 2961 C C . ALA B 1 167 ? 7.449 9.281 24.031 1 96.94 167 ALA B C 1
ATOM 2963 O O . ALA B 1 167 ? 6.734 8.32 24.312 1 96.94 167 ALA B O 1
ATOM 2964 N N . GLY B 1 168 ? 7.941 9.539 22.812 1 97.81 168 GLY B N 1
ATOM 2965 C CA . GLY B 1 168 ? 7.664 8.602 21.734 1 97.81 168 GLY B CA 1
ATOM 2966 C C . GLY B 1 168 ? 6.223 8.648 21.266 1 97.81 168 GLY B C 1
ATOM 2967 O O . GLY B 1 168 ? 5.605 7.605 21.047 1 97.81 168 GLY B O 1
ATOM 2968 N N . CYS B 1 169 ? 5.715 9.844 21.25 1 97.88 169 CYS B N 1
ATOM 2969 C CA . CYS B 1 169 ? 4.316 10 20.859 1 97.88 169 CYS B CA 1
ATOM 2970 C C . CYS B 1 169 ? 4.184 10.906 19.641 1 97.88 169 CYS B C 1
ATOM 2972 O O . CYS B 1 169 ? 4.766 11.992 19.609 1 97.88 169 CYS B O 1
ATOM 2974 N N . LEU B 1 170 ? 3.529 10.453 18.625 1 98.31 170 LEU B N 1
ATOM 2975 C CA . LEU B 1 170 ? 3.068 11.242 17.5 1 98.31 170 LEU B CA 1
ATOM 2976 C C . LEU B 1 170 ? 1.545 11.273 17.438 1 98.31 170 LEU B C 1
ATOM 2978 O O . LEU B 1 170 ? 0.912 10.258 17.141 1 98.31 170 LEU B O 1
ATOM 2982 N N . SER B 1 171 ? 0.984 12.445 17.703 1 98.06 171 SER B N 1
ATOM 2983 C CA . SER B 1 171 ? -0.466 12.547 17.828 1 98.06 171 SER B CA 1
ATOM 2984 C C . SER B 1 171 ? -1.058 13.406 16.703 1 98.06 171 SER B C 1
ATOM 2986 O O . SER B 1 171 ? -0.417 14.352 16.234 1 98.06 171 SER B O 1
ATOM 2988 N N . PHE B 1 172 ? -2.258 13.031 16.344 1 97.88 172 PHE B N 1
ATOM 2989 C CA . PHE B 1 172 ? -3.023 13.758 15.336 1 97.88 172 PHE B CA 1
ATOM 2990 C C . PHE B 1 172 ? -4.312 14.312 15.93 1 97.88 172 PHE B C 1
ATOM 2992 O O . PHE B 1 172 ? -5.035 13.602 16.625 1 97.88 172 PHE B O 1
ATOM 2999 N N . TYR B 1 173 ? -4.562 15.586 15.625 1 96.81 173 TYR B N 1
ATOM 3000 C CA . TYR B 1 173 ? -5.758 16.266 16.109 1 96.81 173 TYR B CA 1
ATOM 3001 C C . TYR B 1 173 ? -6.496 16.953 14.961 1 96.81 173 TYR B C 1
ATOM 3003 O O . TYR B 1 173 ? -5.871 17.516 14.055 1 96.81 173 TYR B O 1
ATOM 3011 N N . GLU B 1 174 ? -7.734 16.875 15.062 1 96.38 174 GLU B N 1
ATOM 3012 C CA . GLU B 1 174 ? -8.57 17.688 14.195 1 96.38 174 GLU B CA 1
ATOM 3013 C C . GLU B 1 174 ? -8.797 19.078 14.789 1 96.38 174 GLU B C 1
ATOM 3015 O O . GLU B 1 174 ? -9.227 19.203 15.938 1 96.38 174 GLU B O 1
ATOM 3020 N N . LEU B 1 175 ? -8.469 20.047 14.016 1 96.25 175 LEU B N 1
ATOM 3021 C CA . LEU B 1 175 ? -8.602 21.422 14.508 1 96.25 175 LEU B CA 1
ATOM 3022 C C . LEU B 1 175 ? -10.031 21.922 14.352 1 96.25 175 LEU B C 1
ATOM 3024 O O . LEU B 1 175 ? -10.258 22.938 13.695 1 96.25 175 LEU B O 1
ATOM 3028 N N . SER B 1 176 ? -10.812 21.172 14.891 1 93.25 176 SER B N 1
ATOM 3029 C CA . SER B 1 176 ? -12.203 21.609 15.047 1 93.25 176 SER B CA 1
ATOM 3030 C C . SER B 1 176 ? -12.391 22.406 16.328 1 93.25 176 SER B C 1
ATOM 3032 O O . SER B 1 176 ? -11.438 22.625 17.078 1 93.25 176 SER B O 1
ATOM 3034 N N . GLU B 1 177 ? -13.641 22.969 16.484 1 89.88 177 GLU B N 1
ATOM 3035 C CA . GLU B 1 177 ? -14.016 23.594 17.75 1 89.88 177 GLU B CA 1
ATOM 3036 C C . GLU B 1 177 ? -15.055 22.766 18.5 1 89.88 177 GLU B C 1
ATOM 3038 O O . GLU B 1 177 ? -16.219 22.734 18.109 1 89.88 177 GLU B O 1
ATOM 3043 N N . PRO B 1 178 ? -14.633 22.125 19.469 1 91.88 178 PRO B N 1
ATOM 3044 C CA . PRO B 1 178 ? -13.32 22.016 20.109 1 91.88 178 PRO B CA 1
ATOM 3045 C C . PRO B 1 178 ? -12.352 21.125 19.344 1 91.88 178 PRO B C 1
ATOM 3047 O O . PRO B 1 178 ? -12.781 20.312 18.516 1 91.88 178 PRO B O 1
ATOM 3050 N N . ILE B 1 179 ? -11.07 21.328 19.609 1 94.44 179 ILE B N 1
ATOM 3051 C CA . ILE B 1 179 ? -10.039 20.469 19.047 1 94.44 179 ILE B CA 1
ATOM 3052 C C . ILE B 1 179 ? -10.312 19.016 19.438 1 94.44 179 ILE B C 1
ATOM 3054 O O . ILE B 1 179 ? -10.633 18.734 20.594 1 94.44 179 ILE B O 1
ATOM 3058 N N . ARG B 1 180 ? -10.203 18.094 18.484 1 94.19 180 ARG B N 1
ATOM 3059 C CA . ARG B 1 180 ? -10.508 16.688 18.703 1 94.19 180 ARG B CA 1
ATOM 3060 C C . ARG B 1 180 ? -9.281 15.812 18.453 1 94.19 180 ARG B C 1
ATOM 3062 O O . ARG B 1 180 ? -8.641 15.93 17.406 1 94.19 180 ARG B O 1
ATOM 3069 N N . HIS B 1 181 ? -9 14.953 19.438 1 95.88 181 HIS B N 1
ATOM 3070 C CA . HIS B 1 181 ? -7.941 13.961 19.266 1 95.88 181 HIS B CA 1
ATOM 3071 C C . HIS B 1 181 ? -8.375 12.859 18.312 1 95.88 181 HIS B C 1
ATOM 3073 O O . HIS B 1 181 ? -9.477 12.305 18.453 1 95.88 181 HIS B O 1
ATOM 3079 N N . LEU B 1 182 ? -7.547 12.594 17.359 1 95.88 182 LEU B N 1
ATOM 3080 C CA . LEU B 1 182 ? -7.871 11.57 16.375 1 95.88 182 LEU B CA 1
ATOM 3081 C C . LEU B 1 182 ? -7.133 10.273 16.672 1 95.88 182 LEU B C 1
ATOM 3083 O O . LEU B 1 182 ? -7.754 9.211 16.797 1 95.88 182 LEU B O 1
ATOM 3087 N N . HIS B 1 183 ? -5.812 10.336 16.859 1 96.5 183 HIS B N 1
ATOM 3088 C CA . HIS B 1 183 ? -4.988 9.148 17.047 1 96.5 183 HIS B CA 1
ATOM 3089 C C . HIS B 1 183 ? -3.604 9.516 17.562 1 96.5 183 HIS B C 1
ATOM 3091 O O . HIS B 1 183 ? -3.066 10.578 17.234 1 96.5 183 HIS B O 1
ATOM 3097 N N . THR B 1 184 ? -3.053 8.625 18.344 1 97.69 184 THR B N 1
ATOM 3098 C CA . THR B 1 184 ? -1.67 8.75 18.781 1 97.69 184 THR B CA 1
ATOM 3099 C C . THR B 1 184 ? -0.893 7.465 18.5 1 97.69 184 THR B C 1
ATOM 3101 O O . THR B 1 184 ? -1.324 6.375 18.891 1 97.69 184 THR B O 1
ATOM 3104 N N . PHE B 1 185 ? 0.186 7.605 17.734 1 97.69 185 PHE B N 1
ATOM 3105 C CA . PHE B 1 185 ? 1.152 6.52 17.656 1 97.69 185 PHE B CA 1
ATOM 3106 C C . PHE B 1 185 ? 2.152 6.586 18.797 1 97.69 185 PHE B C 1
ATOM 3108 O O . PHE B 1 185 ? 2.594 7.668 19.188 1 97.69 185 PHE B O 1
ATOM 3115 N N . THR B 1 186 ? 2.492 5.449 19.281 1 97.19 186 THR B N 1
ATOM 3116 C CA . THR B 1 186 ? 3.578 5.336 20.25 1 97.19 186 THR B CA 1
ATOM 3117 C C . THR B 1 186 ? 4.727 4.508 19.688 1 97.19 186 THR B C 1
ATOM 3119 O O . THR B 1 186 ? 4.504 3.428 19.125 1 97.19 186 THR B O 1
ATOM 3122 N N . ALA B 1 187 ? 5.852 5.09 19.719 1 95.44 187 ALA B N 1
ATOM 3123 C CA . ALA B 1 187 ? 7.039 4.414 19.203 1 95.44 187 ALA B CA 1
ATOM 3124 C C . ALA B 1 187 ? 8.305 4.965 19.844 1 95.44 187 ALA B C 1
ATOM 3126 O O . ALA B 1 187 ? 8.328 6.109 20.312 1 95.44 187 ALA B O 1
ATOM 3127 N N . LYS B 1 188 ? 9.281 4.09 19.906 1 95.94 188 LYS B N 1
ATOM 3128 C CA . LYS B 1 188 ? 10.617 4.59 20.219 1 95.94 188 LYS B CA 1
ATOM 3129 C C . LYS B 1 188 ? 11.32 5.109 18.953 1 95.94 188 LYS B C 1
ATOM 3131 O O . LYS B 1 188 ? 11.852 4.328 18.172 1 95.94 188 LYS B O 1
ATOM 3136 N N . PHE B 1 189 ? 11.344 6.398 18.828 1 96.69 189 PHE B N 1
ATOM 3137 C CA . PHE B 1 189 ? 11.961 6.984 17.656 1 96.69 189 PHE B CA 1
ATOM 3138 C C . PHE B 1 189 ? 13.477 6.836 17.703 1 96.69 189 PHE B C 1
ATOM 3140 O O . PHE B 1 189 ? 14.086 7.035 18.766 1 96.69 189 PHE B O 1
ATOM 3147 N N . THR B 1 190 ? 14.055 6.492 16.594 1 96.38 190 THR B N 1
ATOM 3148 C CA . THR B 1 190 ? 15.484 6.207 16.562 1 96.38 190 THR B CA 1
ATOM 3149 C C . THR B 1 190 ? 16.219 7.199 15.664 1 96.38 190 THR B C 1
ATOM 3151 O O . THR B 1 190 ? 17.438 7.258 15.656 1 96.38 190 THR B O 1
ATOM 3154 N N . GLU B 1 191 ? 15.555 7.906 14.891 1 96.94 191 GLU B N 1
ATOM 3155 C CA . GLU B 1 191 ? 16.078 8.945 14.008 1 96.94 191 GLU B CA 1
ATOM 3156 C C . GLU B 1 191 ? 15.242 10.219 14.094 1 96.94 191 GLU B C 1
ATOM 3158 O O . GLU B 1 191 ? 14.086 10.18 14.5 1 96.94 191 GLU B O 1
ATOM 3163 N N . PRO B 1 192 ? 15.906 11.328 13.719 1 97.44 192 PRO B N 1
ATOM 3164 C CA . PRO B 1 192 ? 15.094 12.539 13.68 1 97.44 192 PRO B CA 1
ATOM 3165 C C . PRO B 1 192 ? 13.891 12.414 12.758 1 97.44 192 PRO B C 1
ATOM 3167 O O . PRO B 1 192 ? 13.984 11.797 11.688 1 97.44 192 PRO B O 1
ATOM 3170 N N . LEU B 1 193 ? 12.797 13.047 13.203 1 97.31 193 LEU B N 1
ATOM 3171 C CA . LEU B 1 193 ? 11.594 12.969 12.391 1 97.31 193 LEU B CA 1
ATOM 3172 C C . LEU B 1 193 ? 11.438 14.219 11.531 1 97.31 193 LEU B C 1
ATOM 3174 O O . LEU B 1 193 ? 11.883 15.297 11.914 1 97.31 193 LEU B O 1
ATOM 3178 N N . HIS B 1 194 ? 10.883 14.008 10.398 1 96.69 194 HIS B N 1
ATOM 3179 C CA . HIS B 1 194 ? 10.484 15.062 9.469 1 96.69 194 HIS B CA 1
ATOM 3180 C C . HIS B 1 194 ? 8.977 15.109 9.297 1 96.69 194 HIS B C 1
ATOM 3182 O O . HIS B 1 194 ? 8.305 14.078 9.398 1 96.69 194 HIS B O 1
ATOM 3188 N N . ALA B 1 195 ? 8.453 16.328 9.125 1 96.56 195 ALA B N 1
ATOM 3189 C CA . ALA B 1 195 ? 7.078 16.375 8.633 1 96.56 195 ALA B CA 1
ATOM 3190 C C . ALA B 1 195 ? 6.969 15.742 7.25 1 96.56 195 ALA B C 1
ATOM 3192 O O . ALA B 1 195 ? 7.801 15.992 6.375 1 96.56 195 ALA B O 1
ATOM 3193 N N . ALA B 1 196 ? 5.996 14.93 7.07 1 95.19 196 ALA B N 1
ATOM 3194 C CA . ALA B 1 196 ? 5.875 14.195 5.812 1 95.19 196 ALA B CA 1
ATOM 3195 C C . ALA B 1 196 ? 4.477 14.352 5.223 1 95.19 196 ALA B C 1
ATOM 3197 O O . ALA B 1 196 ? 3.486 14.398 5.957 1 95.19 196 ALA B O 1
ATOM 3198 N N . PHE B 1 197 ? 4.426 14.422 3.916 1 94.06 197 PHE B N 1
ATOM 3199 C CA . PHE B 1 197 ? 3.186 14.648 3.182 1 94.06 197 PHE B CA 1
ATOM 3200 C C . PHE B 1 197 ? 3.133 13.781 1.928 1 94.06 197 PHE B C 1
ATOM 3202 O O . PHE B 1 197 ? 4.148 13.602 1.25 1 94.06 197 PHE B O 1
ATOM 3209 N N . ALA B 1 198 ? 1.963 13.305 1.651 1 90.81 198 ALA B N 1
ATOM 3210 C CA . ALA B 1 198 ? 1.743 12.539 0.427 1 90.81 198 ALA B CA 1
ATOM 3211 C C . ALA B 1 198 ? 0.401 12.891 -0.207 1 90.81 198 ALA B C 1
ATOM 3213 O O . ALA B 1 198 ? -0.587 13.109 0.498 1 90.81 198 ALA B O 1
ATOM 3214 N N . VAL B 1 199 ? 0.442 12.938 -1.541 1 89.44 199 VAL B N 1
ATOM 3215 C CA . VAL B 1 199 ? -0.777 13.312 -2.25 1 89.44 199 VAL B CA 1
ATOM 3216 C C . VAL B 1 199 ? -0.96 12.414 -3.473 1 89.44 199 VAL B C 1
ATOM 3218 O O . VAL B 1 199 ? 0.016 12.031 -4.117 1 89.44 199 VAL B O 1
ATOM 3221 N N . TRP B 1 200 ? -2.223 12.141 -3.693 1 82.62 200 TRP B N 1
ATOM 3222 C CA . TRP B 1 200 ? -2.629 11.516 -4.949 1 82.62 200 TRP B CA 1
ATOM 3223 C C . TRP B 1 200 ? -2.938 12.57 -6.008 1 82.62 200 TRP B C 1
ATOM 3225 O O . TRP B 1 200 ? -3.457 13.648 -5.688 1 82.62 200 TRP B O 1
ATOM 3235 N N . ALA B 1 201 ? -2.621 12.305 -7.27 1 77.06 201 ALA B N 1
ATOM 3236 C CA . ALA B 1 201 ? -2.648 13.266 -8.367 1 77.06 201 ALA B CA 1
ATOM 3237 C C . ALA B 1 201 ? -4.07 13.734 -8.648 1 77.06 201 ALA B C 1
ATOM 3239 O O . ALA B 1 201 ? -4.273 14.742 -9.336 1 77.06 201 ALA B O 1
ATOM 3240 N N . SER B 1 202 ? -5.094 13.141 -8.086 1 76.06 202 SER B N 1
ATOM 3241 C CA . SER B 1 202 ? -6.445 13.586 -8.414 1 76.06 202 SER B CA 1
ATOM 3242 C C . SER B 1 202 ? -6.895 14.719 -7.496 1 76.06 202 SER B C 1
ATOM 3244 O O . SER B 1 202 ? -7.688 14.5 -6.578 1 76.06 202 SER B O 1
ATOM 3246 N N . ASN B 1 203 ? -6.469 16.016 -7.773 1 77.81 203 ASN B N 1
ATOM 3247 C CA . ASN B 1 203 ? -6.926 17.25 -7.133 1 77.81 203 ASN B CA 1
ATOM 3248 C C . ASN B 1 203 ? -6.656 17.234 -5.633 1 77.81 203 ASN B C 1
ATOM 3250 O O . ASN B 1 203 ? -7.414 17.812 -4.852 1 77.81 203 ASN B O 1
ATOM 3254 N N . ALA B 1 204 ? -5.691 16.453 -5.211 1 87.62 204 ALA B N 1
ATOM 3255 C CA . ALA B 1 204 ? -5.316 16.453 -3.799 1 87.62 204 ALA B CA 1
ATOM 3256 C C . ALA B 1 204 ? -4.176 17.438 -3.533 1 87.62 204 ALA B C 1
ATOM 3258 O O . ALA B 1 204 ? -3.281 17.594 -4.367 1 87.62 204 ALA B O 1
ATOM 3259 N N . SER B 1 205 ? -4.281 18.141 -2.434 1 92.69 205 SER B N 1
ATOM 3260 C CA . SER B 1 205 ? -3.211 19.016 -1.972 1 92.69 205 SER B CA 1
ATOM 3261 C C . SER B 1 205 ? -3.188 19.109 -0.45 1 92.69 205 SER B C 1
ATOM 3263 O O . SER B 1 205 ? -4.195 18.844 0.208 1 92.69 205 SER B O 1
ATOM 3265 N N . VAL B 1 206 ? -2.037 19.359 0.075 1 96.31 206 VAL B N 1
ATOM 3266 C CA . VAL B 1 206 ? -1.846 19.609 1.5 1 96.31 206 VAL B CA 1
ATOM 3267 C C . VAL B 1 206 ? -1.066 20.906 1.695 1 96.31 206 VAL B C 1
ATOM 3269 O O . VAL B 1 206 ? -0.061 21.141 1.021 1 96.31 206 VAL B O 1
ATOM 3272 N N . THR B 1 207 ? -1.582 21.766 2.592 1 96.62 207 THR B N 1
ATOM 3273 C CA . THR B 1 207 ? -0.949 23.047 2.881 1 96.62 207 THR B CA 1
ATOM 3274 C C . THR B 1 207 ? -0.551 23.125 4.352 1 96.62 207 THR B C 1
ATOM 3276 O O . THR B 1 207 ? -1.362 22.859 5.238 1 96.62 207 THR B O 1
ATOM 3279 N N . ILE B 1 208 ? 0.689 23.453 4.57 1 96.88 208 ILE B N 1
ATOM 3280 C CA . ILE B 1 208 ? 1.132 23.766 5.926 1 96.88 208 ILE B CA 1
ATOM 3281 C C . ILE B 1 208 ? 0.563 25.109 6.359 1 96.88 208 ILE B C 1
ATOM 3283 O O . ILE B 1 208 ? 0.822 26.125 5.723 1 96.88 208 ILE B O 1
ATOM 3287 N N . ILE B 1 209 ? -0.191 25.125 7.367 1 96.19 209 ILE B N 1
ATOM 3288 C CA . ILE B 1 209 ? -0.853 26.375 7.719 1 96.19 209 ILE B CA 1
ATOM 3289 C C . ILE B 1 209 ? -0.204 26.984 8.969 1 96.19 209 ILE B C 1
ATOM 3291 O O . ILE B 1 209 ? -0.361 28.172 9.242 1 96.19 209 ILE B O 1
ATOM 3295 N N . SER B 1 210 ? 0.335 26.141 9.766 1 90.69 210 SER B N 1
ATOM 3296 C CA . SER B 1 210 ? 1.146 26.641 10.867 1 90.69 210 SER B CA 1
ATOM 3297 C C . SER B 1 210 ? 2.189 25.609 11.305 1 90.69 210 SER B C 1
ATOM 3299 O O . SER B 1 210 ? 2.049 24.422 11.023 1 90.69 210 SER B O 1
#

Radius of gyration: 32.12 Å; Cα contacts (8 Å, |Δi|>4): 1013; chains: 2; bounding box: 161×62×82 Å

Nearest PDB structures (foldseek):
  6jbm-assembly4_D  TM=7.631E-01  e=1.194E-13  Homo sapiens
  7jl4-assembly3_B  TM=7.266E-01  e=6.694E-12  Homo sapiens
  2iwg-assembly1_E  TM=7.148E-01  e=1.641E-10  Homo sapiens
  8y5b-assembly1_A  TM=6.623E-01  e=2.415E-10  Homo sapiens
  3kb5-assembly1_A  TM=6.280E-01  e=8.589E-10  Homo sapiens

Secondary structure (DSSP, 8-state):
------------------------------------EE-TT-----S--TT--EE-TTS-EEE---SS--S-GGGGEEEEEEEEEESSSEEEEEEEE-SSSEEEEEEE-S-----GGG--TTSSTTEEEEEEEGGGTEEEEEETTEEEE--SPPS-SEEEEEEETTTTEEEEEE--SS-EEEEEEE----S-EEEEEEEETTT-EEEE--/------------------------------------EE-TT-----S--TT--EE-TTS-EEE---SS--S-GGGGEEEEEEEEEESSSEEEEEEEE-SSSEEEEEEE-S-----GGG--TTSSTTEEEEEEEGGGTEEEEEETTEEEE--SPPS-SEEEEEEETTTTEEEEEE--SS-EEEEEEE----S-EEEEEEEETTT-EEEE--

Sequence (420 aa):
MAERRGGGARPEGQGTMAERRGGGARPEEEEGHDFGQEATGLSLNTEESAGSLSVSRDGRTVSRPLTNPPDTPYRWYGQTASPRSFPSGRHYWDVEGSESGYWRVGASYPNIETAENEDWLGNNYRTWALCRWAHNNSYTARHAGKETKLSHAPSCRRIRISLDYEAGCLSFYELSEPIRHLHTFTAKFTEPLHAAFAVWASNASVTIISMAERRGGGARPEGQGTMAERRGGGARPEEEEGHDFGQEATGLSLNTEESAGSLSVSRDGRTVSRPLTNPPDTPYRWYGQTASPRSFPSGRHYWDVEGSESGYWRVGASYPNIETAENEDWLGNNYRTWALCRWAHNNSYTARHAGKETKLSHAPSCRRIRISLDYEAGCLSFYELSEPIRHLHTFTAKFTEPLHAAFAVWASNASVTIIS

Solvent-accessible surface area (backbone atoms only — not comparable to full-atom values): 22971 Å² total; per-residue (Å²): 135,82,70,91,69,81,77,79,74,74,75,78,74,76,71,76,74,70,75,72,72,71,73,70,71,67,69,79,67,79,70,76,77,80,53,66,41,69,41,74,85,68,40,41,64,58,61,78,44,87,48,64,42,44,47,37,94,83,15,34,33,41,31,23,89,50,83,87,44,62,74,53,75,59,76,42,40,27,40,45,53,29,77,61,66,47,78,58,55,43,30,23,38,28,31,36,48,46,80,43,28,33,38,34,40,42,36,22,39,83,85,58,39,63,41,60,90,65,47,37,88,8,22,30,89,55,24,40,22,44,34,41,39,45,92,74,48,34,41,31,38,26,40,34,31,43,74,43,82,46,87,63,68,63,89,65,51,34,36,35,43,31,33,32,46,84,79,16,34,44,33,36,27,36,68,46,94,69,70,39,83,69,50,70,49,76,47,86,73,87,60,43,34,16,51,27,39,31,25,25,17,27,70,11,35,41,29,58,74,69,136,84,79,83,77,77,69,81,76,74,77,80,76,76,74,77,75,73,73,71,73,70,74,69,70,66,68,78,65,78,69,76,75,80,54,65,41,67,40,74,83,69,39,40,65,59,61,79,44,87,46,66,42,45,47,37,93,85,15,32,34,42,29,23,90,51,82,85,44,61,73,54,75,60,76,42,40,27,40,44,53,29,77,61,65,47,79,60,55,43,30,23,37,29,32,37,48,49,81,44,28,34,38,34,40,43,35,23,39,82,87,57,42,61,41,59,90,67,46,37,87,7,22,29,89,54,25,40,22,44,33,42,38,45,91,76,48,35,43,31,39,27,40,35,31,43,75,41,83,46,88,64,67,64,88,66,50,35,35,35,43,30,34,31,46,84,79,15,36,44,32,37,26,37,68,45,96,68,68,39,83,70,49,69,49,74,48,85,72,86,60,43,32,15,49,26,41,33,26,24,19,26,70,11,35,42,30,58,74,68

pLDDT: mean 78.27, std 23.84, range [18.58, 98.5]

Foldseek 3Di:
DDDPDDDPPPPPPPPPPPPPPPPPPPPPPPPPPPPDDDPPLDFADCPCDPPNWHADPSRHDIDHDDDPDDPDPPVQKWKDWDPDWAFADKDKFKKFKDLDFKKKWFKFFPDQGPCPPVSDAQCQQGHWIWIADNVVQFIWIGHVRDIHGWDDRAPGRMKMWMDHQVQQKTWIWRVDVVIGTTDIDHDNDDHIMTIMMMGGNPPMDMGTPD/DDPDPPPPDPPPPPPPPPPPPPPPPPPPPPPPPPPDDDPPLDFADCPCDPPQWHADPSRHDIDHDDDPDDPDPQVQKWKDWDPDWAQADKDKFKKFKDLDFKKKWFKFFPDQGPCPPVSDAQCQQGHWIWIADNVVQFIWIGHVRDIHGWDDRAPGRMKMWMDHQVQQKTWIWRVDVVIGTTDIDGDNDDHIMTIMMMGGNPPIDMGTPD

Organism: Xenopus tropicalis (NCBI:txid8364)

InterPro domains:
  IPR001870 B30.2/SPRY domain [PS50188] (22-210)
  IPR003877 SPRY domain [PF00622] (90-206)
  IPR003877 SPRY domain [SM00449] (88-210)
  IPR003879 Butyrophylin-like, SPRY domain [PR01407] (73-97)
  IPR003879 Butyrophylin-like, SPRY domain [PR01407] (103-116)
  IPR003879 Butyrophylin-like, SPRY domain [PR01407] (150-174)
  IPR003879 Butyrophylin-like, SPRY domain [PR01407] (181-199)
  IPR013320 Concanavalin A-like lectin/glucanase domain superfamily [SSF49899] (42-208)
  IPR043136 B30.2/SPRY domain superfamily [G3DSA:2.60.120.920] (24-210)
  IPR051051 E3 ubiquitin-protein ligase TRIM/RNF [PTHR25465] (35-201)